Protein AF-A0A956JAZ4-F1 (afdb_monomer)

Sequence (486 aa):
MEKFLEVSLLRNMGHSEYDAAWVARVADPRTGDPLFPSVLDVVRKSQGPDGGWACDLDYPSARVLATLASVLAITSYDHLDARRDAERAVDFVGREIEKIDPEHVLTIAYELVLVALLREVNDRGFQVEGLIPGATRLQSEKLARLPSSVVYDPRLSTSFSLEFLGDELDREQLERVVLRTGSVGGSVGTTAYCAMRTGDVRMVEYLRKVVSEHGPGNIPYGWPVTVWPLMWVMYHAQLAGVPLPRHREREALAYIDRVFGQDGLTWCEDLEYQDSDDTSIALALLGDRASERQWRALDKFETEQGFLGFLGERGPSVSANAHVLTALQKGRHPEKQRMIERAFGFLIKNRLDDGLWLDKWHASPLYPTSRAIIALVSIGAASEARTSISWLLDTQRDNGGWGFYEDATLEESSYAVHALVSAHRLSPSRGVARALERACRFLQRPQVGQGSDVHPKLWITKVLYRPMAVVLSAIAAARAMSSEFA

Structure (mmCIF, N/CA/C/O backbone):
data_AF-A0A956JAZ4-F1
#
_entry.id   AF-A0A956JAZ4-F1
#
loop_
_atom_site.group_PDB
_atom_site.id
_atom_site.type_symbol
_atom_site.label_atom_id
_atom_site.label_alt_id
_atom_site.label_comp_id
_atom_site.label_asym_id
_atom_site.label_entity_id
_atom_site.label_seq_id
_atom_site.pdbx_PDB_ins_code
_atom_site.Cartn_x
_atom_site.Cartn_y
_atom_site.Cartn_z
_atom_site.occupancy
_atom_site.B_iso_or_equiv
_atom_site.auth_seq_id
_atom_site.auth_comp_id
_atom_site.auth_asym_id
_atom_site.auth_atom_id
_atom_site.pdbx_PDB_model_num
ATOM 1 N N . MET A 1 1 ? 5.113 -18.969 -11.002 1.00 83.75 1 MET A N 1
ATOM 2 C CA . MET A 1 1 ? 4.167 -17.882 -11.317 1.00 83.75 1 MET A CA 1
ATOM 3 C C . MET A 1 1 ? 2.721 -18.332 -11.170 1.00 83.75 1 MET A C 1
ATOM 5 O O . MET A 1 1 ? 2.051 -17.754 -10.334 1.00 83.75 1 MET A O 1
ATOM 9 N N . GLU A 1 2 ? 2.258 -19.386 -11.859 1.00 83.06 2 GLU A N 1
ATOM 10 C CA . GLU A 1 2 ? 0.844 -19.831 -11.806 1.00 83.06 2 GLU A CA 1
ATOM 11 C C . GLU A 1 2 ? 0.264 -19.998 -10.393 1.00 83.06 2 GLU A C 1
ATOM 13 O O . GLU A 1 2 ? -0.798 -19.457 -10.117 1.00 83.06 2 GLU A O 1
ATOM 18 N N . LYS A 1 3 ? 0.974 -20.677 -9.482 1.00 86.94 3 LYS A N 1
ATOM 19 C CA . LYS A 1 3 ? 0.506 -20.888 -8.099 1.00 86.94 3 LYS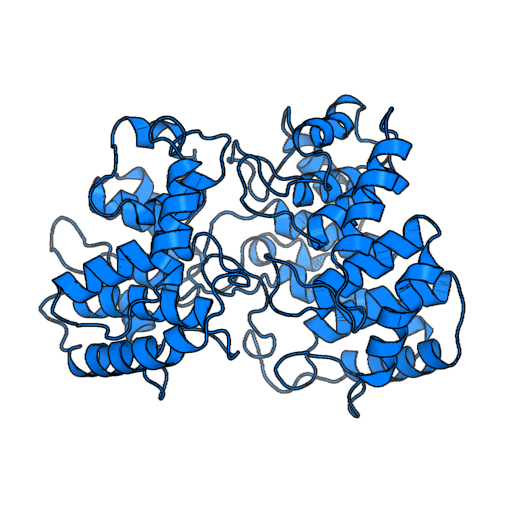 A CA 1
ATOM 20 C C . LYS A 1 3 ? 0.148 -19.599 -7.343 1.00 86.94 3 LYS A C 1
ATOM 22 O O . LYS A 1 3 ? -0.629 -19.641 -6.406 1.00 86.94 3 LYS A O 1
ATOM 27 N N . PHE A 1 4 ? 0.699 -18.447 -7.734 1.00 86.69 4 PHE A N 1
ATOM 28 C CA . PHE A 1 4 ? 0.400 -17.162 -7.088 1.00 86.69 4 PHE A CA 1
ATOM 29 C C . PHE A 1 4 ? -0.923 -16.541 -7.557 1.00 86.69 4 PHE A C 1
ATOM 31 O O . PHE A 1 4 ? -1.336 -15.528 -7.009 1.00 86.69 4 PHE A O 1
ATOM 38 N N . LEU A 1 5 ? -1.587 -17.152 -8.545 1.00 85.19 5 LEU A N 1
ATOM 39 C CA . LEU A 1 5 ? -2.938 -16.804 -8.991 1.00 85.19 5 LEU A CA 1
ATOM 40 C C . LEU A 1 5 ? -4.027 -17.551 -8.199 1.00 85.19 5 LEU A C 1
ATOM 42 O O . LEU A 1 5 ? -5.212 -17.382 -8.477 1.00 85.19 5 LEU A O 1
ATOM 46 N N . GLU A 1 6 ? -3.653 -18.401 -7.237 1.00 86.31 6 GLU A N 1
ATOM 47 C CA . GLU A 1 6 ? -4.615 -19.055 -6.351 1.00 86.31 6 GLU A CA 1
ATOM 48 C C . GLU A 1 6 ? -5.373 -18.014 -5.519 1.00 86.31 6 GLU A C 1
ATOM 50 O O . GLU A 1 6 ? -4.775 -17.146 -4.882 1.00 86.31 6 GLU A O 1
ATOM 55 N N . VAL A 1 7 ? -6.705 -18.118 -5.495 1.00 81.88 7 VAL A N 1
ATOM 56 C CA . VAL A 1 7 ? -7.592 -17.134 -4.848 1.00 81.88 7 VAL A CA 1
ATOM 57 C C . VAL A 1 7 ? -7.251 -16.929 -3.369 1.00 81.88 7 VAL A C 1
ATOM 59 O O . VAL A 1 7 ? -7.305 -15.802 -2.885 1.00 81.88 7 VAL A O 1
ATOM 62 N N . SER A 1 8 ? -6.863 -17.992 -2.662 1.00 81.00 8 SER A N 1
ATOM 63 C CA . SER A 1 8 ? -6.436 -17.929 -1.259 1.00 81.00 8 SER A CA 1
ATOM 64 C C . SER A 1 8 ? -5.212 -17.031 -1.058 1.00 81.00 8 SER A C 1
ATOM 66 O O . SER A 1 8 ? -5.163 -16.269 -0.098 1.00 81.00 8 SER A O 1
ATOM 68 N N . LEU A 1 9 ? -4.243 -17.077 -1.976 1.00 81.75 9 LEU A N 1
ATOM 69 C CA . LEU A 1 9 ? -3.057 -16.224 -1.936 1.00 81.75 9 LEU A CA 1
ATOM 70 C C . LEU A 1 9 ? -3.366 -14.798 -2.383 1.00 81.75 9 LEU A C 1
ATOM 72 O O . LEU A 1 9 ? -2.871 -13.860 -1.763 1.00 81.75 9 LEU A O 1
ATOM 76 N N . LEU A 1 10 ? -4.197 -14.628 -3.416 1.00 86.19 10 LEU A N 1
ATOM 77 C CA . LEU A 1 10 ? -4.613 -13.302 -3.880 1.00 86.19 10 LEU A CA 1
ATOM 78 C C . LEU A 1 10 ? -5.345 -12.533 -2.778 1.00 86.19 10 LEU A C 1
ATOM 80 O O . LEU A 1 10 ? -5.113 -11.346 -2.614 1.00 86.19 10 LEU A O 1
ATOM 84 N N . ARG A 1 11 ? -6.172 -13.207 -1.976 1.00 85.88 11 ARG A N 1
ATOM 85 C CA . ARG A 1 11 ? -6.920 -12.572 -0.882 1.00 85.88 11 ARG A CA 1
ATOM 86 C C . ARG A 1 11 ? -6.111 -12.355 0.397 1.00 85.88 11 ARG A C 1
ATOM 88 O O . ARG A 1 11 ? -6.616 -11.708 1.310 1.00 85.88 11 ARG A O 1
ATOM 95 N N . ASN A 1 12 ? -4.892 -12.884 0.493 1.00 87.69 12 ASN A N 1
ATOM 96 C CA . ASN A 1 12 ? -4.078 -12.772 1.700 1.00 87.69 12 ASN A CA 1
ATOM 97 C C . ASN A 1 12 ? -3.195 -11.514 1.671 1.00 87.69 12 ASN A C 1
ATOM 99 O O . ASN A 1 12 ? -2.061 -11.544 1.183 1.00 87.69 12 ASN A O 1
ATOM 103 N N . MET A 1 13 ? -3.719 -10.420 2.226 1.00 91.62 13 MET A N 1
ATOM 104 C CA . MET A 1 13 ? -3.011 -9.137 2.376 1.00 91.62 13 MET A CA 1
ATOM 105 C C . MET A 1 13 ? -2.154 -9.046 3.646 1.00 91.62 13 MET A C 1
ATOM 107 O O . MET A 1 13 ? -1.505 -8.028 3.885 1.00 91.62 13 MET A O 1
ATOM 111 N N . GLY A 1 14 ? -2.107 -10.120 4.435 1.00 89.69 14 GLY A N 1
ATOM 112 C CA . GLY A 1 14 ? -1.412 -10.149 5.714 1.00 89.69 14 GLY A CA 1
ATOM 113 C C . GLY A 1 14 ? -2.136 -9.370 6.813 1.00 89.69 14 GLY A C 1
ATOM 114 O O . GLY A 1 14 ? -3.098 -8.642 6.572 1.00 89.69 14 GLY A O 1
ATOM 115 N N . HIS A 1 15 ? -1.652 -9.551 8.039 1.00 93.25 15 HIS A N 1
ATOM 116 C CA . HIS A 1 15 ? -2.256 -8.976 9.231 1.00 93.25 15 HIS A CA 1
ATOM 117 C C . HIS A 1 15 ? -2.004 -7.466 9.351 1.00 93.25 15 HIS A C 1
ATOM 119 O O . HIS A 1 15 ? -0.857 -7.023 9.249 1.00 93.25 15 HIS A O 1
ATOM 125 N N . SER A 1 16 ? -3.058 -6.710 9.647 1.00 95.06 16 SER A N 1
ATOM 126 C CA . SER A 1 16 ? -3.028 -5.318 10.088 1.00 95.06 16 SER A CA 1
ATOM 127 C C . SER A 1 16 ? -3.403 -5.248 11.566 1.00 95.06 16 SER A C 1
ATOM 129 O O . SER A 1 16 ? -4.547 -5.513 11.941 1.00 95.06 16 SER A O 1
ATOM 131 N N . GLU A 1 17 ? -2.448 -4.865 12.410 1.00 95.31 17 GLU A N 1
ATOM 132 C CA . GLU A 1 17 ? -2.663 -4.661 13.846 1.00 95.31 17 GLU A CA 1
ATOM 133 C C . GLU A 1 17 ? -3.691 -3.552 14.099 1.00 95.31 17 GLU A C 1
ATOM 135 O O . GLU A 1 17 ? -4.515 -3.651 15.006 1.00 95.31 17 GLU A O 1
ATOM 140 N N . TYR A 1 18 ? -3.677 -2.520 13.254 1.00 97.50 18 TYR A N 1
ATOM 141 C CA . TYR A 1 18 ? -4.616 -1.407 13.311 1.00 97.50 18 TYR A CA 1
ATOM 142 C C . TYR A 1 18 ? -6.061 -1.860 13.084 1.00 97.50 18 TYR A C 1
ATOM 144 O O . TYR A 1 18 ? -6.948 -1.569 13.887 1.00 97.50 18 TYR A O 1
ATOM 152 N N . ASP A 1 19 ? -6.310 -2.600 12.004 1.00 98.12 19 ASP A N 1
ATOM 153 C CA . ASP A 1 19 ? -7.660 -3.050 11.668 1.00 98.12 19 ASP A CA 1
ATOM 154 C C . ASP A 1 19 ? -8.133 -4.143 12.633 1.00 98.12 19 ASP A C 1
ATOM 156 O O . ASP A 1 19 ? -9.296 -4.147 13.030 1.00 98.12 19 ASP A O 1
ATOM 160 N N . ALA A 1 20 ? -7.233 -5.018 13.095 1.00 98.25 20 ALA A N 1
ATOM 161 C CA . ALA A 1 20 ? -7.534 -5.994 14.140 1.00 98.25 20 ALA A CA 1
ATOM 162 C C . ALA A 1 20 ? -8.010 -5.329 15.437 1.00 98.25 20 ALA A C 1
ATOM 164 O O . ALA A 1 20 ? -8.987 -5.782 16.036 1.00 98.25 20 ALA A O 1
ATOM 165 N N . ALA A 1 21 ? -7.369 -4.230 15.842 1.00 98.50 21 ALA A N 1
ATOM 166 C CA . ALA A 1 21 ? -7.783 -3.457 17.002 1.00 98.50 21 ALA A CA 1
ATOM 167 C C . ALA A 1 21 ? -9.181 -2.843 16.821 1.00 98.50 21 ALA A C 1
ATOM 169 O O . ALA A 1 21 ? -9.999 -2.905 17.738 1.00 98.50 21 ALA A O 1
ATOM 170 N N . TRP A 1 22 ? -9.513 -2.330 15.634 1.00 98.69 22 TRP A N 1
ATOM 171 C CA . TRP A 1 22 ? -10.877 -1.879 15.335 1.00 98.69 22 TRP A CA 1
ATOM 172 C C . TRP A 1 22 ? -11.905 -3.013 15.398 1.00 98.69 22 TRP A C 1
ATOM 174 O O . TRP A 1 22 ? -12.963 -2.839 16.001 1.00 98.69 22 TRP A O 1
ATOM 184 N N . VAL A 1 23 ? -11.597 -4.187 14.841 1.00 98.81 23 VAL A N 1
ATOM 185 C CA . VAL A 1 23 ? -12.481 -5.366 14.910 1.00 98.81 23 VAL A CA 1
ATOM 186 C C . VAL A 1 23 ? -12.687 -5.829 16.355 1.00 98.81 23 VAL A C 1
ATOM 188 O O . VAL A 1 23 ? -13.810 -6.147 16.740 1.00 98.81 23 VAL A O 1
ATOM 191 N N . ALA A 1 24 ? -11.636 -5.828 17.177 1.00 98.56 24 ALA A N 1
ATOM 192 C CA . ALA A 1 24 ? -11.692 -6.236 18.582 1.00 98.56 24 ALA A CA 1
ATOM 193 C C . ALA A 1 24 ? -12.616 -5.356 19.450 1.00 98.56 24 ALA A C 1
ATOM 195 O O . ALA A 1 24 ? -13.108 -5.808 20.486 1.00 98.56 24 ALA A O 1
ATOM 196 N N . ARG A 1 25 ? -12.874 -4.112 19.029 1.00 98.31 25 ARG A N 1
ATOM 197 C CA . ARG A 1 25 ? -13.750 -3.154 19.725 1.00 98.31 25 ARG A CA 1
ATOM 198 C C . ARG A 1 25 ? -15.240 -3.365 19.452 1.00 98.31 25 ARG A C 1
ATOM 200 O O . ARG A 1 25 ? -16.068 -2.805 20.162 1.00 98.31 25 ARG A O 1
ATOM 207 N N . VAL A 1 26 ? -15.597 -4.145 18.431 1.00 98.50 26 VAL A N 1
ATOM 208 C CA . VAL A 1 26 ? -17.003 -4.393 18.096 1.00 98.50 26 VAL A CA 1
ATOM 209 C C . VAL A 1 26 ? -17.624 -5.280 19.174 1.00 98.50 26 VAL A C 1
ATOM 211 O O . VAL A 1 26 ? -17.209 -6.427 19.333 1.00 98.50 26 VAL A O 1
ATOM 214 N N . ALA A 1 27 ? -18.629 -4.769 19.885 1.00 97.56 27 ALA A N 1
ATOM 215 C CA . ALA A 1 27 ? -19.338 -5.493 20.941 1.00 97.56 27 ALA A CA 1
ATOM 216 C C . ALA A 1 27 ? -20.558 -6.273 20.408 1.00 97.56 27 ALA A C 1
ATOM 218 O O . ALA A 1 27 ? -21.196 -5.860 19.435 1.00 97.56 27 ALA A O 1
ATOM 219 N N . ASP A 1 28 ? -20.920 -7.391 21.050 1.00 95.19 28 ASP A N 1
ATOM 220 C CA . ASP A 1 28 ? -22.232 -8.020 20.855 1.00 95.19 28 ASP A CA 1
ATOM 221 C C . ASP A 1 28 ? -23.300 -7.118 21.497 1.00 95.19 28 ASP A C 1
ATOM 223 O O . ASP A 1 28 ? -23.251 -6.880 22.706 1.00 95.19 28 ASP A O 1
ATOM 227 N N . PRO A 1 29 ? -24.295 -6.631 20.733 1.00 90.94 29 PRO A N 1
ATOM 228 C CA . PRO A 1 29 ? -25.300 -5.705 21.252 1.00 90.94 29 PRO A CA 1
ATOM 229 C C . PRO A 1 29 ? -26.169 -6.299 22.372 1.00 90.94 29 PRO A C 1
ATOM 231 O O . PRO A 1 29 ? -26.872 -5.556 23.051 1.00 90.94 29 PRO A O 1
ATOM 234 N N . ARG A 1 30 ? -26.163 -7.626 22.567 1.00 92.12 30 ARG A N 1
ATOM 235 C CA . ARG A 1 30 ? -26.946 -8.305 23.609 1.00 92.12 30 ARG A CA 1
ATOM 236 C C . ARG A 1 30 ? -26.202 -8.428 24.930 1.00 92.12 30 ARG A C 1
ATOM 238 O O . ARG A 1 30 ? -26.853 -8.416 25.969 1.00 92.12 30 ARG A O 1
ATOM 245 N N . THR A 1 31 ? -24.883 -8.609 24.895 1.00 93.88 31 THR A N 1
ATOM 246 C CA . THR A 1 31 ? -24.084 -8.863 26.106 1.00 93.88 31 THR A CA 1
ATOM 247 C C . THR A 1 31 ? -23.191 -7.688 26.484 1.00 93.88 31 THR A C 1
ATOM 249 O O . THR A 1 31 ? -22.852 -7.552 27.652 1.00 93.88 31 THR A O 1
ATOM 252 N N . GLY A 1 32 ? -22.822 -6.831 25.525 1.00 93.81 32 GLY A N 1
ATOM 253 C CA . GLY A 1 32 ? -21.800 -5.796 25.709 1.00 93.81 32 GLY A CA 1
ATOM 254 C C . GLY A 1 32 ? -20.364 -6.334 25.678 1.00 93.81 32 GLY A C 1
ATOM 255 O O . GLY A 1 32 ? -19.421 -5.551 25.720 1.00 93.81 32 GLY A O 1
ATOM 256 N N . ASP A 1 33 ? -20.190 -7.653 25.562 1.00 96.25 33 ASP A N 1
ATOM 257 C CA . ASP A 1 33 ? -18.887 -8.311 25.454 1.00 96.25 33 ASP A CA 1
ATOM 258 C C . ASP A 1 33 ? -18.331 -8.230 24.024 1.00 96.25 33 ASP A C 1
ATOM 260 O O . ASP A 1 33 ? -19.087 -7.964 23.082 1.00 96.25 33 ASP A O 1
ATOM 264 N N . PRO A 1 34 ? -17.031 -8.511 23.812 1.00 98.00 34 PRO A N 1
ATOM 265 C CA . PRO A 1 34 ? -16.455 -8.509 22.477 1.00 98.00 34 PRO A CA 1
ATOM 266 C C . PRO A 1 34 ? -17.169 -9.484 21.542 1.00 98.00 34 PRO A C 1
ATOM 268 O O . PRO A 1 34 ? -17.289 -10.675 21.832 1.00 98.00 34 PRO A O 1
ATOM 271 N N . LEU A 1 35 ? -17.565 -9.003 20.363 1.00 98.31 35 LEU A N 1
ATOM 272 C CA . LEU A 1 35 ? -18.138 -9.837 19.306 1.00 98.31 35 LEU A CA 1
ATOM 273 C C . LEU A 1 35 ? -17.114 -10.837 18.750 1.00 98.31 35 LEU A C 1
ATOM 275 O O . LEU A 1 35 ? -17.477 -11.917 18.276 1.00 98.31 35 LEU A O 1
ATOM 279 N N . PHE A 1 36 ? -15.835 -10.460 18.808 1.00 98.38 36 PHE A N 1
ATOM 280 C CA . PHE A 1 36 ? -14.692 -11.224 18.316 1.00 98.38 36 PHE A CA 1
ATOM 281 C C . PHE A 1 36 ? -13.637 -11.407 19.422 1.00 98.38 36 PHE A C 1
ATOM 283 O O . PHE A 1 36 ? -12.535 -10.859 19.323 1.00 98.38 36 PHE A O 1
ATOM 290 N N . PRO A 1 37 ? -13.929 -12.191 20.478 1.00 97.88 37 PRO A N 1
ATOM 291 C CA . PRO A 1 37 ? -13.046 -12.310 21.642 1.00 97.88 37 PRO A CA 1
ATOM 292 C C . PRO A 1 37 ? -11.667 -12.874 21.277 1.00 97.88 37 PRO A C 1
ATOM 294 O O . PRO A 1 37 ? -10.652 -12.425 21.797 1.00 97.88 37 PRO A O 1
ATOM 297 N N . SER A 1 38 ? -11.599 -13.779 20.297 1.00 98.19 38 SER A N 1
ATOM 298 C CA . SER A 1 38 ? -10.328 -14.319 19.804 1.00 98.19 38 SER A CA 1
ATOM 299 C C . SER A 1 38 ? -9.449 -13.276 19.106 1.00 98.19 38 SER A C 1
ATOM 301 O O . SER A 1 38 ? -8.230 -13.402 19.141 1.00 98.19 38 SER A O 1
ATOM 303 N N . VAL A 1 39 ? -10.039 -12.264 18.456 1.00 98.56 39 VAL A N 1
ATOM 304 C CA . VAL A 1 39 ? -9.279 -11.163 17.833 1.00 98.56 39 VAL A CA 1
ATOM 305 C C . VAL A 1 39 ? -8.726 -10.249 18.921 1.00 98.56 39 VAL A C 1
ATOM 307 O O . VAL A 1 39 ? -7.547 -9.910 18.896 1.00 98.56 39 VAL A O 1
ATOM 310 N N . LEU A 1 40 ? -9.547 -9.915 19.920 1.00 98.38 40 LEU A N 1
ATOM 311 C CA . LEU A 1 40 ? -9.109 -9.146 21.083 1.00 98.38 40 LEU A CA 1
ATOM 312 C C . LEU A 1 40 ? -7.958 -9.839 21.828 1.00 98.38 40 LEU A C 1
ATOM 314 O O . LEU A 1 40 ? -6.981 -9.185 22.186 1.00 98.38 40 LEU A O 1
ATOM 318 N N . ASP A 1 41 ? -8.030 -11.156 22.018 1.00 97.50 41 ASP A N 1
ATOM 319 C CA . ASP A 1 41 ? -6.954 -11.931 22.643 1.00 97.50 41 ASP A CA 1
ATOM 320 C C . ASP A 1 41 ? -5.639 -11.862 21.861 1.00 97.50 41 ASP A C 1
ATOM 322 O O . ASP A 1 41 ? -4.571 -11.811 22.474 1.00 97.50 41 ASP A O 1
ATOM 326 N N . VAL A 1 42 ? -5.700 -11.864 20.525 1.00 96.94 42 VAL A N 1
ATOM 327 C CA . VAL A 1 42 ? -4.516 -11.654 19.682 1.00 96.94 42 VAL A CA 1
ATOM 328 C C . VAL A 1 42 ? -3.961 -10.256 19.922 1.00 96.94 42 VAL A C 1
ATOM 330 O O . VAL A 1 42 ? -2.798 -10.143 20.293 1.00 96.94 42 VAL A O 1
ATOM 333 N N . VAL A 1 43 ? -4.793 -9.212 19.822 1.00 97.69 43 VAL A N 1
ATOM 334 C CA . VAL A 1 43 ? -4.363 -7.821 20.048 1.00 97.69 43 VAL A CA 1
ATOM 335 C C . VAL A 1 43 ? -3.681 -7.678 21.410 1.00 97.69 43 VAL A C 1
ATOM 337 O O . VAL A 1 43 ? -2.582 -7.141 21.482 1.00 97.69 43 VAL A O 1
ATOM 340 N N . ARG A 1 44 ? -4.253 -8.231 22.484 1.00 96.50 44 ARG A N 1
ATOM 341 C CA . ARG A 1 44 ? -3.651 -8.185 23.829 1.00 96.50 44 ARG A CA 1
ATOM 342 C C . ARG A 1 44 ? -2.279 -8.858 23.900 1.00 96.50 44 ARG A C 1
ATOM 344 O O . ARG A 1 44 ? -1.386 -8.355 24.570 1.00 96.50 44 ARG A O 1
ATOM 351 N N . LYS A 1 45 ? -2.102 -9.991 23.218 1.00 95.31 45 LYS A N 1
ATOM 352 C CA . LYS A 1 45 ? -0.840 -10.754 23.214 1.00 95.31 45 LYS A CA 1
ATOM 353 C C . LYS A 1 45 ? 0.222 -10.164 22.286 1.00 95.31 45 LYS A C 1
ATOM 355 O O . LYS A 1 45 ? 1.384 -10.537 22.405 1.00 95.31 45 LYS A O 1
ATOM 360 N N . SER A 1 46 ? -0.166 -9.272 21.378 1.00 94.62 46 SER A N 1
ATOM 361 C CA . SER A 1 46 ? 0.717 -8.671 20.376 1.00 94.62 46 SER A CA 1
ATOM 362 C C . SER A 1 46 ? 1.464 -7.423 20.853 1.00 94.62 46 SER A C 1
ATOM 364 O O . SER A 1 46 ? 2.216 -6.857 20.061 1.00 94.62 46 SER A O 1
ATOM 366 N N . GLN A 1 47 ? 1.294 -6.978 22.106 1.00 95.88 47 GLN A N 1
ATOM 367 C CA . GLN A 1 47 ? 2.076 -5.850 22.616 1.00 95.88 47 GLN A CA 1
ATOM 368 C C . GLN A 1 47 ? 3.563 -6.213 22.694 1.00 95.88 47 GLN A C 1
ATOM 370 O O . GLN A 1 47 ? 3.951 -7.184 23.348 1.00 95.88 47 GLN A O 1
ATOM 375 N N . GLY A 1 48 ? 4.406 -5.394 22.070 1.00 93.94 48 GLY A N 1
ATOM 376 C CA . GLY A 1 48 ? 5.852 -5.548 22.103 1.00 93.94 48 GLY A CA 1
ATOM 377 C C . GLY A 1 48 ? 6.467 -5.233 23.475 1.00 93.94 48 GLY A C 1
ATOM 378 O O . GLY A 1 48 ? 5.835 -4.614 24.341 1.00 93.94 48 GLY A O 1
ATOM 379 N N . PRO A 1 49 ? 7.736 -5.616 23.700 1.00 93.31 49 PRO A N 1
ATOM 380 C CA . PRO A 1 49 ? 8.464 -5.297 24.932 1.00 93.31 49 PRO A CA 1
ATOM 381 C C . PRO A 1 49 ? 8.680 -3.787 25.134 1.00 93.31 49 PRO A C 1
ATOM 383 O O . PRO A 1 49 ? 8.743 -3.323 26.273 1.00 93.31 49 PRO A O 1
ATOM 386 N N . ASP A 1 50 ? 8.709 -3.004 24.058 1.00 93.56 50 ASP A N 1
ATOM 387 C CA . ASP A 1 50 ? 8.823 -1.540 24.077 1.00 93.56 50 ASP A CA 1
ATOM 388 C C . ASP A 1 50 ? 7.502 -0.804 24.374 1.00 93.56 50 ASP A C 1
ATOM 390 O O . ASP A 1 50 ? 7.512 0.415 24.556 1.00 93.56 50 ASP A O 1
ATOM 394 N N . GLY A 1 51 ? 6.390 -1.543 24.470 1.00 94.81 51 GLY A N 1
ATOM 395 C CA . GLY A 1 51 ? 5.051 -1.030 24.770 1.00 94.81 51 GLY A CA 1
ATOM 396 C C . GLY A 1 51 ? 4.184 -0.772 23.537 1.00 94.81 51 GLY A C 1
ATOM 397 O O . GLY A 1 51 ? 2.982 -0.566 23.692 1.00 94.81 51 GLY A O 1
ATOM 398 N N . GLY A 1 52 ? 4.754 -0.822 22.332 1.00 94.94 52 GLY A N 1
ATOM 399 C CA . GLY A 1 52 ? 4.038 -0.552 21.088 1.00 94.94 52 GLY A CA 1
ATOM 400 C C . GLY A 1 52 ? 3.388 -1.785 20.459 1.00 94.94 52 GLY A C 1
ATOM 401 O O . GLY A 1 52 ? 3.692 -2.929 20.802 1.00 94.94 52 GLY A O 1
ATOM 402 N N . TRP A 1 53 ? 2.518 -1.531 19.483 1.00 94.38 53 TRP A N 1
ATOM 403 C CA . TRP A 1 53 ? 2.006 -2.518 18.531 1.00 94.38 53 TRP A CA 1
ATOM 404 C C . TRP A 1 53 ? 2.590 -2.274 17.14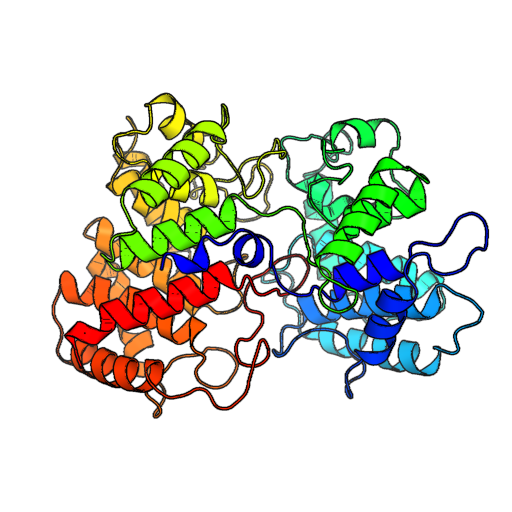7 1.00 94.38 53 TRP A C 1
ATOM 406 O O . TRP A 1 53 ? 3.073 -1.186 16.832 1.00 94.38 53 TRP A O 1
ATOM 416 N N . ALA A 1 54 ? 2.451 -3.302 16.317 1.00 76.06 54 ALA A N 1
ATOM 417 C CA . ALA A 1 54 ? 2.927 -3.377 14.950 1.00 76.06 54 ALA A CA 1
ATOM 418 C C . ALA A 1 54 ? 4.450 -3.345 14.757 1.00 76.06 54 ALA A C 1
ATOM 420 O O . ALA A 1 54 ? 5.201 -2.674 15.466 1.00 76.06 54 ALA A O 1
ATOM 421 N N . CYS A 1 55 ? 4.785 -4.008 13.647 1.00 67.75 55 CYS A N 1
ATOM 422 C CA . CYS A 1 55 ? 5.940 -3.870 12.773 1.00 67.75 55 CYS A CA 1
ATOM 423 C C . CYS A 1 55 ? 7.268 -4.507 13.205 1.00 67.75 55 CYS A C 1
ATOM 425 O O . CYS A 1 55 ? 7.814 -4.222 14.265 1.00 67.75 55 CYS A O 1
ATOM 427 N N . ASP A 1 56 ? 7.808 -5.281 12.260 1.00 68.69 56 ASP A N 1
ATOM 428 C CA . ASP A 1 56 ? 9.180 -5.791 12.202 1.00 68.69 56 ASP A CA 1
ATOM 429 C C . ASP A 1 56 ? 10.214 -4.681 11.904 1.00 68.69 56 ASP A C 1
ATOM 431 O O . ASP A 1 56 ? 11.405 -4.935 11.929 1.00 68.69 56 ASP A O 1
ATOM 435 N N . LEU A 1 57 ? 9.772 -3.456 11.588 1.00 81.44 57 LEU A N 1
ATOM 436 C CA . LEU A 1 57 ? 10.600 -2.318 11.165 1.00 81.44 57 LEU A CA 1
ATOM 437 C C . LEU A 1 57 ? 10.373 -1.085 12.049 1.00 81.44 57 LEU A C 1
ATOM 439 O O . LEU A 1 57 ? 9.253 -0.821 12.501 1.00 81.44 57 LEU A O 1
ATOM 443 N N . ASP A 1 58 ? 11.411 -0.261 12.196 1.00 83.62 58 ASP A N 1
ATOM 444 C CA . ASP A 1 58 ? 11.327 1.057 12.835 1.00 83.62 58 ASP A CA 1
ATOM 445 C C . ASP A 1 58 ? 10.620 2.069 11.910 1.00 83.62 58 ASP A C 1
ATOM 447 O O . ASP A 1 58 ? 11.250 2.838 11.182 1.00 83.62 58 ASP A O 1
ATOM 451 N N . TYR A 1 59 ? 9.282 2.007 11.876 1.00 89.44 59 TYR A N 1
ATOM 452 C CA . TYR A 1 59 ? 8.422 2.869 11.057 1.00 89.44 59 TYR A CA 1
ATOM 453 C C . TYR A 1 59 ? 7.407 3.632 11.933 1.00 89.44 59 TYR A C 1
ATOM 455 O O . TYR A 1 59 ? 6.266 3.176 12.107 1.00 89.44 59 TYR A O 1
ATOM 463 N N . PRO A 1 60 ? 7.793 4.792 12.504 1.00 90.62 60 PRO A N 1
ATOM 464 C CA . PRO A 1 60 ? 7.070 5.410 13.617 1.00 90.62 60 PRO A CA 1
ATOM 465 C C . PRO A 1 60 ? 5.588 5.703 13.349 1.00 90.62 60 PRO A C 1
ATOM 467 O O . PRO A 1 60 ? 4.743 5.402 14.189 1.00 90.62 60 PRO A O 1
ATOM 470 N N . SER A 1 61 ? 5.223 6.205 12.164 1.00 90.19 61 SER A N 1
ATOM 471 C CA . SER A 1 61 ? 3.824 6.547 11.851 1.00 90.19 61 SER A CA 1
ATOM 472 C C . SER A 1 61 ? 2.887 5.333 11.835 1.00 90.19 61 SER A C 1
ATOM 474 O O . SER A 1 61 ? 1.755 5.422 12.311 1.00 90.19 61 SER A O 1
ATOM 476 N N . ALA A 1 62 ? 3.351 4.177 11.353 1.00 92.44 62 ALA A N 1
ATOM 477 C CA . ALA A 1 62 ? 2.574 2.940 11.393 1.00 92.44 62 ALA A CA 1
ATOM 478 C C . ALA A 1 62 ? 2.444 2.411 12.831 1.00 92.44 62 ALA A C 1
ATOM 480 O O . ALA A 1 62 ? 1.352 2.019 13.249 1.00 92.44 62 ALA A O 1
ATOM 481 N N . ARG A 1 63 ? 3.539 2.439 13.605 1.00 93.69 63 ARG A N 1
ATOM 482 C CA . ARG A 1 63 ? 3.547 1.955 14.994 1.00 93.69 63 ARG A CA 1
ATOM 483 C C . ARG A 1 63 ? 2.690 2.819 15.913 1.00 93.69 63 ARG A C 1
ATOM 485 O O . ARG A 1 63 ? 1.958 2.276 16.738 1.00 93.69 63 ARG A O 1
ATOM 492 N N . VAL A 1 64 ? 2.707 4.142 15.742 1.00 93.81 64 VAL A N 1
ATOM 493 C CA . VAL A 1 64 ? 1.857 5.071 16.505 1.00 93.81 64 VAL A CA 1
ATOM 494 C C . VAL A 1 64 ? 0.374 4.780 16.267 1.00 93.81 64 VAL A C 1
ATOM 496 O O . VAL A 1 64 ? -0.362 4.583 17.234 1.00 93.81 64 VAL A O 1
ATOM 499 N N . LEU A 1 65 ? -0.075 4.676 15.008 1.00 94.62 65 LEU A N 1
ATOM 500 C CA . LEU A 1 65 ? -1.489 4.397 14.717 1.00 94.62 65 LEU A CA 1
ATOM 501 C C . LEU A 1 65 ? -1.932 3.024 15.232 1.00 94.62 65 LEU A C 1
ATOM 503 O O . LEU A 1 65 ? -2.999 2.919 15.839 1.00 94.62 65 LEU A O 1
ATOM 507 N N . ALA A 1 66 ? -1.122 1.983 15.019 1.00 96.38 66 ALA A N 1
ATOM 508 C CA . ALA A 1 66 ? -1.415 0.645 15.527 1.00 96.38 66 ALA A CA 1
ATOM 509 C C . ALA A 1 66 ? -1.519 0.627 17.056 1.00 96.38 66 ALA A C 1
ATOM 511 O O . ALA A 1 66 ? -2.433 0.013 17.607 1.00 96.38 66 ALA A O 1
ATOM 512 N N . THR A 1 67 ? -0.602 1.318 17.738 1.00 97.19 67 THR A N 1
ATOM 513 C CA . THR A 1 67 ? -0.557 1.384 19.202 1.00 97.19 67 THR A CA 1
ATOM 514 C C . THR A 1 67 ? -1.777 2.103 19.754 1.00 97.19 67 THR A C 1
ATOM 516 O O . THR A 1 67 ? -2.454 1.554 20.617 1.00 97.19 67 THR A O 1
ATOM 519 N N . LEU A 1 68 ? -2.128 3.274 19.218 1.00 96.38 68 LEU A N 1
ATOM 520 C CA . LEU A 1 68 ? -3.312 4.014 19.659 1.00 96.38 68 LEU A CA 1
ATOM 521 C C . LEU A 1 68 ? -4.602 3.206 19.461 1.00 96.38 68 LEU A C 1
ATOM 523 O O . LEU A 1 68 ? -5.403 3.086 20.387 1.00 96.38 68 LEU A O 1
ATOM 527 N N . ALA A 1 69 ? -4.787 2.591 18.287 1.00 97.81 69 ALA A N 1
ATOM 528 C CA . ALA A 1 69 ? -5.947 1.739 18.034 1.00 97.81 69 ALA A CA 1
ATOM 529 C C . ALA A 1 69 ? -5.997 0.543 19.004 1.00 97.81 69 ALA A C 1
ATOM 531 O O . ALA A 1 69 ? -7.063 0.212 19.528 1.00 97.81 69 ALA A O 1
ATOM 532 N N . SER A 1 70 ? -4.847 -0.075 19.289 1.00 98.00 70 SER A N 1
ATOM 533 C CA . SER A 1 70 ? -4.743 -1.237 20.180 1.00 98.00 70 SER A CA 1
ATOM 534 C C . SER A 1 70 ? -4.992 -0.888 21.644 1.00 98.00 70 SER A C 1
ATOM 536 O O . SER A 1 70 ? -5.691 -1.638 22.322 1.00 98.00 70 SER A O 1
ATOM 538 N N . VAL A 1 71 ? -4.526 0.271 22.123 1.00 97.25 71 VAL A N 1
ATOM 539 C CA . VAL A 1 71 ? -4.868 0.791 23.461 1.00 97.25 71 VAL A CA 1
ATOM 540 C C . VAL A 1 71 ? -6.374 0.930 23.604 1.00 97.25 71 VAL A C 1
ATOM 542 O O . VAL A 1 71 ? -6.947 0.469 24.593 1.00 97.25 71 VAL A O 1
ATOM 545 N N . LEU A 1 72 ? -7.040 1.497 22.596 1.00 97.56 72 LEU A N 1
ATOM 546 C CA . LEU A 1 72 ? -8.495 1.596 22.598 1.00 97.56 72 LEU A CA 1
ATOM 547 C C . LEU A 1 72 ? -9.143 0.207 22.615 1.00 97.56 72 LEU A C 1
ATOM 549 O O . LEU A 1 72 ? -10.113 0.003 23.336 1.00 97.56 72 LEU A O 1
ATOM 553 N N . ALA A 1 73 ? -8.612 -0.778 21.894 1.00 97.94 73 ALA A N 1
ATOM 554 C CA . ALA A 1 73 ? -9.146 -2.139 21.919 1.00 97.94 73 ALA A CA 1
ATOM 555 C C . ALA A 1 73 ? -9.037 -2.806 23.299 1.00 97.94 73 ALA A C 1
ATOM 557 O O . ALA A 1 73 ? -10.045 -3.264 23.836 1.00 97.94 73 ALA A O 1
ATOM 558 N N . ILE A 1 74 ? -7.847 -2.821 23.905 1.00 96.62 74 ILE A N 1
ATOM 559 C CA . ILE A 1 74 ? -7.611 -3.533 25.173 1.00 96.62 74 ILE A CA 1
ATOM 560 C C . ILE A 1 74 ? -8.277 -2.861 26.381 1.00 96.62 74 ILE A C 1
ATOM 562 O O . ILE A 1 74 ? -8.461 -3.507 27.406 1.00 96.62 74 ILE A O 1
ATOM 566 N N . THR A 1 75 ? -8.666 -1.590 26.247 1.00 96.38 75 THR A N 1
ATOM 567 C CA . THR A 1 75 ? -9.382 -0.815 27.275 1.00 96.38 75 THR A CA 1
ATOM 568 C C . THR A 1 75 ? -10.880 -0.668 26.988 1.00 96.38 75 THR A C 1
ATOM 570 O O . THR A 1 75 ? -11.550 0.106 27.660 1.00 96.38 75 THR A O 1
ATOM 573 N N . SER A 1 76 ? -11.427 -1.367 25.983 1.00 95.31 76 SER A N 1
ATOM 574 C CA . SER A 1 76 ? -12.844 -1.219 25.597 1.00 95.31 76 SER A CA 1
ATOM 575 C C . SER A 1 76 ? -13.840 -1.931 26.514 1.00 95.31 76 SER A C 1
ATOM 577 O O . SER A 1 76 ? -15.032 -1.667 26.404 1.00 95.31 76 SER A O 1
ATOM 579 N N . TYR A 1 77 ? -13.387 -2.837 27.384 1.00 95.12 77 TYR A N 1
ATOM 580 C CA . TYR A 1 77 ? -14.275 -3.673 28.192 1.00 95.12 77 TYR A CA 1
ATOM 581 C C . TYR A 1 77 ? -13.830 -3.674 29.656 1.00 95.12 77 TYR A C 1
ATOM 583 O O . TYR A 1 77 ? -12.693 -4.038 29.954 1.00 95.12 77 TYR A O 1
ATOM 591 N N . ASP A 1 78 ? -14.740 -3.318 30.567 1.00 87.44 78 ASP A N 1
ATOM 592 C CA . ASP A 1 78 ? -14.453 -3.064 31.992 1.00 87.44 78 ASP A CA 1
ATOM 593 C C . ASP A 1 78 ? -13.831 -4.252 32.741 1.00 87.44 78 ASP A C 1
ATOM 595 O O . ASP A 1 78 ? -13.138 -4.080 33.741 1.00 87.44 78 ASP A O 1
ATOM 599 N N . HIS A 1 79 ? -14.075 -5.476 32.270 1.00 88.62 79 HIS A N 1
ATOM 600 C CA . HIS A 1 79 ? -13.547 -6.692 32.889 1.00 88.62 79 HIS A CA 1
ATOM 601 C C . HIS A 1 79 ? -12.072 -6.967 32.542 1.00 88.62 79 HIS A C 1
ATOM 603 O O . HIS A 1 79 ? -11.497 -7.937 33.041 1.00 88.62 79 HIS A O 1
ATOM 609 N N . LEU A 1 80 ? -11.457 -6.158 31.675 1.00 89.88 80 LEU A N 1
ATOM 610 C CA . LEU A 1 80 ? -10.061 -6.297 31.276 1.00 89.88 80 LEU A CA 1
ATOM 611 C C . LEU A 1 80 ? -9.169 -5.404 32.141 1.00 89.88 80 LEU A C 1
ATOM 613 O O . LEU A 1 80 ? -9.225 -4.180 32.064 1.00 89.88 80 LEU A O 1
ATOM 617 N N . ASP A 1 81 ? -8.272 -6.020 32.910 1.00 90.00 81 ASP A N 1
ATOM 618 C CA . ASP A 1 81 ? -7.169 -5.289 33.533 1.00 90.00 81 ASP A CA 1
ATOM 619 C C . ASP A 1 81 ? -6.071 -5.035 32.489 1.00 90.00 81 ASP A C 1
ATOM 621 O O . ASP A 1 81 ? -5.256 -5.912 32.195 1.00 90.00 81 ASP A O 1
ATOM 625 N N . ALA A 1 82 ? -6.114 -3.853 31.873 1.00 93.56 82 ALA A N 1
ATOM 626 C CA . ALA A 1 82 ? -5.192 -3.432 30.816 1.00 93.56 82 ALA A CA 1
ATOM 627 C C . ALA A 1 82 ? -4.479 -2.107 31.130 1.00 93.56 82 ALA A C 1
ATOM 629 O O . ALA A 1 82 ? -3.814 -1.542 30.261 1.00 93.56 82 ALA A O 1
ATOM 630 N N . ARG A 1 83 ? -4.601 -1.585 32.361 1.00 93.12 83 ARG A N 1
ATOM 631 C CA . ARG A 1 83 ? -4.083 -0.251 32.712 1.00 93.12 83 ARG A CA 1
ATOM 632 C C . ARG A 1 83 ? -2.577 -0.143 32.498 1.00 93.12 83 ARG A C 1
ATOM 634 O O . ARG A 1 83 ? -2.116 0.797 31.863 1.00 93.12 83 ARG A O 1
ATOM 641 N N . ARG A 1 84 ? -1.823 -1.128 32.990 1.00 94.88 84 ARG A N 1
ATOM 642 C CA . ARG A 1 84 ? -0.361 -1.160 32.849 1.00 9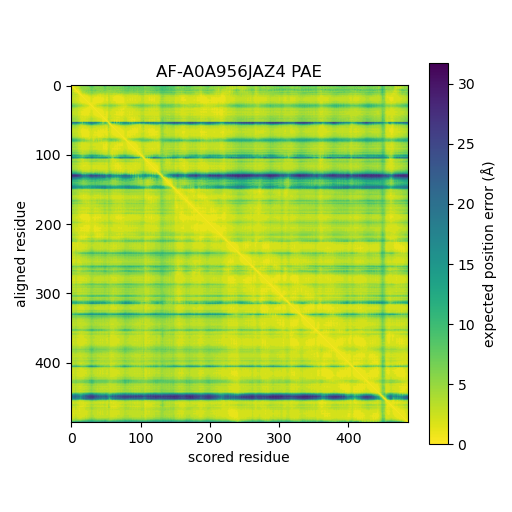4.88 84 ARG A CA 1
ATOM 643 C C . ARG A 1 84 ? 0.073 -1.244 31.384 1.00 94.88 84 ARG A C 1
ATOM 645 O O . ARG A 1 84 ? 1.043 -0.600 30.993 1.00 94.88 84 ARG A O 1
ATOM 652 N N . ASP A 1 85 ? -0.630 -2.043 30.589 1.00 95.81 85 ASP A N 1
ATOM 653 C CA . ASP A 1 85 ? -0.333 -2.203 29.165 1.00 95.81 85 ASP A CA 1
ATOM 654 C C . ASP A 1 85 ? -0.645 -0.914 28.397 1.00 95.81 85 ASP A C 1
ATOM 656 O O . ASP A 1 85 ? 0.149 -0.503 27.552 1.00 95.81 85 ASP A O 1
ATOM 660 N N . ALA A 1 86 ? -1.736 -0.225 28.747 1.00 95.75 86 ALA A N 1
ATOM 661 C CA . ALA A 1 86 ? -2.089 1.079 28.198 1.00 95.75 86 ALA A CA 1
ATOM 662 C C . ALA A 1 86 ? -1.080 2.178 28.581 1.00 95.75 86 ALA A C 1
ATOM 664 O O . ALA A 1 86 ? -0.665 2.938 27.713 1.00 95.75 86 ALA A O 1
ATOM 665 N N . GLU A 1 87 ? -0.617 2.235 29.833 1.00 95.12 87 GLU A N 1
ATOM 666 C CA . GLU A 1 87 ? 0.415 3.192 30.273 1.00 95.12 87 GLU A CA 1
ATOM 667 C C . GLU A 1 87 ? 1.725 3.002 29.485 1.00 95.12 87 GLU A C 1
ATOM 669 O O . GLU A 1 87 ? 2.253 3.954 28.914 1.00 95.12 87 GLU A O 1
ATOM 674 N N . ARG A 1 88 ? 2.190 1.754 29.319 1.00 96.12 88 ARG A N 1
ATOM 675 C CA . ARG A 1 88 ? 3.370 1.446 28.483 1.00 96.12 88 ARG A CA 1
ATOM 676 C C . ARG A 1 88 ? 3.203 1.881 27.026 1.00 96.12 88 ARG A C 1
ATOM 678 O O . ARG A 1 88 ? 4.173 2.279 26.383 1.00 96.12 88 ARG A O 1
ATOM 685 N N . ALA A 1 89 ? 1.992 1.758 26.499 1.00 95.69 89 ALA A N 1
ATOM 686 C CA . ALA A 1 89 ? 1.664 2.116 25.128 1.00 95.69 89 ALA A CA 1
ATOM 687 C C . ALA A 1 89 ? 1.644 3.632 24.909 1.00 95.69 89 ALA A C 1
ATOM 689 O O . ALA A 1 89 ? 2.136 4.118 23.895 1.00 95.69 89 ALA A O 1
ATOM 690 N N . VAL A 1 90 ? 1.112 4.383 25.872 1.00 93.44 90 VAL A N 1
ATOM 691 C CA . VAL A 1 90 ? 1.119 5.851 25.874 1.00 93.44 90 VAL A CA 1
ATOM 692 C C . VAL A 1 90 ? 2.550 6.375 25.921 1.00 93.44 90 VAL A C 1
ATOM 694 O O . VAL A 1 90 ? 2.915 7.208 25.092 1.00 93.44 90 VAL A O 1
ATOM 697 N N . ASP A 1 91 ? 3.383 5.817 26.805 1.00 92.75 91 ASP A N 1
ATOM 698 C CA . ASP A 1 91 ? 4.808 6.152 26.878 1.00 92.75 91 ASP A CA 1
ATOM 699 C C . ASP A 1 91 ? 5.515 5.879 25.544 1.00 92.75 91 ASP A C 1
ATOM 701 O O . ASP A 1 91 ? 6.366 6.653 25.106 1.00 92.75 91 ASP A O 1
ATOM 705 N N . PHE A 1 92 ? 5.186 4.759 24.894 1.00 93.81 92 PHE A N 1
ATOM 706 C CA . PHE A 1 92 ? 5.700 4.427 23.569 1.00 93.81 92 PHE A CA 1
ATOM 707 C C . PHE A 1 92 ? 5.287 5.467 22.522 1.00 93.81 92 PHE A C 1
ATOM 709 O O . PHE A 1 92 ? 6.148 5.980 21.808 1.00 93.81 92 PHE A O 1
ATOM 716 N N . VAL A 1 93 ? 3.998 5.817 22.458 1.00 92.50 93 VAL A N 1
ATOM 717 C CA . VAL A 1 93 ? 3.487 6.814 21.507 1.00 92.50 93 VAL A CA 1
ATOM 718 C C . VAL A 1 93 ? 4.181 8.158 21.706 1.00 92.50 93 VAL A C 1
ATOM 720 O O . VAL A 1 93 ? 4.627 8.733 20.718 1.00 92.50 93 VAL A O 1
ATOM 723 N N . GLY A 1 94 ? 4.336 8.623 22.950 1.00 89.62 94 GLY A N 1
ATOM 724 C CA . GLY A 1 94 ? 5.008 9.890 23.252 1.00 89.62 94 GLY A CA 1
ATOM 725 C C . GLY A 1 94 ? 6.446 9.956 22.726 1.00 89.62 94 GLY A C 1
ATOM 726 O O . GLY A 1 94 ? 6.871 10.996 22.241 1.00 89.62 94 GLY A O 1
ATOM 727 N N . ARG A 1 95 ? 7.184 8.836 22.731 1.00 89.38 95 ARG A N 1
ATOM 728 C CA . ARG A 1 95 ? 8.549 8.777 22.172 1.00 89.38 95 ARG A CA 1
ATOM 729 C C . ARG A 1 95 ? 8.576 8.676 20.649 1.00 89.38 95 ARG A C 1
ATOM 731 O O . ARG A 1 95 ? 9.413 9.296 20.003 1.00 89.38 95 ARG A O 1
ATOM 738 N N . GLU A 1 96 ? 7.708 7.855 20.063 1.00 89.31 96 GLU A N 1
ATOM 739 C CA . GLU A 1 96 ? 7.737 7.603 18.617 1.00 89.31 96 GLU A CA 1
ATOM 740 C C . GLU A 1 96 ? 7.163 8.757 17.803 1.00 89.31 96 GLU A C 1
ATOM 742 O O . GLU A 1 96 ? 7.619 9.018 16.690 1.00 89.31 96 GLU A O 1
ATOM 747 N N . ILE A 1 97 ? 6.181 9.470 18.353 1.00 86.00 97 ILE A N 1
ATOM 748 C CA . ILE A 1 97 ? 5.522 10.571 17.658 1.00 86.00 97 ILE A CA 1
ATOM 749 C C . ILE A 1 97 ? 6.493 11.724 17.350 1.00 86.00 97 ILE A C 1
ATOM 751 O O . ILE A 1 97 ? 6.354 12.378 16.319 1.00 86.00 97 ILE A O 1
ATOM 755 N N . GLU A 1 98 ? 7.521 11.917 18.184 1.00 83.81 98 GLU A N 1
ATOM 756 C CA . GLU A 1 98 ? 8.574 12.926 17.998 1.00 83.81 98 GLU A CA 1
ATOM 757 C C . GLU A 1 98 ? 9.510 12.621 16.820 1.00 83.81 98 GLU A C 1
ATOM 759 O O . GLU A 1 98 ? 10.121 13.532 16.263 1.00 83.81 98 GLU A O 1
ATOM 764 N N . LYS A 1 99 ? 9.613 11.353 16.404 1.00 86.25 99 LYS A N 1
ATOM 765 C CA . LYS A 1 99 ? 10.454 10.937 15.269 1.00 86.25 99 LYS A CA 1
ATOM 766 C C . LYS A 1 99 ? 9.795 11.187 13.912 1.00 86.25 99 LYS A C 1
ATOM 768 O O . LYS A 1 99 ? 10.427 10.997 12.874 1.00 86.25 99 LYS A O 1
ATOM 773 N N . ILE A 1 100 ? 8.511 11.534 13.900 1.00 84.44 100 ILE A N 1
ATOM 774 C CA . ILE A 1 100 ? 7.716 11.627 12.680 1.00 84.44 100 ILE A CA 1
ATOM 775 C C . ILE A 1 100 ? 7.910 12.999 12.052 1.00 84.44 100 ILE A C 1
ATOM 777 O O . ILE A 1 100 ? 7.486 14.008 12.609 1.00 84.44 100 ILE A O 1
ATOM 781 N N . ASP A 1 101 ? 8.479 13.020 10.849 1.00 80.94 101 ASP A N 1
ATOM 782 C CA . ASP A 1 101 ? 8.482 14.211 10.005 1.00 80.94 101 ASP A CA 1
ATOM 783 C C . ASP A 1 101 ? 7.100 14.388 9.343 1.00 80.94 101 ASP A C 1
ATOM 785 O O . ASP A 1 101 ? 6.737 13.570 8.492 1.00 80.94 101 ASP A O 1
ATOM 789 N N . PRO A 1 102 ? 6.332 15.445 9.681 1.00 71.88 102 PRO A N 1
ATOM 790 C CA . PRO A 1 102 ? 5.005 15.707 9.121 1.00 71.88 102 PRO A CA 1
ATOM 791 C C . PRO A 1 102 ? 4.990 15.804 7.584 1.00 71.88 102 PRO A C 1
ATOM 793 O O . PRO A 1 102 ? 4.010 15.418 6.941 1.00 71.88 102 PRO A O 1
ATOM 796 N N . GLU A 1 103 ? 6.064 16.307 6.974 1.00 71.12 103 GLU A N 1
ATOM 797 C CA . GLU A 1 103 ? 6.132 16.495 5.520 1.00 71.12 103 GLU A CA 1
ATOM 798 C C . GLU A 1 103 ? 6.380 15.178 4.777 1.00 71.12 103 GLU A C 1
ATOM 800 O O . GLU A 1 103 ? 5.930 15.012 3.643 1.00 71.12 103 GLU A O 1
ATOM 805 N N . HIS A 1 104 ? 6.995 14.205 5.451 1.00 72.00 104 HIS A N 1
ATOM 806 C CA . HIS A 1 104 ? 7.327 12.890 4.907 1.00 72.00 104 HIS A CA 1
ATOM 807 C C . HIS A 1 104 ? 6.515 11.761 5.552 1.00 72.00 104 HIS A C 1
ATOM 809 O O . HIS A 1 104 ? 6.913 10.600 5.490 1.00 72.00 104 HIS A O 1
ATOM 815 N N . VAL A 1 105 ? 5.362 12.059 6.161 1.00 66.12 105 VAL A N 1
ATOM 816 C CA . VAL A 1 105 ? 4.442 11.009 6.617 1.00 66.12 105 VAL A CA 1
ATOM 817 C C . VAL A 1 105 ? 3.782 10.349 5.417 1.00 66.12 105 VAL A C 1
ATOM 819 O O . VAL A 1 105 ? 3.064 11.000 4.656 1.00 66.12 105 VAL A O 1
ATOM 822 N N . LEU A 1 106 ? 3.990 9.039 5.283 1.00 69.81 106 LEU A N 1
ATOM 823 C CA . LEU A 1 106 ? 3.548 8.287 4.109 1.00 69.81 106 LEU A CA 1
ATOM 824 C C . LEU A 1 106 ? 2.371 7.338 4.370 1.00 69.81 106 LEU A C 1
ATOM 826 O O . LEU A 1 106 ? 1.800 6.846 3.403 1.00 69.81 106 LEU A O 1
ATOM 830 N N . THR A 1 107 ? 1.966 7.083 5.622 1.00 89.06 107 THR A N 1
ATOM 831 C CA . THR A 1 107 ? 0.809 6.208 5.888 1.00 89.06 107 THR A CA 1
ATOM 832 C C . THR A 1 107 ? -0.513 6.870 5.515 1.00 89.06 107 THR A C 1
ATOM 834 O O . THR A 1 107 ? -0.710 8.083 5.641 1.00 89.06 107 THR A O 1
ATOM 837 N N . ILE A 1 108 ? -1.449 6.051 5.036 1.00 89.62 108 ILE A N 1
ATOM 838 C CA . ILE A 1 108 ? -2.750 6.506 4.549 1.00 89.62 108 ILE A CA 1
ATOM 839 C C . ILE A 1 108 ? -3.528 7.158 5.691 1.00 89.62 108 ILE A C 1
ATOM 841 O O . ILE A 1 108 ? -3.733 6.559 6.743 1.00 89.62 108 ILE A O 1
ATOM 845 N N . ALA A 1 109 ? -4.004 8.378 5.430 1.00 88.12 109 ALA A N 1
ATOM 846 C CA . ALA A 1 109 ? -4.877 9.150 6.315 1.00 88.12 109 ALA A CA 1
ATOM 847 C C . ALA A 1 109 ? -4.315 9.431 7.720 1.00 88.12 109 ALA A C 1
ATOM 849 O O . ALA A 1 109 ? -5.085 9.795 8.610 1.00 88.12 109 ALA A O 1
ATOM 850 N N . TYR A 1 110 ? -2.997 9.318 7.910 1.00 88.69 110 TYR A N 1
ATOM 851 C CA . TYR A 1 110 ? -2.351 9.505 9.206 1.00 88.69 110 TYR A CA 1
ATOM 852 C C . TYR A 1 110 ? -2.754 10.807 9.895 1.00 88.69 110 TYR A C 1
ATOM 854 O O . TYR A 1 110 ? -3.159 10.795 11.051 1.00 88.69 110 TYR A O 1
ATOM 862 N N . GLU A 1 111 ? -2.708 11.925 9.176 1.00 83.94 111 GLU A N 1
ATOM 863 C CA . GLU A 1 111 ? -3.007 13.251 9.713 1.00 83.94 111 GLU A CA 1
ATOM 864 C C . GLU A 1 111 ? -4.468 13.409 10.163 1.00 83.94 111 GLU A C 1
ATOM 866 O O . GLU A 1 111 ? -4.755 14.218 11.040 1.00 83.94 111 GLU A O 1
ATOM 871 N N . LEU A 1 112 ? -5.390 12.622 9.600 1.00 87.31 112 LEU A N 1
ATOM 872 C CA . LEU A 1 112 ? -6.797 12.628 10.001 1.00 87.31 112 LEU A CA 1
ATOM 873 C C . LEU A 1 112 ? -7.039 11.674 11.174 1.00 87.31 112 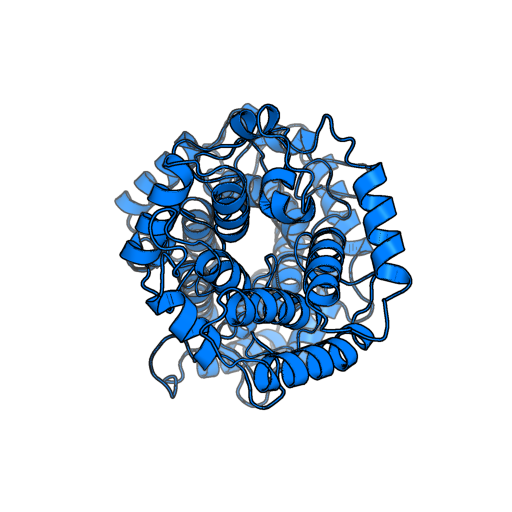LEU A C 1
ATOM 875 O O . LEU A 1 112 ? -7.598 12.060 12.200 1.00 87.31 112 LEU A O 1
ATOM 879 N N . VAL A 1 113 ? -6.593 10.429 11.023 1.00 91.62 113 VAL A N 1
ATOM 880 C CA . VAL A 1 113 ? -6.867 9.336 11.957 1.00 91.62 113 VAL A CA 1
ATOM 881 C C . VAL A 1 113 ? -6.097 9.501 13.266 1.00 91.62 113 VAL A C 1
ATOM 883 O O . VAL A 1 113 ? -6.651 9.215 14.326 1.00 91.62 113 VAL A O 1
ATOM 886 N N . LEU A 1 114 ? -4.856 10.003 13.227 1.00 90.81 114 LEU A N 1
ATOM 887 C CA . LEU A 1 114 ? -4.052 10.246 14.428 1.00 90.81 114 LEU A CA 1
ATOM 888 C C . LEU A 1 114 ? -4.809 11.125 15.425 1.00 90.81 114 LEU A C 1
ATOM 890 O O . LEU A 1 114 ? -4.899 10.788 16.601 1.00 90.81 114 LEU A O 1
ATOM 894 N N . VAL A 1 115 ? -5.360 12.245 14.954 1.00 88.06 115 VAL A N 1
ATOM 895 C CA . VAL A 1 115 ? -6.036 13.216 15.822 1.00 88.06 115 VAL A CA 1
ATOM 896 C C . VAL A 1 115 ? -7.297 12.616 16.442 1.00 88.06 115 VAL A C 1
ATOM 898 O O . VAL A 1 115 ? -7.544 12.822 17.630 1.00 88.06 115 VAL A O 1
ATOM 901 N N . ALA A 1 116 ? -8.070 11.849 15.668 1.00 90.62 116 ALA A N 1
ATOM 902 C CA . ALA A 1 116 ? -9.260 11.168 16.171 1.00 90.62 116 ALA A CA 1
ATOM 903 C C . ALA A 1 116 ? -8.910 10.144 17.264 1.00 90.62 116 ALA A C 1
ATOM 905 O O . ALA A 1 116 ? -9.539 10.127 18.321 1.00 90.62 116 ALA A O 1
ATOM 906 N N . LEU A 1 117 ? -7.866 9.339 17.046 1.00 93.69 117 LEU A N 1
ATOM 907 C CA . LEU A 1 117 ? -7.424 8.337 18.015 1.00 93.69 117 LEU A CA 1
ATOM 908 C C . LEU A 1 117 ? -6.820 8.960 19.275 1.00 93.69 117 LEU A C 1
ATOM 910 O O . LEU A 1 117 ? -7.123 8.501 20.371 1.00 93.69 117 LEU A O 1
ATOM 914 N N . LEU A 1 118 ? -5.999 10.006 19.141 1.00 91.19 118 LEU A N 1
ATOM 915 C CA . LEU A 1 118 ? -5.436 10.724 20.288 1.00 91.19 118 LEU A CA 1
ATOM 916 C C . LEU A 1 118 ? -6.537 11.314 21.168 1.00 91.19 118 LEU A C 1
ATOM 918 O O . LEU A 1 118 ? -6.461 11.204 22.389 1.00 91.19 118 LEU A O 1
ATOM 922 N N . ARG A 1 119 ? -7.573 11.902 20.557 1.00 89.88 119 ARG A N 1
ATOM 923 C CA . ARG A 1 119 ? -8.740 12.399 21.292 1.00 89.88 119 ARG A CA 1
ATOM 924 C C . ARG A 1 119 ? -9.401 11.272 22.084 1.00 89.88 119 ARG A C 1
ATOM 926 O O . ARG A 1 119 ? -9.548 11.402 23.291 1.00 89.88 119 ARG A O 1
ATOM 933 N N . GLU A 1 120 ? -9.708 10.150 21.432 1.00 94.00 120 GLU A N 1
ATOM 934 C CA . GLU A 1 120 ? -10.382 9.028 22.096 1.00 94.00 120 GLU A CA 1
ATOM 935 C C . GLU A 1 120 ? -9.535 8.413 23.228 1.00 94.00 120 GLU A C 1
ATOM 937 O O . GLU A 1 120 ? -10.065 8.052 24.277 1.00 94.00 120 GLU A O 1
ATOM 942 N N . VAL A 1 121 ? -8.214 8.309 23.050 1.00 93.69 121 VAL A N 1
ATOM 943 C CA . VAL A 1 121 ? -7.295 7.802 24.085 1.00 93.69 121 VAL A CA 1
ATOM 944 C C . VAL A 1 121 ? -7.232 8.766 25.279 1.00 93.69 121 VAL A C 1
ATOM 946 O O . VAL A 1 121 ? -7.350 8.326 26.427 1.00 93.69 121 VAL A O 1
ATOM 949 N N . ASN A 1 122 ? -7.145 10.075 25.024 1.00 91.38 122 ASN A N 1
ATOM 950 C CA . ASN A 1 122 ? -7.140 11.100 26.069 1.00 91.38 122 ASN A CA 1
ATOM 951 C C . ASN A 1 122 ? -8.464 11.141 26.851 1.00 91.38 122 ASN A C 1
ATOM 953 O O . ASN A 1 122 ? -8.436 11.264 28.078 1.00 91.38 122 ASN A O 1
ATOM 957 N N . ASP A 1 123 ? -9.607 10.983 26.177 1.00 91.19 123 ASP A N 1
ATOM 958 C CA . ASP A 1 123 ? -10.938 10.956 26.805 1.00 91.19 123 ASP A CA 1
ATOM 959 C C . ASP A 1 123 ? -11.109 9.760 27.761 1.00 91.19 123 ASP A C 1
ATOM 961 O O . ASP A 1 123 ? -11.879 9.823 28.719 1.00 91.19 123 ASP A O 1
ATOM 965 N N . ARG A 1 124 ? -10.331 8.685 27.564 1.00 91.25 124 ARG A N 1
ATOM 966 C CA . ARG A 1 124 ? -10.254 7.528 28.476 1.00 91.25 124 ARG A CA 1
ATOM 967 C C . ARG A 1 124 ? -9.272 7.713 29.637 1.00 91.25 124 ARG A C 1
ATOM 969 O O . ARG A 1 124 ? -9.058 6.785 30.413 1.00 91.25 124 ARG A O 1
ATOM 976 N N . GLY A 1 125 ? -8.676 8.897 29.778 1.00 90.62 125 GLY A N 1
ATOM 977 C CA . GLY A 1 125 ? -7.757 9.233 30.868 1.00 90.62 125 GLY A CA 1
ATOM 978 C C . GLY A 1 125 ? -6.295 8.848 30.620 1.00 90.62 125 GLY A C 1
ATOM 979 O O . GLY A 1 125 ? -5.471 9.019 31.516 1.00 90.62 125 GLY A O 1
ATOM 980 N N . PHE A 1 126 ? -5.953 8.379 29.419 1.00 90.38 126 PHE A N 1
ATOM 981 C CA . PHE A 1 126 ? -4.588 8.038 29.020 1.00 90.38 126 PHE A CA 1
ATOM 982 C C . PHE A 1 126 ? -3.966 9.217 28.269 1.00 90.38 126 PHE A C 1
ATOM 984 O O . PHE A 1 126 ? -4.123 9.342 27.062 1.00 90.38 126 PHE A O 1
ATOM 991 N N . GLN A 1 127 ? -3.312 10.128 28.988 1.00 84.94 127 GLN A N 1
ATOM 992 C CA . GLN A 1 127 ? -2.798 11.361 28.387 1.00 84.94 127 GLN A CA 1
ATOM 993 C C . GLN A 1 127 ? -1.521 11.105 27.585 1.00 84.94 127 GLN A C 1
ATOM 995 O O . GLN A 1 127 ? -0.505 10.712 28.152 1.00 84.94 127 GLN A O 1
ATOM 1000 N N . VAL A 1 128 ? -1.556 11.380 26.282 1.00 80.25 128 VAL A N 1
ATOM 1001 C CA . VAL A 1 128 ? -0.354 11.406 25.437 1.00 80.25 128 VAL A CA 1
ATOM 1002 C C . VAL A 1 128 ? 0.232 12.819 25.454 1.00 80.25 128 VAL A C 1
ATOM 1004 O O . VAL A 1 128 ? -0.367 13.757 24.923 1.00 80.25 128 VAL A O 1
ATOM 1007 N N . GLU A 1 129 ? 1.403 12.982 26.067 1.00 67.88 129 GLU A N 1
ATOM 1008 C CA . GLU A 1 129 ? 2.154 14.242 26.031 1.00 67.88 129 GLU A CA 1
ATOM 1009 C C . GLU A 1 129 ? 2.794 14.465 24.643 1.00 67.88 129 GLU A C 1
ATOM 1011 O O . GLU A 1 129 ? 3.130 13.510 23.948 1.00 67.88 129 GLU A O 1
ATOM 1016 N N . GLY A 1 130 ? 2.964 15.728 24.222 1.00 58.84 130 GLY A N 1
ATOM 1017 C CA . GLY A 1 130 ? 3.712 16.059 22.995 1.00 58.84 130 GLY A CA 1
ATOM 1018 C C . GLY A 1 130 ? 2.906 16.050 21.686 1.00 58.84 130 GLY A C 1
ATOM 1019 O O . GLY A 1 130 ? 3.314 15.438 20.701 1.00 58.84 130 GLY A O 1
ATOM 1020 N N . LEU A 1 131 ? 1.773 16.764 21.628 1.00 59.84 131 LEU A N 1
ATOM 1021 C CA . LEU A 1 131 ? 1.044 16.991 20.368 1.00 59.84 131 LEU A CA 1
ATOM 1022 C C . LEU A 1 131 ? 1.975 17.585 19.297 1.00 59.84 131 LEU A C 1
ATOM 1024 O O . LEU A 1 131 ? 2.491 18.686 19.482 1.00 59.84 131 LEU A O 1
ATOM 1028 N N . ILE A 1 132 ? 2.133 16.900 18.156 1.00 62.03 132 ILE A N 1
ATOM 1029 C CA . ILE A 1 132 ? 2.877 17.425 17.001 1.00 62.03 132 ILE A CA 1
ATOM 1030 C C . ILE A 1 132 ? 2.201 18.734 16.549 1.00 62.03 132 ILE A C 1
ATOM 1032 O O . ILE A 1 132 ? 1.081 18.675 16.027 1.00 62.03 132 ILE A O 1
ATOM 1036 N N . PRO A 1 133 ? 2.863 19.906 16.612 1.00 55.88 133 PRO A N 1
ATOM 1037 C CA . PRO A 1 133 ? 2.306 21.139 16.047 1.00 55.88 133 PRO A CA 1
ATOM 1038 C C . PRO A 1 133 ? 1.981 21.002 14.544 1.00 55.88 133 PRO A C 1
ATOM 1040 O O . PRO A 1 133 ? 1.081 21.657 14.022 1.00 55.88 133 PRO A O 1
ATOM 1043 N N . GLY A 1 134 ? 2.688 20.104 13.848 1.00 60.84 134 GLY A N 1
ATOM 1044 C CA . GLY A 1 134 ? 2.469 19.755 12.446 1.00 60.84 134 GLY A CA 1
ATOM 1045 C C . GLY A 1 134 ? 1.228 18.900 12.164 1.00 60.84 134 GLY A C 1
ATOM 1046 O O . GLY A 1 134 ? 0.594 19.123 11.139 1.00 60.84 134 GLY A O 1
ATOM 1047 N N . ALA A 1 135 ? 0.824 17.972 13.041 1.00 65.56 135 ALA A N 1
ATOM 1048 C CA . ALA A 1 135 ? -0.298 17.067 12.747 1.00 65.56 135 ALA A CA 1
ATOM 1049 C C . ALA A 1 135 ? -1.637 17.812 12.658 1.00 65.56 135 ALA A C 1
ATOM 1051 O O . ALA A 1 135 ? -2.388 17.615 11.706 1.00 65.56 135 ALA A O 1
ATOM 1052 N N . THR A 1 136 ? -1.898 18.737 13.585 1.00 69.69 136 THR A N 1
ATOM 1053 C CA . THR A 1 136 ? -3.109 19.576 13.571 1.00 69.69 136 THR A CA 1
ATOM 1054 C C . THR A 1 136 ? -3.149 20.498 12.349 1.00 69.69 136 THR A C 1
ATOM 1056 O O . THR A 1 136 ? -4.212 20.705 11.756 1.00 69.69 136 THR A O 1
ATOM 1059 N N . ARG A 1 137 ? -1.990 21.025 11.921 1.00 74.81 137 ARG A N 1
ATOM 1060 C CA . ARG A 1 137 ? -1.878 21.821 10.688 1.00 74.81 137 ARG A CA 1
ATOM 1061 C C . ARG A 1 137 ? -2.214 20.978 9.458 1.00 74.81 137 ARG A C 1
ATOM 1063 O O . ARG A 1 137 ? -3.076 21.374 8.680 1.00 74.81 137 ARG A O 1
ATOM 1070 N N . LEU A 1 138 ? -1.582 19.814 9.306 1.00 72.25 138 LEU A N 1
ATOM 1071 C CA . LEU A 1 138 ? -1.817 18.910 8.176 1.00 72.25 138 LEU A CA 1
ATOM 1072 C C . LEU A 1 138 ? -3.260 18.411 8.122 1.00 72.25 138 LEU A C 1
ATOM 1074 O O . LEU A 1 138 ? -3.855 18.350 7.046 1.00 72.25 138 LEU A O 1
ATOM 1078 N N . GLN A 1 139 ? -3.845 18.114 9.282 1.00 79.62 139 GLN A N 1
ATOM 1079 C CA . GLN A 1 139 ? -5.257 17.775 9.391 1.00 79.62 139 GLN A CA 1
ATOM 1080 C C . GLN A 1 139 ? -6.131 18.915 8.859 1.00 79.62 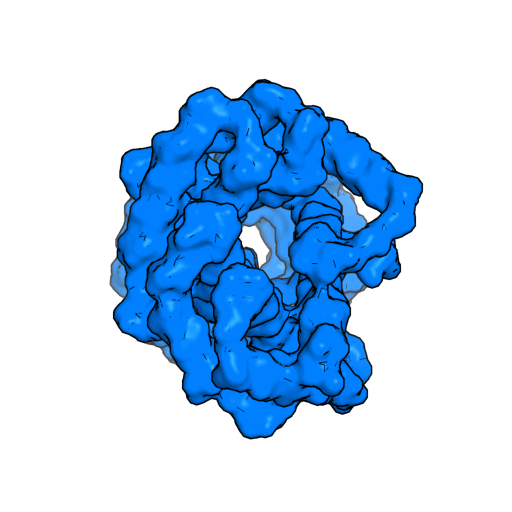139 GLN A C 1
ATOM 1082 O O . GLN A 1 139 ? -6.995 18.684 8.018 1.00 79.62 139 GLN A O 1
ATOM 1087 N N . SER A 1 140 ? -5.876 20.149 9.301 1.00 77.75 140 SER A N 1
ATOM 1088 C CA . SER A 1 140 ? -6.633 21.333 8.874 1.00 77.75 140 SER A CA 1
ATOM 1089 C C . SER A 1 140 ? -6.509 21.581 7.367 1.00 77.75 140 SER A C 1
ATOM 1091 O O . SER A 1 140 ? -7.512 21.814 6.696 1.00 77.75 140 SER A O 1
ATOM 1093 N N . GLU A 1 141 ? -5.299 21.473 6.807 1.00 77.00 141 GLU A N 1
ATOM 1094 C CA . GLU A 1 141 ? -5.052 21.595 5.363 1.00 77.00 141 GLU A CA 1
ATOM 1095 C C . GLU A 1 141 ? -5.795 20.525 4.553 1.00 77.00 141 GLU A C 1
ATOM 1097 O O . GLU A 1 141 ? -6.302 20.808 3.465 1.00 77.00 141 GLU A O 1
ATOM 1102 N N . LYS A 1 142 ? -5.883 19.296 5.075 1.00 77.81 142 LYS A N 1
ATOM 1103 C CA . LYS A 1 142 ? -6.597 18.196 4.421 1.00 77.81 142 LYS A CA 1
ATOM 1104 C C . LYS A 1 142 ? -8.108 18.338 4.528 1.00 77.81 142 LYS A C 1
ATOM 1106 O O . LYS A 1 142 ? -8.790 18.193 3.519 1.00 77.81 142 LYS A O 1
ATOM 1111 N N . LEU A 1 143 ? -8.630 18.680 5.704 1.00 79.56 143 LEU A N 1
ATOM 1112 C CA . LEU A 1 143 ? -10.057 18.940 5.907 1.00 79.56 143 LEU A CA 1
ATOM 1113 C C . LEU A 1 143 ? -10.539 20.131 5.068 1.00 79.56 143 LEU A C 1
ATOM 1115 O O . LEU A 1 143 ? -11.629 20.076 4.509 1.00 79.56 143 LEU A O 1
ATOM 1119 N N . ALA A 1 144 ? -9.707 21.158 4.867 1.00 79.50 144 ALA A N 1
ATOM 1120 C CA . ALA A 1 144 ? -10.025 22.272 3.970 1.00 79.50 144 ALA A CA 1
ATOM 1121 C C . ALA A 1 144 ? -10.228 21.838 2.502 1.00 79.50 144 ALA A C 1
ATOM 1123 O O . ALA A 1 144 ? -10.925 22.518 1.750 1.00 79.50 144 ALA A O 1
ATOM 1124 N N . ARG A 1 145 ? -9.644 20.704 2.089 1.00 74.12 145 ARG A N 1
ATOM 1125 C CA . ARG A 1 145 ? -9.838 20.095 0.760 1.00 74.12 145 ARG A CA 1
ATOM 1126 C C . ARG A 1 145 ? -10.976 19.069 0.726 1.00 74.12 145 ARG A C 1
ATOM 1128 O O . ARG A 1 145 ? -11.326 18.604 -0.355 1.00 74.12 145 ARG A O 1
ATOM 1135 N N . LEU A 1 146 ? -11.545 18.723 1.880 1.00 74.50 146 LEU A N 1
ATOM 1136 C CA . LEU A 1 146 ? -12.586 17.712 2.057 1.00 74.50 146 LEU A CA 1
ATOM 1137 C C . LEU A 1 146 ? -13.826 18.338 2.717 1.00 74.50 146 LEU A C 1
ATOM 1139 O O . LEU A 1 146 ? -14.101 18.057 3.886 1.00 74.50 146 LEU A O 1
ATOM 1143 N N . PRO A 1 147 ? -14.594 19.192 2.011 1.00 72.62 147 PRO A N 1
ATOM 1144 C CA . PRO A 1 147 ? -15.876 19.640 2.539 1.00 72.62 147 PRO A CA 1
ATOM 1145 C C . PRO A 1 147 ? -16.765 18.430 2.859 1.00 72.62 147 PRO A C 1
ATOM 1147 O O . PRO A 1 147 ? -16.710 17.405 2.180 1.00 72.62 147 PRO A O 1
ATOM 1150 N N . SER A 1 148 ? -17.620 18.546 3.876 1.00 68.81 148 SER A N 1
ATOM 1151 C CA . SER A 1 148 ? -18.491 17.445 4.325 1.00 68.81 148 SER A CA 1
ATOM 1152 C C . SER A 1 148 ? -19.323 16.825 3.193 1.00 68.81 148 SER A C 1
ATOM 1154 O O . SER A 1 148 ? -19.581 15.624 3.200 1.00 68.81 148 SER A O 1
ATOM 1156 N N . SER A 1 149 ? -19.660 17.616 2.169 1.00 71.94 149 SER A N 1
ATOM 1157 C CA . SER A 1 149 ? -20.384 17.181 0.971 1.00 71.94 149 SER A CA 1
ATOM 1158 C C . SER A 1 149 ? -19.657 16.137 0.111 1.00 71.94 149 SER A C 1
ATOM 1160 O O . SER A 1 149 ? -20.323 15.451 -0.667 1.00 71.94 149 SER A O 1
ATOM 1162 N N . VAL A 1 150 ? -18.328 15.997 0.232 1.00 83.00 150 VAL A N 1
ATOM 1163 C CA . VAL A 1 150 ? -17.521 15.061 -0.579 1.00 83.00 150 VAL A CA 1
ATOM 1164 C C . VAL A 1 150 ? -16.915 13.905 0.217 1.00 83.00 150 VAL A C 1
ATOM 1166 O O . VAL A 1 150 ? -16.418 12.962 -0.388 1.00 83.00 150 VAL A O 1
ATOM 1169 N N . VAL A 1 151 ? -16.978 13.923 1.554 1.00 88.50 151 VAL A N 1
ATOM 1170 C CA . VAL A 1 151 ? -16.410 12.856 2.410 1.00 88.50 151 VAL A CA 1
ATOM 1171 C C . VAL A 1 151 ? -16.991 11.478 2.067 1.00 88.50 151 VAL A C 1
ATOM 1173 O O . VAL A 1 151 ? -16.261 10.486 2.060 1.00 88.50 151 VAL A O 1
ATOM 1176 N N . TYR A 1 152 ? -18.279 11.443 1.720 1.00 92.31 152 TYR A N 1
ATOM 1177 C CA . TYR A 1 152 ? -19.028 10.248 1.320 1.00 92.31 152 TYR A CA 1
ATOM 1178 C C . TYR A 1 152 ? -19.259 10.176 -0.197 1.00 92.31 152 TYR A C 1
ATOM 1180 O O . TYR A 1 152 ? -20.220 9.559 -0.657 1.00 92.31 152 TYR A O 1
ATOM 1188 N N . ASP A 1 153 ? -18.436 10.854 -1.001 1.00 91.81 153 ASP A N 1
ATOM 1189 C CA . ASP A 1 153 ? -18.464 10.651 -2.446 1.00 91.81 153 ASP A CA 1
ATOM 1190 C C . ASP A 1 153 ? -17.828 9.286 -2.767 1.00 91.81 153 ASP A C 1
ATOM 1192 O O . ASP A 1 153 ? -16.637 9.105 -2.499 1.00 91.81 153 ASP A O 1
ATOM 1196 N N . PRO A 1 154 ? -18.571 8.322 -3.344 1.00 91.12 154 PRO A N 1
ATOM 1197 C CA . PRO A 1 154 ? -18.037 6.990 -3.638 1.00 91.12 154 PRO A CA 1
ATOM 1198 C C . PRO A 1 154 ? -16.891 7.011 -4.659 1.00 91.12 154 PRO A C 1
ATOM 1200 O O . PRO A 1 154 ? -16.114 6.061 -4.737 1.00 91.12 154 PRO A O 1
ATOM 1203 N N . ARG A 1 155 ? -16.732 8.115 -5.399 1.00 90.38 155 ARG A N 1
ATOM 1204 C CA . ARG A 1 155 ? -15.659 8.321 -6.381 1.00 90.38 155 ARG A CA 1
ATOM 1205 C C . ARG A 1 155 ? -14.363 8.842 -5.756 1.00 90.38 155 ARG A C 1
ATOM 1207 O O . ARG A 1 155 ? -13.370 8.987 -6.468 1.00 90.38 155 ARG A O 1
ATOM 1214 N N . LEU A 1 156 ? -14.354 9.121 -4.451 1.00 90.25 156 LEU A N 1
ATOM 1215 C CA . LEU A 1 156 ? -13.173 9.527 -3.694 1.00 90.25 156 LEU A CA 1
ATOM 1216 C C . LEU A 1 156 ? -12.770 8.444 -2.688 1.00 90.25 156 LEU A C 1
ATOM 1218 O O . LEU A 1 156 ? -13.600 7.747 -2.104 1.00 90.25 156 LEU A O 1
ATOM 1222 N N . SER A 1 157 ? -11.468 8.340 -2.429 1.00 91.06 157 SER A N 1
ATOM 1223 C CA . SER A 1 157 ? -10.905 7.344 -1.509 1.00 91.06 157 SER A CA 1
ATOM 1224 C C . SER A 1 157 ? -11.071 7.697 -0.025 1.00 91.06 157 SER A C 1
ATOM 1226 O O . SER A 1 157 ? -10.624 6.948 0.841 1.00 91.06 157 SER A O 1
ATOM 1228 N N . THR A 1 158 ? -11.741 8.804 0.310 1.00 90.69 158 THR A N 1
ATOM 1229 C CA . THR A 1 158 ? -12.011 9.219 1.700 1.00 90.69 158 THR A CA 1
ATOM 1230 C C . THR A 1 158 ? -12.801 8.182 2.487 1.00 90.69 158 THR A C 1
ATOM 1232 O O . THR A 1 158 ? -12.561 8.005 3.683 1.00 90.69 158 THR A O 1
ATOM 1235 N N . SER A 1 159 ? -13.689 7.452 1.807 1.00 92.12 159 SER A N 1
ATOM 1236 C CA . SER A 1 159 ? -14.474 6.356 2.380 1.00 92.12 159 SER A CA 1
ATOM 1237 C C . SER A 1 159 ? -13.615 5.232 2.973 1.00 92.12 159 SER A C 1
ATOM 1239 O O . SER A 1 159 ? -14.077 4.513 3.853 1.00 92.12 159 SER A O 1
ATOM 1241 N N . PHE A 1 160 ? -12.347 5.110 2.565 1.00 94.56 160 PHE A N 1
ATOM 1242 C CA . PHE A 1 160 ? -11.401 4.133 3.106 1.00 94.56 160 PHE A CA 1
ATOM 1243 C C . PHE A 1 160 ? -10.951 4.450 4.545 1.00 94.56 160 PHE A C 1
ATOM 1245 O O . PHE A 1 160 ? -10.279 3.634 5.179 1.00 94.56 160 PHE A O 1
ATOM 1252 N N . SER A 1 161 ? -11.225 5.649 5.073 1.00 94.88 161 SER A N 1
ATOM 1253 C CA . SER A 1 161 ? -10.721 6.087 6.386 1.00 94.88 161 SER A CA 1
ATOM 1254 C C . SER A 1 161 ? -11.736 6.880 7.213 1.00 94.88 161 SER A C 1
ATOM 1256 O O . SER A 1 161 ? -11.335 7.734 7.994 1.00 94.88 161 SER A O 1
ATOM 1258 N N . LEU A 1 162 ? -13.044 6.623 7.075 1.00 95.88 162 LEU A N 1
ATOM 1259 C CA . LEU A 1 162 ? -14.090 7.411 7.757 1.00 95.88 162 LEU A CA 1
ATOM 1260 C C . LEU A 1 162 ? -14.002 7.418 9.286 1.00 95.88 162 LEU A C 1
ATOM 1262 O O . LEU A 1 162 ? -14.598 8.286 9.915 1.00 95.88 162 LEU A O 1
ATOM 1266 N N . GLU A 1 163 ? -13.245 6.511 9.901 1.00 96.31 163 GLU A N 1
ATOM 1267 C CA . GLU A 1 163 ? -13.008 6.523 11.342 1.00 96.31 163 GLU A CA 1
ATOM 1268 C C . GLU A 1 163 ? -12.350 7.813 11.856 1.00 96.31 163 GLU A C 1
ATOM 1270 O O . GLU A 1 163 ? -12.440 8.099 13.050 1.00 96.31 163 GLU A O 1
ATOM 1275 N N . PHE A 1 164 ? -11.765 8.644 10.977 1.00 92.75 164 PHE A N 1
ATOM 1276 C CA . PHE A 1 164 ? -11.304 9.981 11.366 1.00 92.75 164 PHE A CA 1
ATOM 1277 C C . PHE A 1 164 ? -12.435 10.902 11.852 1.00 92.75 164 PHE A C 1
ATOM 1279 O O . PHE A 1 164 ? -12.158 11.883 12.539 1.00 92.75 164 PHE A O 1
ATOM 1286 N N . LEU A 1 165 ? -13.693 10.616 11.498 1.00 92.62 165 LEU A N 1
ATOM 1287 C CA . LEU A 1 165 ? -14.850 11.437 11.863 1.00 92.62 165 LEU A CA 1
ATOM 1288 C C . LEU A 1 165 ? -15.213 11.336 13.350 1.00 92.62 165 LEU A C 1
ATOM 1290 O O . LEU A 1 165 ? -15.960 12.171 13.851 1.00 92.62 165 LEU A O 1
ATOM 1294 N N . GLY A 1 166 ? -14.710 10.334 14.078 1.00 90.81 166 GLY A N 1
ATOM 1295 C CA . GLY A 1 166 ? -15.028 10.170 15.497 1.00 90.81 166 GLY A CA 1
ATOM 1296 C C . GLY A 1 166 ? -16.538 10.043 15.728 1.00 90.81 166 GLY A C 1
ATOM 1297 O O . GLY A 1 166 ? -17.156 9.086 15.260 1.00 90.81 166 GLY A O 1
ATOM 1298 N N . ASP A 1 167 ? -17.137 10.991 16.446 1.00 89.12 167 ASP A N 1
ATOM 1299 C CA . ASP A 1 167 ? -18.579 11.023 16.731 1.00 89.12 167 ASP A CA 1
ATOM 1300 C C . ASP A 1 167 ? -19.427 11.650 15.604 1.00 89.12 167 ASP A C 1
ATOM 1302 O O . ASP A 1 167 ? -20.653 11.585 15.656 1.00 89.12 167 ASP A O 1
ATOM 1306 N N . GLU A 1 168 ? -18.803 12.219 14.569 1.00 90.56 168 GLU A N 1
ATOM 1307 C CA . GLU A 1 168 ? -19.457 13.010 13.511 1.00 90.56 168 GLU A CA 1
ATOM 1308 C C . GLU A 1 168 ? -19.869 12.173 12.280 1.00 90.56 168 GLU A C 1
ATOM 1310 O O . GLU A 1 168 ? -19.955 12.680 11.160 1.00 90.56 168 GLU A O 1
ATOM 1315 N N . LEU A 1 169 ? -20.118 10.870 12.458 1.00 93.19 169 LEU A N 1
ATOM 1316 C CA . LEU A 1 169 ? -20.586 9.995 11.378 1.00 93.19 169 LEU A CA 1
ATOM 1317 C C . LEU A 1 169 ? -22.000 10.391 10.924 1.00 93.19 169 LEU A C 1
ATOM 1319 O O . LEU A 1 169 ? -22.952 10.346 11.705 1.00 93.19 169 LEU A O 1
ATOM 1323 N N . ASP A 1 170 ? -22.156 10.667 9.631 1.00 93.19 170 ASP A N 1
ATOM 1324 C CA . ASP A 1 170 ? -23.445 10.917 8.993 1.00 93.19 170 ASP A CA 1
ATOM 1325 C C . ASP A 1 170 ? -24.012 9.595 8.464 1.00 93.19 170 ASP A C 1
ATOM 1327 O O . ASP A 1 170 ? -23.524 9.021 7.487 1.00 93.19 170 ASP A O 1
ATOM 1331 N N . ARG A 1 171 ? -25.053 9.098 9.136 1.00 92.25 171 ARG A N 1
ATOM 1332 C CA . ARG A 1 171 ? -25.686 7.817 8.802 1.00 92.25 171 ARG A CA 1
ATOM 1333 C C . ARG A 1 171 ? -26.431 7.842 7.471 1.00 92.25 171 ARG A C 1
ATOM 1335 O O . ARG A 1 171 ? -26.539 6.799 6.840 1.00 92.25 171 ARG A O 1
ATOM 1342 N N . GLU A 1 172 ? -26.959 8.992 7.062 1.00 91.44 172 GLU A N 1
ATOM 1343 C CA . GLU A 1 172 ? -27.699 9.108 5.805 1.00 91.44 172 GLU A CA 1
ATOM 1344 C C . GLU A 1 172 ? -26.728 9.083 4.623 1.00 91.44 172 GLU A C 1
ATOM 1346 O O . GLU A 1 172 ? -26.933 8.357 3.651 1.00 91.44 172 GLU A O 1
ATOM 1351 N N . GLN A 1 173 ? -25.619 9.816 4.734 1.00 93.94 173 GLN A N 1
ATOM 1352 C CA . GLN A 1 173 ? -24.585 9.836 3.699 1.00 93.94 173 GLN A CA 1
ATOM 1353 C C . GLN A 1 173 ? -23.801 8.519 3.620 1.00 93.94 173 GLN A C 1
ATOM 1355 O O . GLN A 1 173 ? -23.327 8.166 2.539 1.00 93.94 173 GLN A O 1
ATOM 1360 N N . LEU A 1 174 ? -23.688 7.775 4.727 1.00 95.06 174 LEU A N 1
ATOM 1361 C CA . LEU A 1 174 ? -22.960 6.506 4.790 1.00 95.06 174 LEU A CA 1
ATOM 1362 C C . LEU A 1 174 ? -23.435 5.484 3.750 1.00 95.06 174 LEU A C 1
ATOM 1364 O O . LEU A 1 174 ? -22.595 4.815 3.153 1.00 95.06 174 LEU A O 1
ATOM 1368 N N . GLU A 1 175 ? -24.741 5.397 3.473 1.00 94.31 175 GLU A N 1
ATOM 1369 C CA . GLU A 1 175 ? -25.294 4.451 2.485 1.00 94.31 175 GLU A CA 1
ATOM 1370 C C . GLU A 1 175 ? -24.668 4.595 1.094 1.00 94.31 175 GLU A C 1
ATOM 1372 O O . GLU A 1 175 ? -24.592 3.623 0.346 1.00 94.31 175 GLU A O 1
ATOM 1377 N N . ARG A 1 176 ? -24.170 5.788 0.747 1.00 94.06 176 ARG A N 1
ATOM 1378 C CA . ARG A 1 176 ? -23.535 6.062 -0.550 1.00 94.06 176 ARG A CA 1
ATOM 1379 C C . ARG A 1 176 ? -22.212 5.324 -0.742 1.00 94.06 176 ARG A C 1
ATOM 1381 O O . ARG A 1 176 ? -21.756 5.214 -1.871 1.00 94.06 176 ARG A O 1
ATOM 1388 N N . VAL A 1 177 ? -21.583 4.873 0.343 1.00 94.81 177 VAL A N 1
ATOM 1389 C CA . VAL A 1 177 ? -20.238 4.274 0.347 1.00 94.81 177 VAL A CA 1
ATOM 1390 C C . VAL A 1 177 ? -20.205 2.878 0.981 1.00 94.81 177 VAL A C 1
ATOM 1392 O O . VAL A 1 177 ? -19.123 2.321 1.195 1.00 94.81 177 VAL A O 1
ATOM 1395 N N . VAL A 1 178 ? -21.379 2.299 1.265 1.00 96.12 178 VAL A N 1
ATOM 1396 C CA . VAL A 1 178 ? -21.524 0.882 1.624 1.00 96.12 178 VAL A CA 1
ATOM 1397 C C . VAL A 1 178 ? -21.481 0.047 0.347 1.00 96.12 178 VAL A C 1
ATOM 1399 O O . VAL A 1 178 ? -22.302 0.202 -0.555 1.00 96.12 178 VAL A O 1
ATOM 1402 N N . LEU A 1 179 ? -20.524 -0.868 0.278 1.00 95.38 179 LEU A N 1
ATOM 1403 C CA . LEU A 1 179 ? -20.333 -1.761 -0.855 1.00 95.38 179 LEU A CA 1
ATOM 1404 C C . LEU A 1 179 ? -21.296 -2.949 -0.794 1.00 95.38 179 LEU A C 1
ATOM 1406 O O . LEU A 1 179 ? -21.864 -3.282 0.248 1.00 95.38 179 LEU A O 1
ATOM 1410 N N . ARG A 1 180 ? -21.414 -3.673 -1.911 1.00 94.38 180 ARG A N 1
ATOM 1411 C CA . ARG A 1 180 ? -22.243 -4.890 -2.011 1.00 94.38 180 ARG A CA 1
ATOM 1412 C C . ARG A 1 180 ? -21.858 -5.973 -1.006 1.00 94.38 180 ARG A C 1
ATOM 1414 O O . ARG A 1 180 ? -22.696 -6.778 -0.615 1.00 94.38 180 ARG A O 1
ATOM 1421 N N . THR A 1 181 ? -20.596 -5.995 -0.591 1.00 94.12 181 THR A N 1
ATOM 1422 C CA . THR A 1 181 ? -20.071 -6.910 0.427 1.00 94.12 181 THR A CA 1
ATOM 1423 C C . THR A 1 181 ? -20.523 -6.571 1.848 1.00 94.12 181 THR A C 1
ATOM 1425 O O . THR A 1 181 ? -20.294 -7.380 2.745 1.00 94.12 181 THR A O 1
ATOM 1428 N N . GLY A 1 182 ? -21.129 -5.399 2.063 1.00 96.31 182 GLY A N 1
ATOM 1429 C CA . GLY A 1 182 ? -21.437 -4.842 3.379 1.00 96.31 182 GLY A CA 1
ATOM 1430 C C . GLY A 1 182 ? -20.290 -4.039 3.998 1.00 96.31 182 GLY A C 1
ATOM 1431 O O . GLY A 1 182 ? -20.467 -3.490 5.082 1.00 96.31 182 GLY A O 1
ATOM 1432 N N . SER A 1 183 ? -19.127 -3.952 3.340 1.00 97.00 183 SER A N 1
ATOM 1433 C CA . SER A 1 183 ? -18.021 -3.111 3.807 1.00 97.00 183 SER A CA 1
ATOM 1434 C C . SER A 1 183 ? -18.194 -1.649 3.432 1.00 97.00 183 SER A C 1
ATOM 1436 O O . SER A 1 183 ? -18.933 -1.307 2.514 1.00 97.00 183 SER A O 1
ATOM 1438 N N . VAL A 1 184 ? -17.472 -0.779 4.131 1.00 96.81 184 VAL A N 1
ATOM 1439 C CA . VAL A 1 184 ? -17.414 0.657 3.856 1.00 96.81 184 VAL A CA 1
ATOM 1440 C C . VAL A 1 184 ? -16.052 0.988 3.261 1.00 96.81 184 VAL A C 1
ATOM 1442 O O . VAL A 1 184 ? -15.018 0.710 3.875 1.00 96.81 184 VAL A O 1
ATOM 1445 N N . GLY A 1 185 ? -16.045 1.516 2.032 1.00 91.81 185 GLY A N 1
ATOM 1446 C CA . GLY A 1 185 ? -14.814 1.860 1.306 1.00 91.81 185 GLY A CA 1
ATOM 1447 C C . GLY A 1 185 ? -13.830 0.694 1.129 1.00 91.81 185 GLY A C 1
ATOM 1448 O O . GLY A 1 185 ? -12.640 0.922 0.958 1.00 91.81 185 GLY A O 1
ATOM 1449 N N . GLY A 1 186 ? -14.284 -0.561 1.252 1.00 92.00 186 GLY A N 1
ATOM 1450 C CA . GLY A 1 186 ? -13.432 -1.756 1.194 1.00 92.00 186 GLY A CA 1
ATOM 1451 C C . GLY A 1 186 ? -12.479 -1.943 2.388 1.00 92.00 186 GLY A C 1
ATOM 1452 O O . GLY A 1 186 ? -11.676 -2.875 2.372 1.00 92.00 186 GLY A O 1
ATOM 1453 N N . SER A 1 187 ? -12.566 -1.092 3.417 1.00 96.75 187 SER A N 1
ATOM 1454 C CA . SER A 1 187 ? -11.678 -1.057 4.588 1.00 96.75 187 SER A CA 1
ATOM 1455 C C . SER A 1 187 ? -12.279 -1.820 5.772 1.00 96.75 187 SER A C 1
ATOM 1457 O O . SER A 1 187 ? -13.425 -1.583 6.164 1.00 96.75 187 SER A O 1
ATOM 1459 N N . VAL A 1 188 ? -11.513 -2.730 6.378 1.00 98.19 188 VAL A N 1
ATOM 1460 C CA . VAL A 1 188 ? -11.959 -3.518 7.540 1.00 98.19 188 VAL A CA 1
ATOM 1461 C C . VAL A 1 188 ? -12.136 -2.629 8.769 1.00 98.19 188 VAL A C 1
ATOM 1463 O O . VAL A 1 188 ? -13.212 -2.643 9.367 1.00 98.19 188 VAL A O 1
ATOM 1466 N N . GLY A 1 189 ? -11.138 -1.816 9.120 1.00 98.12 189 GLY A N 1
ATOM 1467 C CA . GLY A 1 189 ? -11.197 -0.927 10.279 1.00 98.12 189 GLY A CA 1
ATOM 1468 C C . GLY A 1 189 ? -12.294 0.126 10.157 1.00 98.12 189 GLY A C 1
ATOM 1469 O O . GLY A 1 189 ? -13.033 0.353 11.112 1.00 98.12 189 GLY A O 1
ATOM 1470 N N . THR A 1 190 ? -12.491 0.690 8.961 1.00 98.31 190 THR A N 1
ATOM 1471 C CA . THR A 1 190 ? -13.585 1.646 8.718 1.00 98.31 190 THR A CA 1
ATOM 1472 C C . THR A 1 190 ? -14.949 0.975 8.837 1.00 98.31 190 THR A C 1
ATOM 1474 O O . THR A 1 190 ? -15.862 1.533 9.439 1.00 98.31 190 THR A O 1
ATOM 1477 N N . THR A 1 191 ? -15.087 -0.255 8.337 1.00 98.69 191 THR A N 1
ATOM 1478 C CA . THR A 1 191 ? -16.331 -1.020 8.492 1.00 98.69 191 THR A CA 1
ATOM 1479 C C . THR A 1 191 ? -16.615 -1.334 9.963 1.00 98.69 191 THR A C 1
ATOM 1481 O O . THR A 1 191 ? -17.755 -1.209 10.399 1.00 98.69 191 THR A O 1
ATOM 1484 N N . ALA A 1 192 ? -15.597 -1.688 10.753 1.00 98.75 192 ALA A N 1
ATOM 1485 C CA . ALA A 1 192 ? -15.736 -1.899 12.195 1.00 98.75 192 ALA A CA 1
ATOM 1486 C C . ALA A 1 192 ? -16.130 -0.617 12.941 1.00 98.75 192 ALA A C 1
ATOM 1488 O O . ALA A 1 192 ? -17.052 -0.647 13.758 1.00 98.75 192 ALA A O 1
ATOM 1489 N N . TYR A 1 193 ? -15.510 0.518 12.612 1.00 98.50 193 TYR A N 1
ATOM 1490 C CA . TYR A 1 193 ? -15.924 1.832 13.101 1.00 98.50 193 TYR A CA 1
ATOM 1491 C C . TYR A 1 193 ? -17.406 2.111 12.803 1.00 98.50 193 TYR A C 1
ATOM 1493 O O . TYR A 1 193 ? -18.182 2.383 13.722 1.00 98.50 193 TYR A O 1
ATOM 1501 N N . CYS A 1 194 ? -17.830 1.980 11.543 1.00 98.44 194 CYS A N 1
ATOM 1502 C CA . CYS A 1 194 ? -19.214 2.223 11.147 1.00 98.44 194 CYS A CA 1
ATOM 1503 C C . CYS A 1 194 ? -20.189 1.239 11.813 1.00 98.44 194 CYS A C 1
ATOM 1505 O O . CYS A 1 194 ? -21.254 1.661 12.267 1.00 98.44 194 CYS A O 1
ATOM 1507 N N . ALA A 1 195 ? -19.822 -0.040 11.951 1.00 98.06 195 ALA A N 1
ATOM 1508 C CA . ALA A 1 195 ? -20.636 -1.052 12.625 1.00 98.06 195 ALA A CA 1
ATOM 1509 C C . ALA A 1 195 ? -20.900 -0.687 14.093 1.00 98.06 195 ALA A C 1
ATOM 1511 O O . ALA A 1 195 ? -22.047 -0.728 14.531 1.00 98.06 195 ALA A O 1
ATOM 1512 N N . MET A 1 196 ? -19.874 -0.257 14.837 1.00 97.31 196 MET A N 1
ATOM 1513 C CA . MET A 1 196 ? -20.034 0.186 16.232 1.00 97.31 196 MET A CA 1
ATOM 1514 C C . MET A 1 196 ? -20.950 1.406 16.356 1.00 97.31 196 MET A C 1
ATOM 1516 O O . MET A 1 196 ? -21.700 1.531 17.320 1.00 97.31 196 MET A O 1
ATOM 1520 N N . ARG A 1 197 ? -20.898 2.313 15.378 1.00 95.81 197 ARG A N 1
ATOM 1521 C CA . ARG A 1 197 ? -21.672 3.559 15.394 1.00 95.81 197 ARG A CA 1
ATOM 1522 C C . ARG A 1 197 ? -23.115 3.388 14.962 1.00 95.81 197 ARG A C 1
ATOM 1524 O O . ARG A 1 197 ? -23.946 4.197 15.363 1.00 95.81 197 ARG A O 1
ATOM 1531 N N . THR A 1 198 ? -23.413 2.396 14.131 1.00 96.06 198 THR A N 1
ATOM 1532 C CA . THR A 1 198 ? -24.725 2.250 13.483 1.00 96.06 198 THR A CA 1
ATOM 1533 C C . THR A 1 198 ? -25.498 1.024 13.944 1.00 96.06 198 THR A C 1
ATOM 1535 O O . THR A 1 198 ? -26.727 1.075 13.967 1.00 96.06 198 THR A O 1
ATOM 1538 N N . GLY A 1 199 ? -24.803 -0.049 14.331 1.00 95.19 199 GLY A N 1
ATOM 1539 C CA . GLY A 1 199 ? -25.392 -1.370 14.538 1.00 95.19 199 GLY A CA 1
ATOM 1540 C C . GLY A 1 199 ? -25.804 -2.067 13.237 1.00 95.19 199 GLY A C 1
ATOM 1541 O O . GLY A 1 199 ? -26.604 -2.999 13.286 1.00 95.19 199 GLY A O 1
ATOM 1542 N N . ASP A 1 200 ? -25.309 -1.618 12.078 1.00 96.69 200 ASP A N 1
ATOM 1543 C CA . ASP A 1 200 ? -25.703 -2.169 10.781 1.00 96.69 200 ASP A CA 1
ATOM 1544 C C . ASP A 1 200 ? -25.286 -3.640 10.626 1.00 96.69 200 ASP A C 1
ATOM 1546 O O . ASP A 1 200 ? -24.105 -4.000 10.685 1.00 96.69 200 ASP A O 1
ATOM 1550 N N . VAL A 1 201 ? -26.280 -4.497 10.388 1.00 96.94 201 VAL A N 1
ATOM 1551 C CA . VAL A 1 201 ? -26.102 -5.949 10.290 1.00 96.94 201 VAL A CA 1
ATOM 1552 C C . VAL A 1 201 ? -25.227 -6.337 9.097 1.00 96.94 201 VAL A C 1
ATOM 1554 O O . VAL A 1 201 ? -24.429 -7.263 9.225 1.00 96.94 201 VAL A O 1
ATOM 1557 N N . ARG A 1 202 ? -25.279 -5.598 7.979 1.00 97.75 202 ARG A N 1
ATOM 1558 C CA . ARG A 1 202 ? -24.454 -5.864 6.785 1.00 97.75 202 ARG A CA 1
ATOM 1559 C C . ARG A 1 202 ? -22.966 -5.745 7.113 1.00 97.75 202 ARG A C 1
ATOM 1561 O O . ARG A 1 202 ? -22.168 -6.598 6.730 1.00 97.75 202 ARG A O 1
ATOM 1568 N N . MET A 1 203 ? -22.603 -4.712 7.874 1.00 98.38 203 MET A N 1
ATOM 1569 C CA . MET A 1 203 ? -21.223 -4.457 8.297 1.00 98.38 203 MET A CA 1
ATOM 1570 C C . MET A 1 203 ? -20.756 -5.510 9.304 1.00 98.38 203 MET A C 1
ATOM 1572 O O . MET A 1 203 ? -19.641 -6.019 9.211 1.00 98.38 203 MET A O 1
ATOM 1576 N N . VAL A 1 204 ? -21.622 -5.898 10.243 1.00 98.25 204 VAL A N 1
ATOM 1577 C CA . VAL A 1 204 ? -21.321 -6.966 11.207 1.00 98.25 204 VAL A CA 1
ATOM 1578 C C . VAL A 1 204 ? -21.112 -8.312 10.503 1.00 98.25 204 VAL A C 1
ATOM 1580 O O . VAL A 1 204 ? -20.156 -9.026 10.810 1.00 98.25 204 VAL A O 1
ATOM 1583 N N . GLU A 1 205 ? -21.968 -8.666 9.546 1.00 98.31 205 GLU A N 1
ATOM 1584 C CA . GLU A 1 205 ? -21.844 -9.890 8.745 1.00 98.31 205 GLU A CA 1
ATOM 1585 C C . GLU A 1 205 ? -20.567 -9.898 7.902 1.00 98.31 205 GLU A C 1
ATOM 1587 O O . GLU A 1 205 ? -19.868 -10.915 7.857 1.00 98.31 205 GLU A O 1
ATOM 1592 N N . TYR A 1 206 ? -20.208 -8.757 7.309 1.00 98.38 206 TYR A N 1
ATOM 1593 C CA . TYR A 1 206 ? -18.930 -8.579 6.627 1.00 98.38 206 TYR A CA 1
ATOM 1594 C C . TYR A 1 206 ? -17.744 -8.892 7.553 1.00 98.38 206 TYR A C 1
ATOM 1596 O O . TYR A 1 206 ? -16.886 -9.707 7.208 1.00 98.38 206 TYR A O 1
ATOM 1604 N N . LEU A 1 207 ? -17.714 -8.319 8.761 1.00 98.69 207 LEU A N 1
ATOM 1605 C CA . LEU A 1 207 ? -16.629 -8.549 9.723 1.00 98.69 207 LEU A CA 1
ATOM 1606 C C . LEU A 1 207 ? -16.570 -10.010 10.181 1.00 98.69 207 LEU A C 1
ATOM 1608 O O . LEU A 1 207 ? -15.485 -10.586 10.270 1.00 98.69 207 LEU A O 1
ATOM 1612 N N . ARG A 1 208 ? -17.728 -10.651 10.400 1.00 98.38 208 ARG A N 1
ATOM 1613 C CA . ARG A 1 208 ? -17.792 -12.094 10.689 1.00 98.38 208 ARG A CA 1
ATOM 1614 C C . ARG A 1 208 ? -17.175 -12.914 9.569 1.00 98.38 208 ARG A C 1
ATOM 1616 O O . ARG A 1 208 ? -16.422 -13.845 9.852 1.00 98.38 208 ARG A O 1
ATOM 1623 N N . LYS A 1 209 ? -17.455 -12.555 8.317 1.00 97.31 209 LYS A N 1
ATOM 1624 C CA . LYS A 1 209 ? -16.887 -13.229 7.152 1.00 97.31 209 LYS A CA 1
ATOM 1625 C C . LYS A 1 209 ? -15.369 -13.073 7.103 1.00 97.31 209 LYS A C 1
ATOM 1627 O O . LYS A 1 209 ? -14.683 -14.085 6.981 1.00 97.31 209 LYS A O 1
ATOM 1632 N N . VAL A 1 210 ? -14.852 -11.859 7.303 1.00 97.50 210 VAL A N 1
ATOM 1633 C CA . VAL A 1 210 ? -13.405 -11.587 7.367 1.00 97.50 210 VAL A CA 1
ATOM 1634 C C . VAL A 1 210 ? -12.730 -12.443 8.442 1.00 97.50 210 VAL A C 1
ATOM 1636 O O . VAL A 1 210 ? -11.785 -13.169 8.138 1.00 97.50 210 VAL A O 1
ATOM 1639 N N . VAL A 1 211 ? -13.241 -12.431 9.677 1.00 97.94 211 VAL A N 1
ATOM 1640 C CA . VAL A 1 211 ? -12.661 -13.218 10.780 1.00 97.94 211 VAL A CA 1
ATOM 1641 C C . VAL A 1 211 ? -12.762 -14.722 10.509 1.00 97.94 211 VAL A C 1
ATOM 1643 O O . VAL A 1 211 ? -11.832 -15.458 10.828 1.00 97.94 211 VAL A O 1
ATOM 1646 N N . SER A 1 212 ? -13.850 -15.194 9.892 1.00 96.75 212 SER A N 1
ATOM 1647 C CA . SER A 1 212 ? -14.014 -16.614 9.554 1.00 96.75 212 SER A CA 1
ATOM 1648 C C . SER A 1 212 ? -13.065 -17.096 8.451 1.00 96.75 212 SER A C 1
ATOM 1650 O O . SER A 1 212 ? -12.597 -18.228 8.514 1.00 96.75 212 SER A O 1
ATOM 1652 N N . GLU A 1 213 ? -12.774 -16.252 7.454 1.00 94.19 213 GLU A N 1
ATOM 1653 C CA . GLU A 1 213 ? -11.953 -16.612 6.288 1.00 94.19 213 GLU A CA 1
ATOM 1654 C C . GLU A 1 213 ? -10.454 -16.524 6.600 1.00 94.19 213 GLU A C 1
ATOM 1656 O O . GLU A 1 213 ? -9.684 -17.365 6.142 1.00 94.19 213 GLU A O 1
ATOM 1661 N N . HIS A 1 214 ? -10.037 -15.540 7.405 1.00 93.88 214 HIS A N 1
ATOM 1662 C CA . HIS A 1 214 ? -8.617 -15.282 7.688 1.00 93.88 214 HIS A CA 1
ATOM 1663 C C . HIS A 1 214 ? -8.163 -15.744 9.073 1.00 93.88 214 HIS A C 1
ATOM 1665 O O . HIS A 1 214 ? -6.968 -15.912 9.312 1.00 93.88 214 HIS A O 1
ATOM 1671 N N . GLY A 1 215 ? -9.103 -15.971 9.988 1.00 95.94 215 GLY A N 1
ATOM 1672 C CA . GLY A 1 215 ? -8.811 -16.269 11.382 1.00 95.94 215 GLY A CA 1
ATOM 1673 C C . GLY A 1 215 ? -8.417 -15.029 12.197 1.00 95.94 215 GLY A C 1
ATOM 1674 O O . GLY A 1 215 ? -8.146 -13.954 11.658 1.00 95.94 215 GLY A O 1
ATOM 1675 N N . PRO A 1 216 ? -8.361 -15.165 13.533 1.00 95.62 216 PRO A N 1
ATOM 1676 C CA . PRO A 1 216 ? -8.174 -14.029 14.433 1.00 95.62 216 PRO A CA 1
ATOM 1677 C C . PRO A 1 216 ? -6.779 -13.392 14.366 1.00 95.62 216 PRO A C 1
ATOM 1679 O O . PRO A 1 216 ? -6.632 -12.227 14.714 1.00 95.62 216 PRO A O 1
ATOM 1682 N N . GLY A 1 217 ? -5.766 -14.143 13.921 1.00 93.00 217 GLY A N 1
ATOM 1683 C CA . GLY A 1 217 ? -4.376 -13.686 13.825 1.00 93.00 217 GLY A CA 1
ATOM 1684 C C . GLY A 1 217 ? -3.986 -13.060 12.485 1.00 93.00 217 GLY A C 1
ATOM 1685 O O . GLY A 1 217 ? -2.820 -12.733 12.300 1.00 93.00 217 GLY A O 1
ATOM 1686 N N . ASN A 1 218 ? -4.916 -12.939 11.530 1.00 93.62 218 ASN A N 1
ATOM 1687 C CA . ASN A 1 21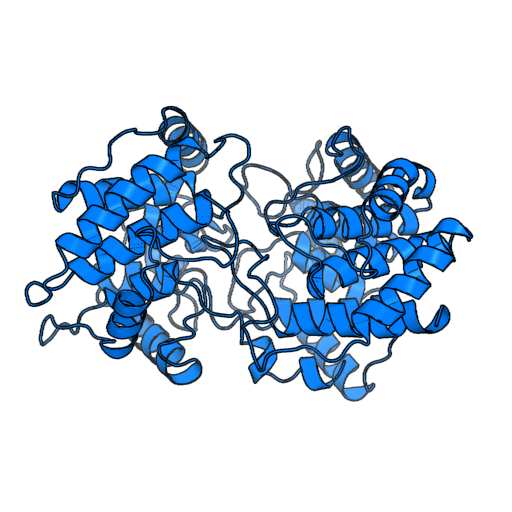8 ? -4.605 -12.447 10.184 1.00 93.62 218 ASN A CA 1
ATOM 1688 C C . ASN A 1 218 ? -5.689 -11.517 9.621 1.00 93.62 218 ASN A C 1
ATOM 1690 O O . ASN A 1 218 ? -6.055 -11.606 8.456 1.00 93.62 218 ASN A O 1
ATOM 1694 N N . ILE A 1 219 ? -6.216 -10.615 10.450 1.00 96.69 219 ILE A N 1
ATOM 1695 C CA . ILE A 1 219 ? -7.160 -9.581 10.000 1.00 96.69 219 ILE A CA 1
ATOM 1696 C C . ILE A 1 219 ? -6.484 -8.661 8.966 1.00 96.69 219 ILE A C 1
ATOM 1698 O O . ILE A 1 219 ? -5.497 -8.022 9.332 1.00 96.69 219 ILE A O 1
ATOM 1702 N N . PRO A 1 220 ? -6.964 -8.584 7.710 1.00 95.56 220 PRO A N 1
ATOM 1703 C CA . PRO A 1 220 ? -6.392 -7.712 6.688 1.00 95.56 220 PRO A CA 1
ATOM 1704 C C . PRO A 1 220 ? -6.897 -6.270 6.822 1.00 95.56 220 PRO A C 1
ATOM 1706 O O . PRO A 1 220 ? -7.917 -6.021 7.461 1.00 95.56 220 PRO A O 1
ATOM 1709 N N . TYR A 1 221 ? -6.227 -5.324 6.156 1.00 94.69 221 TYR A N 1
ATOM 1710 C CA . TYR A 1 221 ? -6.704 -3.934 6.087 1.00 94.69 221 TYR A CA 1
ATOM 1711 C C . TYR A 1 221 ? -7.984 -3.782 5.247 1.00 94.69 221 TYR A C 1
ATOM 1713 O O . TYR A 1 221 ? -8.794 -2.885 5.472 1.00 94.69 221 TYR A O 1
ATOM 1721 N N . GLY A 1 222 ? -8.171 -4.655 4.257 1.00 94.00 222 GLY A N 1
ATOM 1722 C CA . GLY A 1 222 ? -9.274 -4.605 3.307 1.00 94.00 222 GLY A CA 1
ATOM 1723 C C . GLY A 1 222 ? -9.596 -5.991 2.771 1.00 94.00 222 GLY A C 1
ATOM 1724 O O . GLY A 1 222 ? -8.721 -6.859 2.700 1.00 94.00 222 GLY A O 1
ATOM 1725 N N . TRP A 1 223 ? -10.863 -6.226 2.431 1.00 92.94 223 TRP A N 1
ATOM 1726 C CA . TRP A 1 223 ? -11.316 -7.499 1.875 1.00 92.94 223 TRP A CA 1
ATOM 1727 C C . TRP A 1 223 ? -12.653 -7.337 1.113 1.00 92.94 223 TRP A C 1
ATOM 1729 O O . TRP A 1 223 ? -13.514 -6.567 1.535 1.00 92.94 223 TRP A O 1
ATOM 1739 N N . PRO A 1 224 ? -12.869 -8.070 0.006 1.00 88.88 224 PRO A N 1
ATOM 1740 C CA . PRO A 1 224 ? -11.861 -8.796 -0.761 1.00 88.88 224 PRO A CA 1
ATOM 1741 C C . PRO A 1 224 ? -10.934 -7.827 -1.521 1.00 88.88 224 PRO A C 1
ATOM 1743 O O . PRO A 1 224 ? -11.382 -6.820 -2.055 1.00 88.88 224 PRO A O 1
ATOM 1746 N N . VAL A 1 225 ? -9.643 -8.157 -1.608 1.00 87.81 225 VAL A N 1
ATOM 1747 C CA . VAL A 1 225 ? -8.673 -7.469 -2.482 1.00 87.81 225 VAL A CA 1
ATOM 1748 C C . VAL A 1 225 ? -8.210 -8.494 -3.510 1.00 87.81 225 VAL A C 1
ATOM 1750 O O . VAL A 1 225 ? -7.403 -9.366 -3.204 1.00 87.81 225 VAL A O 1
ATOM 1753 N N . THR A 1 226 ? -8.801 -8.484 -4.703 1.00 83.44 226 THR A N 1
ATOM 1754 C CA . THR A 1 226 ? -8.576 -9.539 -5.714 1.00 83.44 226 THR A CA 1
ATOM 1755 C C . THR A 1 226 ? -7.990 -9.008 -7.009 1.00 83.44 226 THR A C 1
ATOM 1757 O O . THR A 1 226 ? -7.201 -9.708 -7.641 1.00 83.44 226 THR A O 1
ATOM 1760 N N . VAL A 1 227 ? -8.342 -7.782 -7.403 1.00 93.25 227 VAL A N 1
ATOM 1761 C CA . VAL A 1 227 ? -7.912 -7.193 -8.677 1.00 93.25 227 VAL A CA 1
ATOM 1762 C C . VAL A 1 227 ? -6.432 -6.822 -8.608 1.00 93.25 227 VAL A C 1
ATOM 1764 O O . VAL A 1 227 ? -5.646 -7.264 -9.444 1.00 93.25 227 VAL A O 1
ATOM 1767 N N . TRP A 1 228 ? -6.031 -6.101 -7.561 1.00 95.56 228 TRP A N 1
ATOM 1768 C CA . TRP A 1 228 ? -4.661 -5.610 -7.406 1.00 95.56 228 TRP A CA 1
ATOM 1769 C C . TRP A 1 228 ? -3.592 -6.723 -7.337 1.00 95.56 228 TRP A C 1
ATOM 1771 O O . TRP A 1 228 ? -2.692 -6.739 -8.184 1.00 95.56 228 TRP A O 1
ATOM 1781 N N . PRO A 1 229 ? -3.697 -7.739 -6.453 1.00 95.62 229 PRO A N 1
ATOM 1782 C CA . PRO A 1 229 ? -2.699 -8.808 -6.387 1.00 95.62 229 PRO A CA 1
ATOM 1783 C C . PRO A 1 229 ? -2.607 -9.613 -7.686 1.00 95.62 229 PRO A C 1
ATOM 1785 O O . PRO A 1 229 ? -1.512 -10.001 -8.096 1.00 95.62 229 PRO A O 1
ATOM 1788 N N . LEU A 1 230 ? -3.742 -9.835 -8.361 1.00 96.19 230 LEU A N 1
ATOM 1789 C CA . LEU A 1 230 ? -3.784 -10.528 -9.648 1.00 96.19 230 LEU A CA 1
ATOM 1790 C C . LEU A 1 230 ? -2.955 -9.771 -10.689 1.00 96.19 230 LEU A C 1
ATOM 1792 O O . LEU A 1 230 ? -2.112 -10.366 -11.366 1.00 96.19 230 LEU A O 1
ATOM 1796 N N . MET A 1 231 ? -3.186 -8.463 -10.801 1.00 96.94 231 MET A N 1
ATOM 1797 C CA . MET A 1 231 ? -2.479 -7.600 -11.741 1.00 96.94 231 MET A CA 1
ATOM 1798 C C . MET A 1 231 ? -0.977 -7.553 -11.460 1.00 96.94 231 MET A C 1
ATOM 1800 O O . MET A 1 231 ? -0.187 -7.685 -12.392 1.00 96.94 231 MET A O 1
ATOM 1804 N N . TRP A 1 232 ? -0.552 -7.455 -10.199 1.00 97.44 232 TRP A N 1
ATOM 1805 C CA . TRP A 1 232 ? 0.877 -7.446 -9.868 1.00 97.44 232 TRP A CA 1
ATOM 1806 C C . TRP A 1 232 ? 1.558 -8.789 -10.164 1.00 97.44 232 TRP A C 1
ATOM 1808 O O . TRP A 1 232 ? 2.663 -8.806 -10.707 1.00 97.44 232 TRP A O 1
ATOM 1818 N N . VAL A 1 233 ? 0.901 -9.927 -9.897 1.00 97.00 233 VAL A N 1
ATOM 1819 C CA . VAL A 1 233 ? 1.431 -11.256 -10.267 1.00 97.00 233 VAL A CA 1
ATOM 1820 C C . VAL A 1 233 ? 1.599 -11.375 -11.786 1.00 97.00 233 VAL A C 1
ATOM 1822 O O . VAL A 1 233 ? 2.645 -11.829 -12.263 1.00 97.00 233 VAL A O 1
ATOM 1825 N N . MET A 1 234 ? 0.588 -10.948 -12.547 1.00 96.88 234 MET A N 1
ATOM 1826 C CA . MET A 1 234 ? 0.621 -10.889 -14.011 1.00 96.88 234 MET A CA 1
ATOM 1827 C C . MET A 1 234 ? 1.754 -9.984 -14.515 1.00 96.88 234 MET A C 1
ATOM 1829 O O . MET A 1 234 ? 2.523 -10.368 -15.398 1.00 96.88 234 MET A O 1
ATOM 1833 N N . TYR A 1 235 ? 1.897 -8.802 -13.918 1.00 96.56 235 TYR A N 1
ATOM 1834 C CA . TYR A 1 235 ? 2.913 -7.819 -14.275 1.00 96.56 235 TYR A CA 1
ATOM 1835 C C . TYR A 1 235 ? 4.330 -8.341 -14.012 1.00 96.56 235 TYR A C 1
ATOM 1837 O O . TYR A 1 235 ? 5.193 -8.232 -14.883 1.00 96.56 235 TYR A O 1
ATOM 1845 N N . HIS A 1 236 ? 4.575 -8.991 -12.871 1.00 97.75 236 HIS A N 1
ATOM 1846 C CA . HIS A 1 236 ? 5.861 -9.630 -12.582 1.00 97.75 236 HIS A CA 1
ATOM 1847 C C . HIS A 1 236 ? 6.190 -10.756 -13.571 1.00 97.75 236 HIS A C 1
ATOM 1849 O O . HIS A 1 236 ? 7.345 -10.897 -13.978 1.00 97.75 236 HIS A O 1
ATOM 1855 N N . ALA A 1 237 ? 5.192 -11.535 -14.002 1.00 96.50 237 ALA A N 1
ATOM 1856 C CA . ALA A 1 237 ? 5.386 -12.571 -15.017 1.00 96.50 237 ALA A CA 1
ATOM 1857 C C . ALA A 1 237 ? 5.800 -11.960 -16.367 1.00 96.50 237 ALA A C 1
ATOM 1859 O O . ALA A 1 237 ? 6.776 -12.412 -16.973 1.00 96.50 237 ALA A O 1
ATOM 1860 N N . GLN A 1 238 ? 5.127 -10.883 -16.789 1.00 94.31 238 GLN A N 1
ATOM 1861 C CA . GLN A 1 238 ? 5.471 -10.142 -18.004 1.00 94.31 238 GLN A CA 1
ATOM 1862 C C . GLN A 1 238 ? 6.863 -9.500 -17.910 1.00 94.31 238 GLN A C 1
ATOM 1864 O O . GLN A 1 238 ? 7.636 -9.585 -18.863 1.00 94.31 238 GLN A O 1
ATOM 1869 N N . LEU A 1 239 ? 7.204 -8.887 -16.772 1.00 94.56 239 LEU A N 1
ATOM 1870 C CA . LEU A 1 239 ? 8.502 -8.248 -16.538 1.00 94.56 239 LEU A CA 1
ATOM 1871 C C . LEU A 1 239 ? 9.661 -9.250 -16.639 1.00 94.56 239 LEU A C 1
ATOM 1873 O O . LEU A 1 239 ? 10.691 -8.952 -17.245 1.00 94.56 239 LEU A O 1
ATOM 1877 N N . ALA A 1 240 ? 9.478 -10.450 -16.086 1.00 95.19 240 ALA A N 1
ATOM 1878 C CA . ALA A 1 240 ? 10.478 -11.509 -16.132 1.00 95.19 240 ALA A CA 1
ATOM 1879 C C . ALA A 1 240 ? 10.546 -12.247 -17.477 1.00 95.19 240 ALA A C 1
ATOM 1881 O O . ALA A 1 240 ? 11.480 -13.016 -17.692 1.00 95.19 240 ALA A O 1
ATOM 1882 N N . GLY A 1 241 ? 9.573 -12.048 -18.372 1.00 93.56 241 GLY A N 1
ATOM 1883 C CA . GLY A 1 241 ? 9.441 -12.851 -19.589 1.00 93.56 241 GLY A CA 1
ATOM 1884 C C . GLY A 1 241 ? 9.081 -14.314 -19.306 1.00 93.56 241 GLY A C 1
ATOM 1885 O O . GLY A 1 241 ? 9.391 -15.188 -20.112 1.00 93.56 241 GLY A O 1
ATOM 1886 N N . VAL A 1 242 ? 8.443 -14.597 -18.164 1.00 91.12 242 VAL A N 1
ATOM 1887 C CA . VAL A 1 242 ? 8.034 -15.950 -17.763 1.00 91.12 242 VAL A CA 1
ATOM 1888 C C . VAL A 1 242 ? 6.560 -16.139 -18.124 1.00 91.12 242 VAL A C 1
ATOM 1890 O O . VAL A 1 242 ? 5.699 -15.590 -17.432 1.00 91.12 242 VAL A O 1
ATOM 1893 N N . PRO A 1 243 ? 6.231 -16.905 -19.180 1.00 86.69 243 PRO A N 1
ATOM 1894 C CA . PRO A 1 243 ? 4.850 -17.050 -19.614 1.00 86.69 243 PRO A CA 1
ATOM 1895 C C . PRO A 1 243 ? 4.018 -17.804 -18.573 1.00 86.69 243 PRO A C 1
ATOM 1897 O O . PRO A 1 243 ? 4.449 -18.808 -18.000 1.00 86.69 243 PRO A O 1
ATOM 1900 N N . LEU A 1 244 ? 2.792 -17.334 -18.360 1.00 91.12 244 LEU A N 1
ATOM 1901 C CA . LEU A 1 244 ? 1.761 -18.086 -17.652 1.00 91.12 244 LEU A CA 1
ATOM 1902 C C . LEU A 1 244 ? 1.115 -19.105 -18.606 1.00 91.12 244 LEU A C 1
ATOM 1904 O O . LEU A 1 244 ? 1.148 -18.922 -19.827 1.00 91.12 244 LEU A O 1
ATOM 1908 N N . PRO A 1 245 ? 0.492 -20.183 -18.095 1.00 93.12 245 PRO A N 1
ATOM 1909 C CA . PRO A 1 245 ? -0.321 -21.048 -18.936 1.00 93.12 245 PRO A CA 1
ATOM 1910 C C . PRO A 1 245 ? -1.386 -20.233 -19.675 1.00 93.12 245 PRO A C 1
ATOM 1912 O O . PRO A 1 245 ? -2.133 -19.471 -19.063 1.00 93.12 245 PRO A O 1
ATOM 1915 N N . ARG A 1 246 ? -1.503 -20.437 -20.993 1.00 92.12 246 ARG A N 1
ATOM 1916 C CA . ARG A 1 246 ? -2.376 -19.630 -21.872 1.00 92.12 246 ARG A CA 1
ATOM 1917 C C . ARG A 1 246 ? -3.834 -19.534 -21.415 1.00 92.12 246 ARG A C 1
ATOM 1919 O O . ARG A 1 246 ? -4.521 -18.583 -21.770 1.00 92.12 246 ARG A O 1
ATOM 1926 N N . HIS A 1 247 ? -4.358 -20.546 -20.725 1.00 93.19 247 HIS A N 1
ATOM 1927 C CA . HIS A 1 247 ? -5.726 -20.501 -20.204 1.00 93.19 247 HIS A CA 1
ATOM 1928 C C . HIS A 1 247 ? -5.830 -19.535 -19.014 1.00 93.19 247 HIS A C 1
ATOM 1930 O O . HIS A 1 247 ? -6.660 -18.636 -19.063 1.00 93.19 247 HIS A O 1
ATOM 1936 N N . ARG A 1 248 ? -4.912 -19.625 -18.040 1.00 92.31 248 ARG A N 1
ATOM 1937 C CA . ARG A 1 248 ? -4.824 -18.711 -16.889 1.00 92.31 248 ARG A CA 1
ATOM 1938 C C . ARG A 1 248 ? -4.608 -17.266 -17.306 1.00 92.31 248 ARG A C 1
ATOM 1940 O O . ARG A 1 248 ? -5.277 -16.378 -16.802 1.00 92.31 248 ARG A O 1
ATOM 1947 N N . GLU A 1 249 ? -3.689 -17.038 -18.240 1.00 93.75 249 GLU A N 1
ATOM 1948 C CA . GLU A 1 249 ? -3.417 -15.698 -18.762 1.00 93.75 249 GLU A CA 1
ATOM 1949 C C . GLU A 1 249 ? -4.669 -15.095 -19.414 1.00 93.75 249 GLU A C 1
ATOM 1951 O O . GLU A 1 249 ? -5.028 -13.956 -19.132 1.00 93.75 249 GLU A O 1
ATOM 1956 N N . ARG A 1 250 ? -5.381 -15.872 -20.243 1.00 94.75 250 ARG A N 1
ATOM 1957 C CA . ARG A 1 250 ? -6.628 -15.414 -20.875 1.00 94.75 250 ARG A CA 1
ATOM 1958 C C . ARG A 1 250 ? -7.733 -15.142 -19.861 1.00 94.75 250 ARG A C 1
ATOM 1960 O O . ARG A 1 250 ? -8.416 -14.137 -20.002 1.00 94.75 250 ARG A O 1
ATOM 1967 N N . GLU A 1 251 ? -7.899 -16.003 -18.861 1.00 94.81 251 GLU A N 1
ATOM 1968 C CA . GLU A 1 251 ? -8.866 -15.804 -17.774 1.00 94.81 251 GLU A CA 1
ATOM 1969 C C . GLU A 1 251 ? -8.561 -14.530 -16.981 1.00 94.81 251 GLU A C 1
ATOM 1971 O O . GLU A 1 251 ? -9.462 -13.726 -16.753 1.00 94.81 251 GLU A O 1
ATOM 1976 N N . ALA A 1 252 ? -7.294 -14.308 -16.621 1.00 94.88 252 ALA A N 1
ATOM 1977 C CA . ALA A 1 252 ? -6.864 -13.119 -15.895 1.00 94.88 252 ALA A CA 1
ATOM 1978 C C . ALA A 1 252 ? -7.071 -11.839 -16.715 1.00 94.88 252 ALA A C 1
ATOM 1980 O O . ALA A 1 252 ? -7.639 -10.878 -16.205 1.00 94.88 252 ALA A O 1
ATOM 1981 N N . LEU A 1 253 ? -6.676 -11.826 -17.992 1.00 96.31 253 LEU A N 1
ATOM 1982 C CA . LEU A 1 253 ? -6.879 -10.669 -18.870 1.00 96.31 253 LEU A CA 1
ATOM 1983 C C . LEU A 1 253 ? -8.366 -10.388 -19.118 1.00 96.31 253 LEU A C 1
ATOM 1985 O O . LEU A 1 253 ? -8.769 -9.231 -19.098 1.00 96.31 253 LEU A O 1
ATOM 1989 N N . ALA A 1 254 ? -9.188 -11.426 -19.310 1.00 96.56 254 ALA A N 1
ATOM 1990 C CA . ALA A 1 254 ? -10.634 -11.269 -19.455 1.00 96.56 254 ALA A CA 1
ATOM 1991 C C . ALA A 1 254 ? -11.284 -10.746 -18.166 1.00 96.56 254 ALA A C 1
ATOM 1993 O O . ALA A 1 254 ? -12.209 -9.941 -18.226 1.00 96.56 254 ALA A O 1
ATOM 1994 N N . TYR A 1 255 ? -10.798 -11.179 -17.000 1.00 95.69 255 TYR A N 1
ATOM 1995 C CA . TYR A 1 255 ? -11.239 -10.647 -15.716 1.00 95.69 255 TYR A CA 1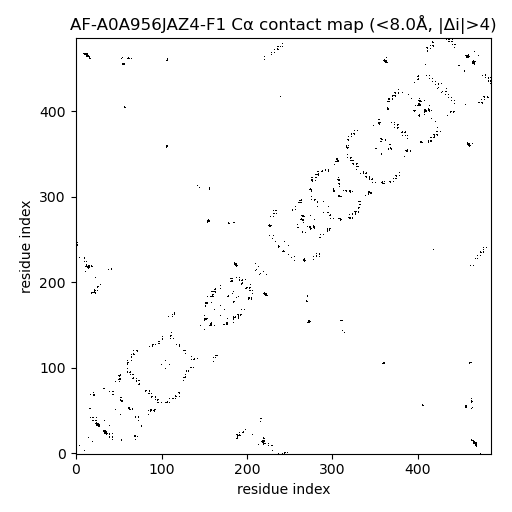
ATOM 1996 C C . TYR A 1 255 ? -10.861 -9.171 -15.562 1.00 95.69 255 TYR A C 1
ATOM 1998 O O . TYR A 1 255 ? -11.741 -8.375 -15.253 1.00 95.69 255 TYR A O 1
ATOM 2006 N N . ILE A 1 256 ? -9.603 -8.800 -15.840 1.00 96.56 256 ILE A N 1
ATOM 2007 C CA . ILE A 1 256 ? -9.124 -7.408 -15.793 1.00 96.56 256 ILE A CA 1
ATOM 2008 C C . ILE A 1 256 ? -9.956 -6.521 -16.723 1.00 96.56 256 ILE A C 1
ATOM 2010 O O . ILE A 1 256 ? -10.426 -5.477 -16.293 1.00 96.56 256 ILE A O 1
ATOM 2014 N N . ASP A 1 257 ? -10.189 -6.946 -17.967 1.00 96.31 257 ASP A N 1
ATOM 2015 C CA . ASP A 1 257 ? -10.993 -6.184 -18.930 1.00 96.31 257 ASP A CA 1
ATOM 2016 C C . ASP A 1 257 ? -12.447 -6.010 -18.464 1.00 96.31 257 ASP A C 1
ATOM 2018 O O . ASP A 1 257 ? -13.016 -4.928 -18.581 1.00 96.31 257 ASP A O 1
ATOM 2022 N N . ARG A 1 258 ? -13.033 -7.052 -17.859 1.00 95.12 258 ARG A N 1
ATOM 2023 C CA . ARG A 1 258 ? -14.401 -7.016 -17.325 1.00 95.12 258 ARG A CA 1
ATOM 2024 C C . ARG A 1 258 ? -14.554 -6.058 -16.144 1.00 95.12 258 ARG A C 1
ATOM 2026 O O . ARG A 1 258 ? -15.591 -5.410 -16.041 1.00 95.12 258 ARG A O 1
ATOM 2033 N N . VAL A 1 259 ? -13.579 -6.021 -15.235 1.00 94.88 259 VAL A N 1
ATOM 2034 C CA . VAL A 1 259 ? -13.613 -5.137 -14.053 1.00 94.88 259 VAL A CA 1
ATOM 2035 C C . VAL A 1 259 ? -13.061 -3.741 -14.348 1.00 94.88 259 VAL A C 1
ATOM 2037 O O . VAL A 1 259 ? -13.137 -2.865 -13.493 1.00 94.88 259 VAL A O 1
ATOM 2040 N N . PHE A 1 260 ? -12.531 -3.509 -15.553 1.00 95.56 260 PHE A N 1
ATOM 2041 C CA . PHE A 1 260 ? -12.134 -2.183 -16.004 1.00 95.56 260 PHE A CA 1
ATOM 2042 C C . PHE A 1 260 ? -13.389 -1.320 -16.194 1.00 95.56 260 PHE A C 1
ATOM 2044 O O . PHE A 1 260 ? -14.128 -1.464 -17.173 1.00 95.56 260 PHE A O 1
ATOM 2051 N N . GLY A 1 261 ? -13.626 -0.413 -15.248 1.00 90.62 261 GLY A N 1
ATOM 2052 C CA . GLY A 1 261 ? -14.784 0.472 -15.230 1.00 90.62 261 GLY A CA 1
ATOM 2053 C C . GLY A 1 261 ? -14.776 1.517 -16.347 1.00 90.62 261 GLY A C 1
ATOM 2054 O O . GLY A 1 261 ? -13.908 1.560 -17.221 1.00 90.62 261 GLY A O 1
ATOM 2055 N N . GLN A 1 262 ? -15.771 2.403 -16.328 1.00 85.81 262 GLN A N 1
ATOM 2056 C CA . GLN A 1 262 ? -15.856 3.483 -17.312 1.00 85.81 262 GLN A CA 1
ATOM 2057 C C . GLN A 1 262 ? -14.638 4.416 -17.240 1.00 85.81 262 GLN A C 1
ATOM 2059 O O . GLN A 1 262 ? -14.096 4.782 -18.281 1.00 85.81 262 GLN A O 1
ATOM 2064 N N . ASP A 1 263 ? -14.184 4.716 -16.021 1.00 88.06 263 ASP A N 1
ATOM 2065 C CA . ASP A 1 263 ? -13.170 5.734 -15.748 1.00 88.06 263 ASP A CA 1
ATOM 2066 C C . ASP A 1 263 ? -11.876 5.148 -15.148 1.00 88.06 263 ASP A C 1
ATOM 2068 O O . ASP A 1 263 ? -11.158 5.836 -14.423 1.00 88.06 263 ASP A O 1
ATOM 2072 N N . GLY A 1 264 ? -11.578 3.873 -15.412 1.00 94.31 264 GLY A N 1
ATOM 2073 C CA . GLY A 1 264 ? -10.400 3.175 -14.880 1.00 94.31 264 GLY A CA 1
ATOM 2074 C C . GLY A 1 264 ? -10.768 2.029 -13.945 1.00 94.31 264 GLY A C 1
ATOM 2075 O O . GLY A 1 264 ? -11.904 1.550 -13.951 1.00 94.31 264 GLY A O 1
ATOM 2076 N N . LEU A 1 265 ? -9.812 1.600 -13.126 1.00 94.19 265 LEU A N 1
ATOM 2077 C CA . LEU A 1 265 ? -10.033 0.592 -12.091 1.00 94.19 265 LEU A CA 1
ATOM 2078 C C . LEU A 1 265 ? -9.215 0.887 -10.832 1.00 94.19 265 LEU A C 1
ATOM 2080 O O . LEU A 1 265 ? -8.395 1.802 -10.813 1.00 94.19 265 LEU A O 1
ATOM 2084 N N . THR A 1 266 ? -9.481 0.109 -9.787 1.00 93.75 266 THR A N 1
ATOM 2085 C CA . THR A 1 266 ? -8.711 0.093 -8.541 1.00 93.75 266 THR A CA 1
ATOM 2086 C C . THR A 1 266 ? -8.633 -1.340 -7.998 1.00 93.75 266 THR A C 1
ATOM 2088 O O . THR A 1 266 ? -9.025 -2.308 -8.660 1.00 93.75 266 THR A O 1
ATOM 2091 N N . TRP A 1 267 ? -8.150 -1.492 -6.774 1.00 90.75 267 TRP A N 1
ATOM 2092 C CA . TRP A 1 267 ? -7.745 -2.755 -6.171 1.00 90.75 267 TRP A CA 1
ATOM 2093 C C . TRP A 1 267 ? -8.873 -3.753 -5.854 1.00 90.75 267 TRP A C 1
ATOM 2095 O O . TRP A 1 267 ? -8.593 -4.935 -5.601 1.00 90.75 267 TRP A O 1
ATOM 2105 N N . CYS A 1 268 ? -10.138 -3.329 -5.916 1.00 87.56 268 CYS A N 1
ATOM 2106 C CA . CYS A 1 268 ? -11.329 -4.162 -5.720 1.00 87.56 268 CYS A CA 1
ATOM 2107 C C . CYS A 1 268 ? -12.434 -3.816 -6.734 1.00 87.56 268 CYS A C 1
ATOM 2109 O O . CYS A 1 268 ? -12.598 -2.660 -7.108 1.00 87.56 268 CYS A O 1
ATOM 2111 N N . GLU A 1 269 ? -13.201 -4.826 -7.164 1.00 88.44 269 GLU A N 1
ATOM 2112 C CA . GLU A 1 269 ? -14.229 -4.696 -8.212 1.00 88.44 269 GLU A CA 1
ATOM 2113 C C . GLU A 1 269 ? -15.476 -3.905 -7.788 1.00 88.44 269 GLU A C 1
ATOM 2115 O O . GLU A 1 269 ? -16.166 -3.355 -8.641 1.00 88.44 269 GLU A O 1
ATOM 2120 N N . ASP A 1 270 ? -15.771 -3.847 -6.488 1.00 88.50 270 ASP A N 1
ATOM 2121 C CA . ASP A 1 270 ? -16.961 -3.166 -5.966 1.00 88.50 270 ASP A CA 1
ATOM 2122 C C . ASP A 1 270 ? -16.714 -1.678 -5.656 1.00 88.50 270 ASP A C 1
ATOM 2124 O O . ASP A 1 270 ? -17.634 -0.987 -5.227 1.00 88.50 270 ASP A O 1
ATOM 2128 N N . LEU A 1 271 ? -15.490 -1.175 -5.851 1.00 91.69 271 LEU A N 1
ATOM 2129 C CA . LEU A 1 271 ? -15.136 0.216 -5.573 1.00 91.69 271 LEU A CA 1
ATOM 2130 C C . LEU A 1 271 ? -15.430 1.137 -6.760 1.00 91.69 271 LEU A C 1
ATOM 2132 O O . LEU A 1 271 ? -15.119 0.832 -7.910 1.00 91.69 271 LEU A O 1
ATOM 2136 N N . GLU A 1 272 ? -15.981 2.309 -6.451 1.00 91.19 272 GLU A N 1
ATOM 2137 C CA . GLU A 1 272 ? -16.327 3.333 -7.442 1.00 91.19 272 GLU A CA 1
ATOM 2138 C C . GLU A 1 272 ? -15.250 4.397 -7.651 1.00 91.19 272 GLU A C 1
ATOM 2140 O O . GLU A 1 272 ? -15.304 5.116 -8.648 1.00 91.19 272 GLU A O 1
ATOM 2145 N N . TYR A 1 273 ? -14.280 4.535 -6.748 1.00 91.69 273 TYR A N 1
ATOM 2146 C CA . TYR A 1 273 ? -13.106 5.361 -7.009 1.00 91.69 273 TYR A CA 1
ATOM 2147 C C . TYR A 1 273 ? -12.077 4.570 -7.818 1.00 91.69 273 TYR A C 1
ATOM 2149 O O . TYR A 1 273 ? -12.038 3.342 -7.789 1.00 91.69 273 TYR A O 1
ATOM 2157 N N . GLN A 1 274 ? -11.232 5.283 -8.553 1.00 94.31 274 GLN A N 1
ATOM 2158 C CA . GLN A 1 274 ? -10.153 4.698 -9.348 1.00 94.31 274 GLN A CA 1
ATOM 2159 C C . GLN A 1 274 ? -8.835 5.378 -9.013 1.00 94.31 274 GLN A C 1
ATOM 2161 O O . GLN A 1 274 ? -8.824 6.516 -8.528 1.00 94.31 274 GLN A O 1
ATOM 2166 N N . ASP A 1 275 ? -7.741 4.717 -9.369 1.00 95.94 275 ASP A N 1
ATOM 2167 C CA . ASP A 1 275 ? -6.405 5.284 -9.289 1.00 95.94 275 ASP A CA 1
ATOM 2168 C C . ASP A 1 275 ? -5.595 5.067 -10.563 1.00 95.94 275 ASP A C 1
ATOM 2170 O O . ASP A 1 275 ? -5.853 4.159 -11.361 1.00 95.94 275 ASP A O 1
ATOM 2174 N N . SER A 1 276 ? -4.621 5.948 -10.777 1.00 96.75 276 SER A N 1
ATOM 2175 C CA . SER A 1 276 ? -3.754 5.887 -11.949 1.00 96.75 276 SER A CA 1
ATOM 2176 C C . SER A 1 276 ? -2.767 4.727 -11.901 1.00 96.75 276 SER A C 1
ATOM 2178 O O . SER A 1 276 ? -2.312 4.313 -12.966 1.00 96.75 276 SER A O 1
ATOM 2180 N N . ASP A 1 277 ? -2.446 4.190 -10.723 1.00 97.62 277 ASP A N 1
ATOM 2181 C CA . ASP A 1 277 ? -1.447 3.134 -10.575 1.00 97.62 277 ASP A CA 1
ATOM 2182 C C . ASP A 1 277 ? -1.987 1.808 -11.123 1.00 97.62 277 ASP A C 1
ATOM 2184 O O . ASP A 1 277 ? -1.496 1.264 -12.121 1.00 97.62 277 ASP A O 1
ATOM 2188 N N . ASP A 1 278 ? -3.107 1.373 -10.559 1.00 97.56 278 ASP A N 1
ATOM 2189 C CA . ASP A 1 278 ? -3.838 0.169 -10.924 1.00 97.56 278 ASP A CA 1
ATOM 2190 C C . ASP A 1 278 ? -4.340 0.241 -12.363 1.00 97.56 278 ASP A C 1
ATOM 2192 O O . ASP A 1 278 ? -4.177 -0.706 -13.140 1.00 97.56 278 ASP A O 1
ATOM 2196 N N . THR A 1 279 ? -4.879 1.398 -12.756 1.00 97.75 279 THR A N 1
ATOM 2197 C CA . THR A 1 279 ? -5.308 1.649 -14.136 1.00 97.75 279 THR A CA 1
ATOM 2198 C C . THR A 1 279 ? -4.136 1.509 -15.110 1.00 97.75 279 THR A C 1
ATOM 2200 O O . THR A 1 279 ? -4.279 0.874 -16.158 1.00 97.75 279 THR A O 1
ATOM 2203 N N . SER A 1 280 ? -2.954 2.035 -14.779 1.00 97.56 280 SER A N 1
ATOM 2204 C CA . SER A 1 280 ? -1.778 1.935 -15.652 1.00 97.56 280 SER A CA 1
ATOM 2205 C C . SER A 1 280 ? -1.259 0.509 -15.770 1.00 97.56 280 SER A C 1
ATOM 2207 O O . SER A 1 280 ? -0.934 0.068 -16.875 1.00 97.56 280 SER A O 1
ATOM 2209 N N . ILE A 1 281 ? -1.214 -0.243 -14.668 1.00 97.94 281 ILE A N 1
ATOM 2210 C CA . ILE A 1 281 ? -0.828 -1.657 -14.703 1.00 97.94 281 ILE A CA 1
ATOM 2211 C C . ILE A 1 281 ? -1.816 -2.464 -15.550 1.00 97.94 281 ILE A C 1
ATOM 2213 O O . ILE A 1 281 ? -1.390 -3.235 -16.414 1.00 97.94 281 ILE A O 1
ATOM 2217 N N . ALA A 1 282 ? -3.121 -2.248 -15.384 1.00 97.56 282 ALA A N 1
ATOM 2218 C CA . ALA A 1 282 ? -4.142 -2.904 -16.192 1.00 97.56 282 ALA A CA 1
ATOM 2219 C C . ALA A 1 282 ? -3.966 -2.620 -17.689 1.00 97.56 282 ALA A C 1
ATOM 2221 O O . ALA A 1 282 ? -3.960 -3.543 -18.505 1.00 97.56 282 ALA A O 1
ATOM 2222 N N . LEU A 1 283 ? -3.748 -1.355 -18.054 1.00 97.12 283 LEU A N 1
ATOM 2223 C CA . LEU A 1 283 ? -3.490 -0.948 -19.435 1.00 97.12 283 LEU A CA 1
ATOM 2224 C C . LEU A 1 283 ? -2.204 -1.575 -19.990 1.00 97.12 283 LEU A C 1
ATOM 2226 O O . LEU A 1 283 ? -2.188 -2.045 -21.128 1.00 97.12 283 LEU A O 1
ATOM 2230 N N . ALA A 1 284 ? -1.137 -1.650 -19.189 1.00 95.56 284 ALA A N 1
ATOM 2231 C CA . ALA A 1 284 ? 0.117 -2.289 -19.584 1.00 95.56 284 ALA A CA 1
ATOM 2232 C C . ALA A 1 284 ? -0.030 -3.804 -19.829 1.00 95.56 284 ALA A C 1
ATOM 2234 O O . ALA A 1 284 ? 0.658 -4.348 -20.701 1.00 95.56 284 ALA A O 1
ATOM 2235 N N . LEU A 1 285 ? -0.915 -4.472 -19.080 1.00 96.12 285 LEU A N 1
ATOM 2236 C CA . LEU A 1 285 ? -1.238 -5.895 -19.225 1.00 96.12 285 LEU A CA 1
ATOM 2237 C C . LEU A 1 285 ? -2.146 -6.165 -20.431 1.00 96.12 285 LEU A C 1
ATOM 2239 O O . LEU A 1 285 ? -1.898 -7.097 -21.199 1.00 96.12 285 LEU A O 1
ATOM 2243 N N . LEU A 1 286 ? -3.187 -5.350 -20.621 1.00 95.38 286 LEU A N 1
ATOM 2244 C CA . LEU A 1 286 ? -4.108 -5.466 -21.754 1.00 95.38 286 LEU A CA 1
ATOM 2245 C C . LEU A 1 286 ? -3.410 -5.126 -23.080 1.00 95.38 286 LEU A C 1
ATOM 2247 O O . LEU A 1 286 ? -3.643 -5.796 -24.095 1.00 95.38 286 LEU A O 1
ATOM 2251 N N . GLY A 1 287 ? -2.523 -4.126 -23.069 1.00 92.94 287 GLY A N 1
ATOM 2252 C CA . GLY A 1 287 ? -1.752 -3.681 -24.226 1.00 92.94 287 GLY A CA 1
ATOM 2253 C C . GLY A 1 287 ? -2.660 -3.292 -25.392 1.00 92.94 287 GLY A C 1
ATOM 2254 O O . GLY A 1 287 ? -3.596 -2.513 -25.232 1.00 92.94 287 GLY A O 1
ATOM 2255 N N . ASP A 1 288 ? -2.427 -3.890 -26.561 1.00 90.75 288 ASP A N 1
ATOM 2256 C CA . ASP A 1 288 ? -3.219 -3.649 -27.778 1.00 90.75 288 ASP A CA 1
ATOM 2257 C C . ASP A 1 288 ? -4.699 -4.076 -27.673 1.00 90.75 288 ASP A C 1
ATOM 2259 O O . ASP A 1 288 ? -5.492 -3.737 -28.549 1.00 90.75 288 ASP A O 1
ATOM 2263 N N . ARG A 1 289 ? -5.087 -4.826 -26.630 1.00 92.69 289 ARG A N 1
ATOM 2264 C CA . ARG A 1 289 ? -6.494 -5.193 -26.382 1.00 92.69 289 ARG A CA 1
ATOM 2265 C C . ARG A 1 289 ? -7.290 -4.061 -25.747 1.00 92.69 289 ARG A C 1
ATOM 2267 O O . ARG A 1 289 ? -8.510 -4.060 -25.866 1.00 92.69 289 ARG A O 1
ATOM 2274 N N . ALA A 1 290 ? -6.616 -3.127 -25.075 1.00 94.75 290 ALA A N 1
ATOM 2275 C CA . ALA A 1 290 ? -7.282 -1.996 -24.456 1.00 94.75 290 ALA A CA 1
ATOM 2276 C C . ALA A 1 290 ? -7.802 -1.036 -25.535 1.00 94.75 290 ALA A C 1
ATOM 2278 O O . ALA A 1 290 ? -7.064 -0.586 -26.415 1.00 94.75 290 ALA A O 1
ATOM 2279 N N . SER A 1 291 ? -9.087 -0.711 -25.442 1.00 93.75 291 SER A N 1
ATOM 2280 C CA . SER A 1 291 ? -9.750 0.288 -26.277 1.00 93.75 291 SER A CA 1
ATOM 2281 C C . SER A 1 291 ? -9.201 1.696 -26.024 1.00 93.75 291 SER A C 1
ATOM 2283 O O . SER A 1 291 ? -8.683 1.991 -24.948 1.00 93.75 291 SER A O 1
ATOM 2285 N N . GLU A 1 292 ? -9.378 2.610 -26.984 1.00 93.38 292 GLU A N 1
ATOM 2286 C CA . GLU A 1 292 ? -9.024 4.028 -26.791 1.00 93.38 292 GLU A CA 1
ATOM 2287 C C . GLU A 1 292 ? -9.710 4.621 -25.548 1.00 93.38 292 GLU A C 1
ATOM 2289 O O . GLU A 1 292 ? -9.081 5.358 -24.793 1.00 93.38 292 GLU A O 1
ATOM 2294 N N . ARG A 1 293 ? -10.967 4.230 -25.282 1.00 94.06 293 ARG A N 1
ATOM 2295 C CA . ARG A 1 293 ? -11.708 4.625 -24.074 1.00 94.06 293 ARG A CA 1
ATOM 2296 C C . ARG A 1 293 ? -10.946 4.263 -22.798 1.00 94.06 293 ARG A C 1
ATOM 2298 O O . ARG A 1 293 ? -10.834 5.095 -21.910 1.00 94.06 293 ARG A O 1
ATOM 2305 N N . GLN A 1 294 ? -10.428 3.037 -22.709 1.00 96.12 294 GLN A N 1
ATOM 2306 C CA . GLN A 1 294 ? -9.679 2.587 -21.533 1.00 96.12 294 GLN A CA 1
ATOM 2307 C C . GLN A 1 294 ? -8.380 3.381 -21.370 1.00 96.12 294 GLN A C 1
ATOM 2309 O O . GLN A 1 294 ? -8.052 3.770 -20.256 1.00 96.12 294 GLN A O 1
ATOM 2314 N N . TRP A 1 295 ? -7.673 3.693 -22.460 1.00 95.56 295 TRP A N 1
ATOM 2315 C CA . TRP A 1 295 ? -6.478 4.542 -22.386 1.00 95.56 295 TRP A CA 1
ATOM 2316 C C . TRP A 1 295 ? -6.790 5.965 -21.900 1.00 95.56 295 TRP A C 1
ATOM 2318 O O . TRP A 1 295 ? -6.020 6.514 -21.115 1.00 95.56 295 TRP A O 1
ATOM 2328 N N . ARG A 1 296 ? -7.932 6.535 -22.307 1.00 95.44 296 ARG A N 1
ATOM 2329 C CA . ARG A 1 296 ? -8.400 7.860 -21.858 1.00 95.44 296 ARG A CA 1
ATOM 2330 C C . ARG A 1 296 ? -8.798 7.915 -20.383 1.00 95.44 296 ARG A C 1
ATOM 2332 O O . ARG A 1 296 ? -8.928 9.004 -19.837 1.00 95.44 296 ARG A O 1
ATOM 2339 N N . ALA A 1 297 ? -8.929 6.775 -19.698 1.00 95.88 297 ALA A N 1
ATOM 2340 C CA . ALA A 1 297 ? -9.147 6.758 -18.249 1.00 95.88 297 ALA A CA 1
ATOM 2341 C C . ALA A 1 297 ? -8.008 7.445 -17.467 1.00 95.88 297 ALA A C 1
ATOM 2343 O O . ALA A 1 297 ? -8.224 7.898 -16.345 1.00 95.88 297 ALA A O 1
ATOM 2344 N N . LEU A 1 298 ? -6.812 7.556 -18.061 1.00 96.12 298 LEU A N 1
ATOM 2345 C CA . LEU A 1 298 ? -5.678 8.261 -17.464 1.00 96.12 298 LEU A CA 1
ATOM 2346 C C . LEU A 1 298 ? -5.823 9.794 -17.482 1.00 96.12 298 LEU A C 1
ATOM 2348 O O . LEU A 1 298 ? -5.190 10.456 -16.660 1.00 96.12 298 LEU A O 1
ATOM 2352 N N . ASP A 1 299 ? -6.659 10.361 -18.363 1.00 96.06 299 ASP A N 1
ATOM 2353 C CA . ASP A 1 299 ? -6.760 11.814 -18.588 1.00 96.06 299 ASP A CA 1
ATOM 2354 C C . ASP A 1 299 ? -7.121 12.575 -17.304 1.00 96.06 299 ASP A C 1
ATOM 2356 O O . ASP A 1 299 ? -6.548 13.619 -17.003 1.00 96.06 299 ASP A O 1
ATOM 2360 N N . LYS A 1 300 ? -8.034 12.023 -16.497 1.00 94.12 300 LYS A N 1
ATOM 2361 C CA . LYS A 1 300 ? -8.508 12.667 -15.260 1.00 94.12 300 LYS A CA 1
ATOM 2362 C C . LYS A 1 300 ? -7.460 12.734 -14.146 1.00 94.12 300 LYS A C 1
ATOM 2364 O O . LYS A 1 300 ? -7.643 13.482 -13.190 1.00 94.12 300 LYS A O 1
ATOM 2369 N N . PHE A 1 301 ? -6.402 11.931 -14.240 1.00 95.06 301 PHE A N 1
ATOM 2370 C CA . PHE A 1 301 ? -5.317 11.918 -13.263 1.00 95.06 301 PHE A CA 1
ATOM 2371 C C . PHE A 1 301 ? -4.173 12.851 -13.660 1.00 95.06 301 PHE A C 1
ATOM 2373 O O . PHE A 1 301 ? -3.309 13.127 -12.830 1.00 95.06 301 PHE A O 1
ATOM 2380 N N . GLU A 1 302 ? -4.134 13.328 -14.907 1.00 95.50 302 GLU A N 1
ATOM 2381 C CA . GLU A 1 302 ? -3.066 14.203 -15.377 1.00 95.50 302 GLU A CA 1
ATOM 2382 C C . GLU A 1 302 ? -3.179 15.602 -14.756 1.00 95.50 302 GLU A C 1
ATOM 2384 O O . GLU A 1 302 ? -4.234 16.232 -14.735 1.00 95.50 302 GLU A O 1
ATOM 2389 N N . THR A 1 303 ? -2.048 16.122 -14.288 1.00 93.62 303 THR A N 1
ATOM 2390 C CA . THR A 1 303 ? -1.890 17.494 -13.802 1.00 93.62 303 THR A CA 1
ATOM 2391 C C . THR A 1 303 ? -0.681 18.140 -14.466 1.00 93.62 303 THR A C 1
ATOM 2393 O O . THR A 1 303 ? 0.116 17.481 -15.135 1.00 93.62 303 THR A O 1
ATOM 2396 N N . GLU A 1 304 ? -0.469 19.433 -14.225 1.00 90.38 304 GLU A N 1
ATOM 2397 C CA . GLU A 1 304 ? 0.745 20.110 -14.688 1.00 90.38 304 GLU A CA 1
ATOM 2398 C C . GLU A 1 304 ? 2.034 19.532 -14.085 1.00 90.38 304 GLU A C 1
ATOM 2400 O O . GLU A 1 304 ? 3.103 19.659 -14.686 1.00 90.38 304 GLU A O 1
ATOM 2405 N N . GLN A 1 305 ? 1.943 18.883 -12.921 1.00 89.00 305 GLN A N 1
ATOM 2406 C CA . GLN A 1 305 ? 3.099 18.403 -12.170 1.00 89.00 305 GLN A CA 1
ATOM 2407 C C . GLN A 1 305 ? 3.384 16.914 -12.363 1.00 89.00 305 GLN A C 1
ATOM 2409 O O . GLN A 1 305 ? 4.406 16.462 -11.874 1.00 89.00 305 GLN A O 1
ATOM 2414 N N . GLY A 1 306 ? 2.526 16.158 -13.047 1.00 94.75 306 GLY A N 1
ATOM 2415 C CA . GLY A 1 306 ? 2.582 14.695 -13.081 1.00 94.75 306 GLY A CA 1
ATOM 2416 C C . GLY A 1 306 ? 1.181 14.101 -13.021 1.00 94.75 306 GLY A C 1
ATOM 2417 O O . GLY A 1 306 ? 0.196 14.800 -13.256 1.00 94.75 306 GLY A O 1
ATOM 2418 N N . PHE A 1 307 ? 1.086 12.828 -12.668 1.00 96.44 307 PHE A N 1
ATOM 2419 C CA . PHE A 1 307 ? -0.179 12.130 -12.467 1.00 96.44 307 PHE A CA 1
ATOM 2420 C C . PHE A 1 307 ? -0.498 11.994 -10.981 1.00 96.44 307 PHE A C 1
ATOM 2422 O O . PHE A 1 307 ? 0.377 11.647 -10.183 1.00 96.44 307 PHE A O 1
ATOM 2429 N N . LEU A 1 308 ? -1.754 12.245 -10.622 1.00 93.69 308 LEU A N 1
ATOM 2430 C CA . LEU A 1 308 ? -2.293 11.887 -9.315 1.00 93.69 308 LEU A CA 1
ATOM 2431 C C . LEU A 1 308 ? -2.473 10.367 -9.239 1.00 93.69 308 LEU A C 1
ATOM 2433 O O . LEU A 1 308 ? -2.907 9.755 -10.210 1.00 93.69 308 LEU A O 1
ATOM 2437 N N . GLY A 1 309 ? -2.194 9.759 -8.090 1.00 92.06 309 GLY A N 1
ATOM 2438 C CA . GLY A 1 309 ? -2.649 8.419 -7.730 1.00 92.06 309 GLY A CA 1
ATOM 2439 C C . GLY A 1 309 ? -4.172 8.387 -7.659 1.00 92.06 309 GLY A C 1
ATOM 2440 O O . GLY A 1 309 ? -4.805 7.798 -8.521 1.00 92.06 309 GLY A O 1
ATOM 2441 N N . PHE A 1 310 ? -4.760 9.093 -6.693 1.00 91.38 310 PHE A N 1
ATOM 2442 C CA . PHE A 1 310 ? -6.211 9.240 -6.534 1.00 91.38 310 PHE A CA 1
ATOM 2443 C C . PHE A 1 310 ? -6.671 10.679 -6.776 1.00 91.38 310 PHE A C 1
ATOM 2445 O O . PHE A 1 310 ? -5.958 11.641 -6.485 1.00 91.38 310 PHE A O 1
ATOM 2452 N N . LEU A 1 311 ? -7.913 10.844 -7.234 1.00 87.69 311 LEU A N 1
ATOM 2453 C CA . LEU A 1 311 ? -8.546 12.162 -7.271 1.00 87.69 311 LEU A CA 1
ATOM 2454 C C . LEU A 1 311 ? -8.648 12.749 -5.853 1.00 87.69 311 LEU A C 1
ATOM 2456 O O . LEU A 1 311 ? -9.017 12.056 -4.907 1.00 87.69 311 LEU A O 1
ATOM 2460 N N . GLY A 1 312 ? -8.319 14.035 -5.711 1.00 79.44 312 GLY A N 1
ATOM 2461 C CA . GLY A 1 312 ? -8.362 14.739 -4.424 1.00 79.44 312 GLY A CA 1
ATOM 2462 C C . GLY A 1 312 ? -7.203 14.424 -3.470 1.00 79.44 312 GLY A C 1
ATOM 2463 O O . GLY A 1 312 ? -7.214 14.880 -2.326 1.00 79.44 312 GLY A O 1
ATOM 2464 N N . GLU A 1 313 ? -6.188 13.670 -3.903 1.00 80.75 313 GLU A N 1
ATOM 2465 C CA . GLU A 1 313 ? -5.028 13.391 -3.060 1.00 80.75 313 GLU A CA 1
ATOM 2466 C C . GLU A 1 313 ? -4.143 14.629 -2.821 1.00 80.75 313 GLU A C 1
ATOM 2468 O O . GLU A 1 313 ? -4.110 15.579 -3.604 1.00 80.75 313 GLU A O 1
ATOM 2473 N N . ARG A 1 314 ? -3.381 14.612 -1.720 1.00 74.75 314 ARG A N 1
ATOM 2474 C CA . ARG A 1 314 ? -2.483 15.720 -1.356 1.00 74.75 314 ARG A CA 1
ATOM 2475 C C . ARG A 1 314 ? -1.202 15.755 -2.190 1.00 74.75 314 ARG A C 1
ATOM 2477 O O . ARG A 1 314 ? -0.735 16.846 -2.505 1.00 74.75 314 ARG A O 1
ATOM 2484 N N . GLY A 1 315 ? -0.638 14.587 -2.494 1.00 77.12 315 GLY A N 1
ATOM 2485 C CA . GLY A 1 315 ? 0.662 14.461 -3.144 1.00 77.12 315 GLY A CA 1
ATOM 2486 C C . GLY A 1 315 ? 0.728 13.254 -4.087 1.00 77.12 315 GLY A C 1
ATOM 2487 O O . GLY A 1 315 ? 0.199 12.195 -3.724 1.00 77.12 315 GLY A O 1
ATOM 2488 N N . PRO A 1 316 ? 1.364 13.409 -5.261 1.00 83.62 316 PRO A N 1
ATOM 2489 C CA . PRO A 1 316 ? 1.502 12.361 -6.272 1.00 83.62 316 PRO A CA 1
ATOM 2490 C C . PRO A 1 316 ? 2.382 11.197 -5.800 1.00 83.62 316 PRO A C 1
ATOM 2492 O O . PRO A 1 316 ? 3.192 11.337 -4.886 1.00 83.62 316 PRO A O 1
ATOM 2495 N N . SER A 1 317 ? 2.226 10.039 -6.444 1.00 94.19 317 SER A N 1
ATOM 2496 C CA . SER A 1 317 ? 3.045 8.843 -6.207 1.00 94.19 317 SER A CA 1
ATOM 2497 C C . SER A 1 317 ? 4.113 8.676 -7.288 1.00 94.19 317 SER A C 1
ATOM 2499 O O . SER A 1 317 ? 3.833 8.810 -8.484 1.00 94.19 317 SER A O 1
ATOM 2501 N N . VAL A 1 318 ? 5.338 8.339 -6.876 1.00 96.25 318 VAL A N 1
ATOM 2502 C CA . VAL A 1 318 ? 6.437 8.029 -7.801 1.00 96.25 318 VAL A CA 1
ATOM 2503 C C . VAL A 1 318 ? 6.181 6.725 -8.535 1.00 96.25 318 VAL A C 1
ATOM 2505 O O . VAL A 1 318 ? 6.347 6.682 -9.755 1.00 96.25 318 VAL A O 1
ATOM 2508 N N . SER A 1 319 ? 5.767 5.675 -7.823 1.00 97.25 319 SER A N 1
ATOM 2509 C CA . SER A 1 319 ? 5.507 4.379 -8.454 1.00 97.25 319 SER A CA 1
ATOM 2510 C C . SER A 1 319 ? 4.353 4.473 -9.456 1.00 97.25 319 SER A C 1
ATOM 2512 O O . SER A 1 319 ? 4.525 4.026 -10.589 1.00 97.25 319 SER A O 1
ATOM 2514 N N . ALA A 1 320 ? 3.276 5.196 -9.123 1.00 97.50 320 ALA A N 1
ATOM 2515 C CA . ALA A 1 320 ? 2.168 5.453 -10.044 1.00 97.50 320 ALA A CA 1
ATOM 2516 C C . ALA A 1 320 ? 2.623 6.175 -11.321 1.00 97.50 320 ALA A C 1
ATOM 2518 O O . ALA A 1 320 ? 2.329 5.732 -12.429 1.00 97.50 320 ALA A O 1
ATOM 2519 N N . ASN A 1 321 ? 3.420 7.245 -11.204 1.00 98.38 321 ASN A N 1
ATOM 2520 C CA . ASN A 1 321 ? 3.946 7.953 -12.379 1.00 98.38 321 ASN A CA 1
ATOM 2521 C C . ASN A 1 321 ? 4.900 7.079 -13.213 1.00 98.38 321 ASN A C 1
ATOM 2523 O O . ASN A 1 321 ? 4.882 7.141 -14.444 1.00 98.38 321 ASN A O 1
ATOM 2527 N N . ALA A 1 322 ? 5.707 6.230 -12.571 1.00 98.38 322 ALA A N 1
ATOM 2528 C CA . ALA A 1 322 ? 6.558 5.266 -13.264 1.00 98.38 322 ALA A CA 1
ATOM 2529 C C . ALA A 1 322 ? 5.735 4.203 -14.017 1.00 98.38 322 ALA A C 1
ATOM 2531 O O . ALA A 1 322 ? 6.090 3.818 -15.139 1.00 98.38 322 ALA A O 1
ATOM 2532 N N . HIS A 1 323 ? 4.618 3.749 -13.446 1.00 98.12 323 HIS A N 1
ATOM 2533 C CA . HIS A 1 323 ? 3.706 2.811 -14.095 1.00 98.12 323 HIS A CA 1
ATOM 2534 C C . HIS A 1 323 ? 2.916 3.460 -15.233 1.00 98.12 323 HIS A C 1
ATOM 2536 O O . HIS A 1 323 ? 2.855 2.858 -16.307 1.00 98.12 323 HIS A O 1
ATOM 2542 N N . VAL A 1 324 ? 2.430 4.698 -15.075 1.00 97.81 324 VAL A N 1
ATOM 2543 C CA . VAL A 1 324 ? 1.836 5.500 -16.164 1.00 97.81 324 VAL A CA 1
ATOM 2544 C C . VAL A 1 324 ? 2.801 5.586 -17.343 1.00 97.81 324 VAL A C 1
ATOM 2546 O O . VAL A 1 324 ? 2.445 5.253 -18.473 1.00 97.81 324 VAL A O 1
ATOM 2549 N N . LEU A 1 325 ? 4.054 5.961 -17.082 1.00 96.44 325 LEU A N 1
ATOM 2550 C CA . LEU A 1 325 ? 5.086 6.081 -18.110 1.00 96.44 325 LEU A CA 1
ATOM 2551 C C . LEU A 1 325 ? 5.336 4.735 -18.814 1.00 96.44 325 LEU A C 1
ATOM 2553 O O . LEU A 1 325 ? 5.327 4.662 -20.045 1.00 96.44 325 LEU A O 1
ATOM 2557 N N . THR A 1 326 ? 5.477 3.652 -18.044 1.00 94.69 326 THR A N 1
ATOM 2558 C CA . THR A 1 326 ? 5.673 2.292 -18.578 1.00 94.69 326 THR A CA 1
ATOM 2559 C C . THR A 1 326 ? 4.484 1.826 -19.430 1.00 94.69 326 THR A C 1
ATOM 2561 O O . THR A 1 326 ? 4.676 1.192 -20.472 1.00 94.69 326 THR A O 1
ATOM 2564 N N . ALA A 1 327 ? 3.255 2.130 -19.006 1.00 95.62 327 ALA A N 1
ATOM 2565 C CA . ALA A 1 327 ? 2.032 1.777 -19.717 1.00 95.62 327 ALA A CA 1
ATOM 2566 C C . ALA A 1 327 ? 1.912 2.556 -21.029 1.00 95.62 327 ALA A C 1
ATOM 2568 O O . ALA A 1 327 ? 1.749 1.955 -22.094 1.00 95.62 327 ALA A O 1
ATOM 2569 N N . LEU A 1 328 ? 2.076 3.882 -20.977 1.00 95.06 328 LEU A N 1
ATOM 2570 C CA . LEU A 1 328 ? 2.011 4.758 -22.145 1.00 95.06 328 LEU A CA 1
ATOM 2571 C C . LEU A 1 328 ? 3.034 4.365 -23.201 1.00 95.06 328 LEU A C 1
ATOM 2573 O O . LEU A 1 328 ? 2.698 4.345 -24.384 1.00 95.06 328 LEU A O 1
ATOM 2577 N N . GLN A 1 329 ? 4.245 3.971 -22.800 1.00 92.12 329 GLN A N 1
ATOM 2578 C CA . GLN A 1 329 ? 5.275 3.536 -23.737 1.00 92.12 329 GLN A CA 1
ATOM 2579 C C . GLN A 1 329 ? 4.835 2.341 -24.597 1.00 92.12 329 GLN A C 1
ATOM 2581 O O . GLN A 1 329 ? 5.150 2.298 -25.789 1.00 92.12 329 GLN A O 1
ATOM 2586 N N . LYS A 1 330 ? 4.037 1.423 -24.041 1.00 85.44 330 LYS A N 1
ATOM 2587 C CA . LYS A 1 330 ? 3.450 0.276 -24.758 1.00 85.44 330 LYS A CA 1
ATOM 2588 C C . LYS A 1 330 ? 2.106 0.595 -25.426 1.00 85.44 330 LYS A C 1
ATOM 2590 O O . LYS A 1 330 ? 1.685 -0.133 -26.319 1.00 85.44 330 LYS A O 1
ATOM 2595 N N . GLY A 1 331 ? 1.435 1.652 -24.979 1.00 85.25 331 GLY A N 1
ATOM 2596 C CA . GLY A 1 331 ? 0.076 2.010 -25.369 1.00 85.25 331 GLY A CA 1
ATOM 2597 C C . GLY A 1 331 ? -0.051 2.899 -26.601 1.00 85.25 331 GLY A C 1
ATOM 2598 O O . GLY A 1 331 ? 0.937 3.317 -27.217 1.00 85.25 331 GLY A O 1
ATOM 2599 N N . ARG A 1 332 ? -1.315 3.211 -26.924 1.00 83.19 332 ARG A N 1
ATOM 2600 C CA . ARG A 1 332 ? -1.747 3.980 -28.106 1.00 83.19 332 ARG A CA 1
ATOM 2601 C C . ARG A 1 332 ? -2.603 5.206 -27.751 1.00 83.19 332 ARG A C 1
ATOM 2603 O O . ARG A 1 332 ? -3.523 5.545 -28.488 1.00 83.19 332 ARG A O 1
ATOM 2610 N N . HIS A 1 333 ? -2.329 5.860 -26.622 1.00 91.94 333 HIS A N 1
ATOM 2611 C CA . HIS A 1 333 ? -3.053 7.080 -26.255 1.00 91.94 333 HIS A CA 1
ATOM 2612 C C . HIS A 1 333 ? -2.779 8.216 -27.268 1.00 91.94 333 HIS A C 1
ATOM 2614 O O . HIS A 1 333 ? -1.613 8.412 -27.623 1.00 91.94 333 HIS A O 1
ATOM 2620 N N . PRO A 1 334 ? -3.786 8.991 -27.719 1.00 90.00 334 PRO A N 1
ATOM 2621 C CA . PRO A 1 334 ? -3.575 10.074 -28.689 1.00 90.00 334 PRO A CA 1
ATOM 2622 C C . PRO A 1 334 ? -2.578 11.139 -28.211 1.00 90.00 334 PRO A C 1
ATOM 2624 O O . PRO A 1 334 ? -1.735 11.593 -28.976 1.00 90.00 334 PRO A O 1
ATOM 2627 N N . GLU A 1 335 ? -2.607 11.456 -26.916 1.00 94.00 335 GLU A N 1
ATOM 2628 C CA . GLU A 1 335 ? -1.722 12.436 -26.268 1.00 94.00 335 GLU A CA 1
ATOM 2629 C C . GLU A 1 335 ? -0.478 11.786 -25.631 1.00 94.00 335 GLU A C 1
ATOM 2631 O O . GLU A 1 335 ? 0.150 12.357 -24.739 1.00 94.00 335 GLU A O 1
ATOM 2636 N N . LYS A 1 336 ? -0.120 10.562 -26.049 1.00 94.38 336 LYS A N 1
ATOM 2637 C CA . LYS A 1 336 ? 0.928 9.738 -25.420 1.00 94.38 336 LYS A CA 1
ATOM 2638 C C . LYS A 1 336 ? 2.232 10.496 -25.174 1.00 94.38 336 LYS A C 1
ATOM 2640 O O . LYS A 1 336 ? 2.777 10.396 -24.081 1.00 94.38 336 LYS A O 1
ATOM 2645 N N . GLN A 1 337 ? 2.735 11.233 -26.164 1.00 95.56 337 GLN A N 1
ATOM 2646 C CA . GLN A 1 337 ? 4.038 11.897 -26.058 1.00 95.56 337 GLN A CA 1
ATOM 2647 C C . GLN A 1 337 ? 4.042 12.979 -24.966 1.00 95.56 337 GLN A C 1
ATOM 2649 O O . GLN A 1 337 ? 4.925 12.983 -24.111 1.00 95.56 337 GLN A O 1
ATOM 2654 N N . ARG A 1 338 ? 3.000 13.818 -24.928 1.00 95.81 338 ARG A N 1
ATOM 2655 C CA . ARG A 1 338 ? 2.802 14.843 -23.892 1.00 95.81 338 ARG A CA 1
ATOM 2656 C C . ARG A 1 338 ? 2.727 14.225 -22.495 1.00 95.81 338 ARG A C 1
ATOM 2658 O O . ARG A 1 338 ? 3.355 14.715 -21.561 1.00 95.81 338 ARG A O 1
ATOM 2665 N N . MET A 1 339 ? 1.982 13.131 -22.354 1.00 96.81 339 MET A N 1
ATOM 2666 C CA . MET A 1 339 ? 1.827 12.437 -21.073 1.00 96.81 339 MET A CA 1
ATOM 2667 C C . MET A 1 339 ? 3.125 11.751 -20.618 1.00 96.81 339 MET A C 1
ATOM 2669 O O . MET A 1 339 ? 3.444 11.780 -19.430 1.00 96.81 339 MET A O 1
ATOM 2673 N N . ILE A 1 340 ? 3.905 11.181 -21.547 1.00 96.94 340 ILE A N 1
ATOM 2674 C CA . ILE A 1 340 ? 5.242 10.638 -21.258 1.00 96.94 340 ILE A CA 1
ATOM 2675 C C . ILE A 1 340 ? 6.164 11.747 -20.752 1.00 96.94 340 ILE A C 1
ATOM 2677 O O . ILE A 1 340 ? 6.812 11.561 -19.727 1.00 96.94 340 ILE A O 1
ATOM 2681 N N . GLU A 1 341 ? 6.202 12.902 -21.419 1.00 96.38 341 GLU A N 1
ATOM 2682 C CA . GLU A 1 341 ? 7.009 14.053 -20.992 1.00 96.38 341 GLU A CA 1
ATOM 2683 C C . GLU A 1 341 ? 6.601 14.551 -19.603 1.00 96.38 341 GLU A C 1
ATOM 2685 O O . GLU A 1 341 ? 7.463 14.849 -18.773 1.00 96.38 341 GLU A O 1
ATOM 2690 N N . ARG A 1 342 ? 5.294 14.567 -19.315 1.00 96.88 342 ARG A N 1
ATOM 2691 C CA . ARG A 1 342 ? 4.752 14.941 -18.005 1.00 96.88 342 ARG A CA 1
ATOM 2692 C C . ARG A 1 342 ? 5.213 13.990 -16.900 1.00 96.88 342 ARG A C 1
ATOM 2694 O O . ARG A 1 342 ? 5.765 14.442 -15.898 1.00 96.88 342 ARG A O 1
ATOM 2701 N N . ALA A 1 343 ? 5.016 12.685 -17.088 1.00 97.69 343 ALA A N 1
ATOM 2702 C CA . ALA A 1 343 ? 5.422 11.671 -16.116 1.00 97.69 343 ALA A CA 1
ATOM 2703 C C . ALA A 1 343 ? 6.953 11.623 -15.957 1.00 97.69 343 ALA A C 1
ATOM 2705 O O . ALA A 1 343 ? 7.460 11.527 -14.843 1.00 97.69 343 ALA A O 1
ATOM 2706 N N . PHE A 1 344 ? 7.703 11.761 -17.053 1.00 98.06 344 PHE A N 1
ATOM 2707 C CA . PHE A 1 344 ? 9.162 11.844 -17.035 1.00 98.06 344 PHE A CA 1
ATOM 2708 C C . PHE A 1 344 ? 9.652 13.047 -16.221 1.00 98.06 344 PHE A C 1
ATOM 2710 O O . PHE A 1 344 ? 10.460 12.880 -15.307 1.00 98.06 344 PHE A O 1
ATOM 2717 N N . GLY A 1 345 ? 9.134 14.246 -16.505 1.00 97.88 345 GLY A N 1
ATOM 2718 C CA . GLY A 1 345 ? 9.496 15.464 -15.780 1.00 97.88 345 GLY A CA 1
ATOM 2719 C C . GLY A 1 345 ? 9.210 15.352 -14.283 1.00 97.88 345 GLY A C 1
ATOM 2720 O O . GLY A 1 345 ? 10.034 15.765 -13.467 1.00 97.88 345 GLY A O 1
ATOM 2721 N N . PHE A 1 346 ? 8.092 14.717 -13.917 1.00 97.75 346 PHE A N 1
ATOM 2722 C CA . PHE A 1 346 ? 7.778 14.408 -12.526 1.00 97.75 346 PHE A CA 1
ATOM 2723 C C . PHE A 1 346 ? 8.827 13.495 -11.877 1.00 97.75 346 PHE A C 1
ATOM 2725 O O . PHE A 1 346 ? 9.328 13.828 -10.801 1.00 97.75 346 PHE A O 1
ATOM 2732 N N . LEU A 1 347 ? 9.193 12.378 -12.519 1.00 97.88 347 LEU A N 1
ATOM 2733 C CA . LEU A 1 347 ? 10.192 11.451 -11.975 1.00 97.88 347 LEU A CA 1
ATOM 2734 C C . LEU A 1 347 ? 11.536 12.147 -11.753 1.00 97.88 347 LEU A C 1
ATOM 2736 O O . LEU A 1 347 ? 12.119 12.004 -10.683 1.00 97.88 347 LEU A O 1
ATOM 2740 N N . ILE A 1 348 ? 12.015 12.935 -12.718 1.00 97.56 348 ILE A N 1
ATOM 2741 C CA . ILE A 1 348 ? 13.296 13.641 -12.579 1.00 97.56 348 ILE A CA 1
ATOM 2742 C C . ILE A 1 348 ? 13.243 14.679 -11.455 1.00 97.56 348 ILE A C 1
ATOM 2744 O O . ILE A 1 348 ? 14.186 14.769 -10.673 1.00 97.56 348 ILE A O 1
ATOM 2748 N N . LYS A 1 349 ? 12.137 15.423 -11.333 1.00 96.25 349 LYS A N 1
ATOM 2749 C CA . LYS A 1 349 ? 11.959 16.439 -10.287 1.00 96.25 349 LYS A CA 1
ATOM 2750 C C . LYS A 1 349 ? 11.910 15.847 -8.872 1.00 96.25 349 LYS A C 1
ATOM 2752 O O . LYS A 1 349 ? 12.334 16.516 -7.939 1.00 96.25 349 LYS A O 1
ATOM 2757 N N . ASN A 1 350 ? 11.378 14.635 -8.711 1.00 94.69 350 ASN A N 1
ATOM 2758 C CA . ASN A 1 350 ? 11.184 13.990 -7.402 1.00 94.69 350 ASN A CA 1
ATOM 2759 C C . ASN A 1 350 ? 12.277 12.968 -7.057 1.00 94.69 350 ASN A C 1
ATOM 2761 O O . ASN A 1 350 ? 12.120 12.197 -6.111 1.00 94.69 350 ASN A O 1
ATOM 2765 N N . ARG A 1 351 ? 13.366 12.929 -7.830 1.00 96.06 351 ARG A N 1
ATOM 2766 C CA . ARG A 1 351 ? 14.546 12.134 -7.495 1.00 96.06 351 ARG A CA 1
ATOM 2767 C C . ARG A 1 351 ? 15.318 12.833 -6.377 1.00 96.06 351 ARG A C 1
ATOM 2769 O O . ARG A 1 351 ? 15.579 14.029 -6.476 1.00 96.06 351 ARG A O 1
ATOM 2776 N N . LEU A 1 352 ? 15.692 12.082 -5.349 1.00 94.38 352 LEU A N 1
ATOM 2777 C CA . LEU A 1 352 ? 16.560 12.556 -4.276 1.00 94.38 352 LEU A CA 1
ATOM 2778 C C . LEU A 1 352 ? 18.000 12.756 -4.775 1.00 94.38 352 LEU A C 1
ATOM 2780 O O . LEU A 1 352 ? 18.395 12.220 -5.815 1.00 94.38 352 LEU A O 1
ATOM 2784 N N . ASP A 1 353 ? 18.802 13.500 -4.014 1.00 90.25 353 ASP A N 1
ATOM 2785 C CA . ASP A 1 353 ? 20.196 13.812 -4.365 1.00 90.25 353 ASP A CA 1
ATOM 2786 C C . ASP A 1 353 ? 21.076 12.557 -4.512 1.00 90.25 353 ASP A C 1
ATOM 2788 O O . ASP A 1 353 ? 21.987 12.518 -5.340 1.00 90.25 353 ASP A O 1
ATOM 2792 N N . ASP A 1 354 ? 20.772 11.503 -3.752 1.00 89.06 354 ASP A N 1
ATOM 2793 C CA . ASP A 1 354 ? 21.438 10.196 -3.820 1.00 89.06 354 ASP A CA 1
ATOM 2794 C C . ASP A 1 354 ? 20.973 9.324 -5.005 1.00 89.06 354 ASP A C 1
ATOM 2796 O O . ASP A 1 354 ? 21.495 8.231 -5.235 1.00 89.06 354 ASP A O 1
ATOM 2800 N N . GLY A 1 355 ? 20.020 9.816 -5.799 1.00 92.81 355 GLY A N 1
ATOM 2801 C CA . GLY A 1 355 ? 19.457 9.125 -6.950 1.00 92.81 355 GLY A CA 1
ATOM 2802 C C . GLY A 1 355 ? 18.298 8.186 -6.621 1.00 92.81 355 GLY A C 1
ATOM 2803 O O . GLY A 1 355 ? 17.833 7.496 -7.533 1.00 92.81 355 GLY A O 1
ATOM 2804 N N . LEU A 1 356 ? 17.828 8.134 -5.376 1.00 96.12 356 LEU A N 1
ATOM 2805 C CA . LEU A 1 356 ? 16.675 7.333 -4.978 1.00 96.12 356 LEU A CA 1
ATOM 2806 C C . LEU A 1 356 ? 15.353 8.064 -5.205 1.00 96.12 356 LEU A C 1
ATOM 2808 O O . LEU A 1 356 ? 15.293 9.270 -5.445 1.00 96.12 356 LEU A O 1
ATOM 2812 N N . TRP A 1 357 ? 14.273 7.303 -5.080 1.00 96.62 357 TRP A N 1
ATOM 2813 C CA . TRP A 1 357 ? 12.931 7.837 -4.928 1.00 96.62 357 TRP A CA 1
ATOM 2814 C C . TRP A 1 357 ? 12.274 7.287 -3.670 1.00 96.62 357 TRP A C 1
ATOM 2816 O O . TRP A 1 357 ? 12.493 6.135 -3.294 1.00 96.62 357 TRP A O 1
ATOM 2826 N N . LEU A 1 358 ? 11.416 8.108 -3.073 1.00 94.25 358 LEU A N 1
ATOM 2827 C CA . LEU A 1 358 ? 10.474 7.702 -2.037 1.00 94.25 358 LEU A CA 1
ATOM 2828 C C . LEU A 1 358 ? 9.077 7.612 -2.635 1.00 94.25 358 LEU A C 1
ATOM 2830 O O . LEU A 1 358 ? 8.765 8.270 -3.628 1.00 94.25 358 LEU A O 1
ATOM 2834 N N . ASP A 1 359 ? 8.233 6.786 -2.033 1.00 93.00 359 ASP A N 1
ATOM 2835 C CA . ASP A 1 359 ? 6.857 6.636 -2.472 1.00 93.00 359 ASP A CA 1
ATOM 2836 C C . ASP A 1 359 ? 5.938 6.325 -1.301 1.00 93.00 359 ASP A C 1
ATOM 2838 O O . ASP A 1 359 ? 6.328 5.678 -0.334 1.00 93.00 359 ASP A O 1
ATOM 2842 N N . LYS A 1 360 ? 4.692 6.777 -1.405 1.00 90.69 360 LYS A N 1
ATOM 2843 C CA . LYS A 1 360 ? 3.717 6.661 -0.318 1.00 90.69 360 LYS A CA 1
ATOM 2844 C C . LYS A 1 360 ? 3.073 5.278 -0.183 1.00 90.69 360 LYS A C 1
ATOM 2846 O O . LYS A 1 360 ? 2.290 5.064 0.732 1.00 90.69 360 LYS A O 1
ATOM 2851 N N . TRP A 1 361 ? 3.387 4.347 -1.085 1.00 93.88 361 TRP A N 1
ATOM 2852 C CA . TRP A 1 361 ? 2.811 2.999 -1.099 1.00 93.88 361 TRP A CA 1
ATOM 2853 C C . TRP A 1 361 ? 3.764 1.914 -0.593 1.00 93.88 361 TRP A C 1
ATOM 2855 O O . TRP A 1 361 ? 3.327 0.793 -0.333 1.00 93.88 361 TRP A O 1
ATOM 2865 N N . HIS A 1 362 ? 5.052 2.228 -0.431 1.00 95.38 362 HIS A N 1
ATOM 2866 C CA . HIS A 1 362 ? 6.065 1.254 -0.041 1.00 95.38 362 HIS A CA 1
ATOM 2867 C C . HIS A 1 362 ? 7.161 1.896 0.818 1.00 95.38 362 HIS A C 1
ATOM 2869 O O . HIS A 1 362 ? 7.755 2.895 0.425 1.00 95.38 362 HIS A O 1
ATOM 2875 N N . ALA A 1 363 ? 7.459 1.301 1.974 1.00 93.56 363 ALA A N 1
ATOM 2876 C CA . ALA A 1 363 ? 8.401 1.837 2.954 1.00 93.56 363 ALA A CA 1
ATOM 2877 C C . ALA A 1 363 ? 9.847 1.836 2.439 1.00 93.56 363 ALA A C 1
ATOM 2879 O O . ALA A 1 363 ? 10.601 2.769 2.692 1.00 93.56 363 ALA A O 1
ATOM 2880 N N . SER A 1 364 ? 10.248 0.801 1.695 1.00 94.69 364 SER A N 1
ATOM 2881 C CA . SER A 1 364 ? 11.601 0.744 1.131 1.00 94.69 364 SER A CA 1
ATOM 2882 C C . SER A 1 364 ? 11.720 1.573 -0.156 1.00 94.69 364 SER A C 1
ATOM 2884 O O . SER A 1 364 ? 10.942 1.316 -1.084 1.00 94.69 364 SER A O 1
ATOM 2886 N N . PRO A 1 365 ? 12.733 2.458 -0.291 1.00 95.88 365 PRO A N 1
ATOM 2887 C CA . PRO A 1 365 ? 13.015 3.202 -1.523 1.00 95.88 365 PRO A CA 1
ATOM 2888 C C . PRO A 1 365 ? 13.434 2.304 -2.692 1.00 95.88 365 PRO A C 1
ATOM 2890 O O . PRO A 1 365 ? 13.378 2.725 -3.849 1.00 95.88 365 PRO A O 1
ATOM 2893 N N . LEU A 1 366 ? 13.825 1.051 -2.431 1.00 97.69 366 LEU A N 1
ATOM 2894 C CA . LEU A 1 366 ? 14.191 0.093 -3.477 1.00 97.69 366 LEU A CA 1
ATOM 2895 C C . LEU A 1 366 ? 13.018 -0.213 -4.416 1.00 97.69 366 LEU A C 1
ATOM 2897 O O . LEU A 1 366 ? 13.240 -0.407 -5.612 1.00 97.69 366 LEU A O 1
ATOM 2901 N N . TYR A 1 367 ? 11.777 -0.206 -3.916 1.00 98.31 367 TYR A N 1
ATOM 2902 C CA . TYR A 1 367 ? 10.592 -0.411 -4.751 1.00 98.31 367 TYR A CA 1
ATOM 2903 C C . TYR A 1 367 ? 10.382 0.725 -5.767 1.00 98.31 367 TYR A C 1
ATOM 2905 O O . TYR A 1 367 ? 10.495 0.456 -6.971 1.00 98.31 367 TYR A O 1
ATOM 2913 N N . PRO A 1 368 ? 10.142 1.990 -5.359 1.00 98.06 368 PRO A N 1
ATOM 2914 C CA . PRO A 1 368 ? 9.920 3.073 -6.313 1.00 98.06 368 PRO A CA 1
ATOM 2915 C C . PRO A 1 368 ? 11.152 3.365 -7.170 1.00 98.06 368 PRO A C 1
ATOM 2917 O O . PRO A 1 368 ? 10.998 3.608 -8.364 1.00 98.06 368 PRO A O 1
ATOM 2920 N N . THR A 1 369 ? 12.369 3.237 -6.629 1.00 98.56 369 THR A N 1
ATOM 2921 C CA . THR A 1 369 ? 13.603 3.376 -7.421 1.00 98.56 369 THR A CA 1
ATOM 2922 C C . THR A 1 369 ? 13.672 2.318 -8.520 1.00 98.56 369 THR A C 1
ATOM 2924 O O . THR A 1 369 ? 13.983 2.629 -9.669 1.00 98.56 369 THR A O 1
ATOM 2927 N N . SER A 1 370 ? 13.306 1.070 -8.217 1.00 98.62 370 SER A N 1
ATOM 2928 C CA . SER A 1 370 ? 13.229 0.009 -9.223 1.00 98.62 370 SER A CA 1
ATOM 2929 C C . SER A 1 370 ? 12.207 0.322 -10.315 1.00 98.62 370 SER A C 1
ATOM 2931 O O . SER A 1 370 ? 12.513 0.173 -11.501 1.00 98.62 370 SER A O 1
ATOM 2933 N N . ARG A 1 371 ? 11.010 0.799 -9.939 1.00 98.56 371 ARG A N 1
ATOM 2934 C CA . ARG A 1 371 ? 9.969 1.186 -10.905 1.00 98.56 371 ARG A CA 1
ATOM 2935 C C . ARG A 1 371 ? 10.424 2.356 -11.779 1.00 98.56 371 ARG A C 1
ATOM 2937 O O . ARG A 1 371 ? 10.273 2.282 -12.995 1.00 98.56 371 ARG A O 1
ATOM 2944 N N . ALA A 1 372 ? 11.045 3.379 -11.190 1.00 98.62 372 ALA A N 1
ATOM 2945 C CA . ALA A 1 372 ? 11.573 4.538 -11.904 1.00 98.62 372 ALA A CA 1
ATOM 2946 C C . ALA A 1 372 ? 12.676 4.151 -12.903 1.00 98.62 372 ALA A C 1
ATOM 2948 O O . ALA A 1 372 ? 12.623 4.570 -14.057 1.00 98.62 372 ALA A O 1
ATOM 2949 N N . ILE A 1 373 ? 13.629 3.291 -12.519 1.00 98.56 373 ILE A N 1
ATOM 2950 C CA . ILE A 1 373 ? 14.671 2.797 -13.438 1.00 98.56 373 ILE A CA 1
ATOM 2951 C C . ILE A 1 373 ? 14.041 2.049 -14.619 1.00 98.56 373 ILE A C 1
ATOM 2953 O O . ILE A 1 373 ? 14.395 2.314 -15.767 1.00 98.56 373 ILE A O 1
ATOM 2957 N N . ILE A 1 374 ? 13.094 1.141 -14.364 1.00 98.19 374 ILE A N 1
ATOM 2958 C CA . ILE A 1 374 ? 12.411 0.376 -15.422 1.00 98.19 374 ILE A CA 1
ATOM 2959 C C . ILE A 1 374 ? 11.641 1.309 -16.362 1.00 98.19 374 ILE A C 1
ATOM 2961 O O . ILE A 1 374 ? 11.729 1.158 -17.581 1.00 98.19 374 ILE A O 1
ATOM 2965 N N . ALA A 1 375 ? 10.940 2.297 -15.807 1.00 98.19 375 ALA A N 1
ATOM 2966 C CA . ALA A 1 375 ? 10.218 3.314 -16.558 1.00 98.19 375 ALA A CA 1
ATOM 2967 C C . ALA A 1 375 ? 11.167 4.112 -17.469 1.00 98.19 375 ALA A C 1
ATOM 2969 O O . ALA A 1 375 ? 10.966 4.143 -18.684 1.00 98.19 375 ALA A O 1
ATOM 2970 N N . LEU A 1 376 ? 12.254 4.664 -16.919 1.00 98.06 376 LEU A N 1
ATOM 2971 C CA . LEU A 1 376 ? 13.264 5.423 -17.666 1.00 98.06 376 LEU A CA 1
ATOM 2972 C C . LEU A 1 376 ? 13.927 4.585 -18.766 1.00 98.06 376 LEU A C 1
ATOM 2974 O O . LEU A 1 376 ? 14.097 5.058 -19.889 1.00 98.06 376 LEU A O 1
ATOM 2978 N N . VAL A 1 377 ? 14.257 3.323 -18.480 1.00 96.25 377 VAL A N 1
ATOM 2979 C CA . VAL A 1 377 ? 14.788 2.381 -19.477 1.00 96.25 377 VAL A CA 1
ATOM 2980 C C . VAL A 1 377 ? 13.778 2.148 -20.602 1.00 96.25 377 VAL A C 1
ATOM 2982 O O . VAL A 1 377 ? 14.165 2.153 -21.770 1.00 96.25 377 VAL A O 1
ATOM 2985 N N . SER A 1 378 ? 12.490 1.989 -20.282 1.00 94.31 378 SER A N 1
ATOM 2986 C CA . SER A 1 378 ? 11.452 1.674 -21.274 1.00 94.31 378 SER A CA 1
ATOM 2987 C C . SER A 1 378 ? 11.279 2.755 -22.348 1.00 94.31 378 SER A C 1
ATOM 2989 O O . SER A 1 378 ? 10.989 2.428 -23.501 1.00 94.31 378 SER A O 1
ATOM 2991 N N . ILE A 1 379 ? 11.516 4.023 -21.999 1.00 94.56 379 ILE A N 1
ATOM 2992 C CA . ILE A 1 379 ? 11.447 5.171 -22.920 1.00 94.56 379 ILE A CA 1
ATOM 2993 C C . ILE A 1 379 ? 12.810 5.561 -23.509 1.00 94.56 379 ILE A C 1
ATOM 2995 O O . ILE A 1 379 ? 12.924 6.592 -24.163 1.00 94.56 379 ILE A O 1
ATOM 2999 N N . GLY A 1 380 ? 13.860 4.766 -23.277 1.00 93.38 380 GLY A N 1
ATOM 3000 C CA . GLY A 1 380 ? 15.208 5.044 -23.782 1.00 93.38 380 GLY A CA 1
ATOM 3001 C C . GLY A 1 380 ? 15.981 6.122 -23.009 1.00 93.38 380 GLY A C 1
ATOM 3002 O O . GLY A 1 380 ? 17.069 6.505 -23.428 1.00 93.38 380 GLY A O 1
ATOM 3003 N N . ALA A 1 381 ? 15.482 6.573 -21.856 1.00 95.56 381 ALA A N 1
ATOM 3004 C CA . ALA A 1 381 ? 16.110 7.576 -20.991 1.00 95.56 381 ALA A CA 1
ATOM 3005 C C . ALA A 1 381 ? 17.018 6.953 -19.909 1.00 95.56 381 ALA A C 1
ATOM 3007 O O . ALA A 1 381 ? 17.167 7.487 -18.811 1.00 95.56 381 ALA A O 1
ATOM 3008 N N . ALA A 1 382 ? 17.650 5.810 -20.190 1.00 93.06 382 ALA A N 1
ATOM 3009 C CA . ALA A 1 382 ? 18.454 5.076 -19.205 1.00 93.06 382 ALA A CA 1
ATOM 3010 C C . ALA A 1 382 ? 19.676 5.852 -18.677 1.00 93.06 382 ALA A C 1
ATOM 3012 O O . ALA A 1 382 ? 20.191 5.537 -17.605 1.00 93.06 382 ALA A O 1
ATOM 3013 N N . SER A 1 383 ? 20.130 6.890 -19.388 1.00 94.19 383 SER A N 1
ATOM 3014 C CA . SER A 1 383 ? 21.151 7.823 -18.899 1.00 94.19 383 SER A CA 1
ATOM 3015 C C . SER A 1 383 ? 20.758 8.508 -17.591 1.00 94.19 383 SER A C 1
ATOM 3017 O O . SER A 1 383 ? 21.631 8.780 -16.768 1.00 94.19 383 SER A O 1
ATOM 3019 N N . GLU A 1 384 ? 19.463 8.744 -17.382 1.00 96.12 384 GLU A N 1
ATOM 3020 C CA . GLU A 1 384 ? 18.931 9.358 -16.165 1.00 96.12 384 GLU A CA 1
ATOM 3021 C C . GLU A 1 384 ? 18.966 8.406 -14.966 1.00 96.12 384 GLU A C 1
ATOM 3023 O O . GLU A 1 384 ? 18.972 8.846 -13.823 1.00 96.12 384 GLU A O 1
ATOM 3028 N N . ALA A 1 385 ? 19.051 7.097 -15.196 1.00 95.69 385 ALA A N 1
ATOM 3029 C CA . ALA A 1 385 ? 19.104 6.098 -14.132 1.00 95.69 385 ALA A CA 1
ATOM 3030 C C . ALA A 1 385 ? 20.528 5.836 -13.604 1.00 95.69 385 ALA A C 1
ATOM 3032 O O . ALA A 1 385 ? 20.699 5.011 -12.710 1.00 95.69 385 ALA A O 1
ATOM 3033 N N . ARG A 1 386 ? 21.570 6.492 -14.143 1.00 95.38 386 ARG A N 1
ATOM 3034 C CA . ARG A 1 386 ? 22.974 6.169 -13.813 1.00 95.38 386 ARG A CA 1
ATOM 3035 C C . ARG A 1 386 ? 23.299 6.293 -12.326 1.00 95.38 386 ARG A C 1
ATOM 3037 O O . ARG A 1 386 ? 23.920 5.382 -11.789 1.00 95.38 386 ARG A O 1
ATOM 3044 N N . THR A 1 387 ? 22.883 7.382 -11.679 1.00 96.44 387 THR A N 1
ATOM 3045 C CA . THR A 1 387 ? 23.133 7.598 -10.243 1.00 96.44 387 THR A CA 1
ATOM 3046 C C . THR A 1 387 ? 22.456 6.513 -9.412 1.00 96.44 387 THR A C 1
ATOM 3048 O O . THR A 1 387 ? 23.102 5.881 -8.585 1.00 96.44 387 THR A O 1
ATOM 3051 N N . SER A 1 388 ? 21.196 6.205 -9.720 1.00 98.12 388 SER A N 1
ATOM 3052 C CA . SER A 1 388 ? 20.414 5.165 -9.047 1.00 98.12 388 SER A CA 1
ATOM 3053 C C . SER A 1 388 ? 21.013 3.768 -9.244 1.00 98.12 388 SER A C 1
ATOM 3055 O O . SER A 1 388 ? 21.071 2.974 -8.311 1.00 98.12 388 SER A O 1
ATOM 3057 N N . ILE A 1 389 ? 21.507 3.459 -10.449 1.00 98.06 389 ILE A N 1
ATOM 3058 C CA . ILE A 1 389 ? 22.215 2.202 -10.729 1.00 98.06 389 ILE A CA 1
ATOM 3059 C C . ILE A 1 389 ? 23.523 2.139 -9.937 1.00 98.06 389 ILE A C 1
ATOM 3061 O O . ILE A 1 389 ? 23.806 1.090 -9.369 1.00 98.06 389 ILE A O 1
ATOM 3065 N N . SER A 1 390 ? 24.303 3.226 -9.869 1.00 97.38 390 SER A N 1
ATOM 3066 C CA . SER A 1 390 ? 25.520 3.268 -9.042 1.00 97.38 390 SER A CA 1
ATOM 3067 C C . SER A 1 390 ? 25.187 2.989 -7.587 1.00 97.38 390 SER A C 1
ATOM 3069 O O . SER A 1 390 ? 25.761 2.078 -7.007 1.00 97.38 390 SER A O 1
ATOM 3071 N N . TRP A 1 391 ? 24.176 3.674 -7.047 1.00 97.88 391 TRP A N 1
ATOM 3072 C CA . TRP A 1 391 ? 23.724 3.464 -5.678 1.00 97.88 391 TRP A CA 1
ATOM 3073 C C . TRP A 1 391 ? 23.366 1.995 -5.416 1.00 97.88 391 TRP A C 1
ATOM 3075 O O . TRP A 1 391 ? 23.801 1.431 -4.417 1.00 97.88 391 TRP A O 1
ATOM 3085 N N . LEU A 1 392 ? 22.653 1.324 -6.332 1.00 98.25 392 LEU A N 1
ATOM 3086 C CA . LEU A 1 392 ? 22.359 -0.110 -6.199 1.00 98.25 392 LEU A CA 1
ATOM 3087 C C . LEU A 1 392 ? 23.632 -0.968 -6.184 1.00 98.25 392 LEU A C 1
ATOM 3089 O O . LEU A 1 392 ? 23.704 -1.935 -5.433 1.00 98.25 392 LEU A O 1
ATOM 3093 N N . LEU A 1 393 ? 24.635 -0.652 -7.001 1.00 98.25 393 LEU A N 1
ATOM 3094 C CA . LEU A 1 393 ? 25.897 -1.398 -6.999 1.00 98.25 393 LEU A CA 1
ATOM 3095 C C . LEU A 1 393 ? 26.688 -1.169 -5.705 1.00 98.25 393 LEU A C 1
ATOM 3097 O O . LEU A 1 393 ? 27.227 -2.126 -5.152 1.00 98.25 393 LEU A O 1
ATOM 3101 N N . ASP A 1 394 ? 26.711 0.070 -5.219 1.00 97.25 394 ASP A N 1
ATOM 3102 C CA . ASP A 1 394 ? 27.490 0.498 -4.056 1.00 97.25 394 ASP A CA 1
ATOM 3103 C C . ASP A 1 394 ? 26.864 0.038 -2.726 1.00 97.25 394 ASP A C 1
ATOM 3105 O O . ASP A 1 394 ? 27.568 -0.137 -1.734 1.00 97.25 394 ASP A O 1
ATOM 3109 N N . THR A 1 395 ? 25.552 -0.214 -2.705 1.00 96.75 395 THR A N 1
ATOM 3110 C CA . THR A 1 395 ? 24.802 -0.642 -1.508 1.00 96.75 395 THR A CA 1
ATOM 3111 C C . THR A 1 395 ? 24.463 -2.133 -1.473 1.00 96.75 395 THR A C 1
ATOM 3113 O O . THR A 1 395 ? 23.786 -2.594 -0.550 1.00 96.75 395 THR A O 1
ATOM 3116 N N . GLN A 1 396 ? 24.931 -2.925 -2.446 1.00 98.19 396 GLN A N 1
ATOM 3117 C CA . GLN A 1 396 ? 24.744 -4.376 -2.408 1.00 98.19 396 GLN A CA 1
ATOM 3118 C C . GLN A 1 396 ? 25.524 -4.982 -1.233 1.00 98.19 396 GLN A C 1
ATOM 3120 O O . GLN A 1 396 ? 26.757 -4.970 -1.228 1.00 98.19 396 GLN A O 1
ATOM 3125 N N . ARG A 1 397 ? 24.822 -5.601 -0.277 1.00 96.88 397 ARG A N 1
ATOM 3126 C CA . ARG A 1 397 ? 25.438 -6.215 0.912 1.00 96.88 397 ARG A CA 1
ATOM 3127 C C . ARG A 1 397 ? 26.378 -7.353 0.553 1.00 96.88 397 ARG A C 1
ATOM 3129 O O . ARG A 1 397 ? 26.231 -7.974 -0.498 1.00 96.88 397 ARG A O 1
ATOM 3136 N N . ASP A 1 398 ? 27.281 -7.716 1.463 1.00 95.50 398 ASP A N 1
ATOM 3137 C CA . ASP A 1 398 ? 28.245 -8.820 1.308 1.00 95.50 398 ASP A CA 1
ATOM 3138 C C . ASP A 1 398 ? 27.591 -10.167 0.964 1.00 95.50 398 ASP A C 1
ATOM 3140 O O . ASP A 1 398 ? 28.115 -10.936 0.150 1.00 95.50 398 ASP A O 1
ATOM 3144 N N . ASN A 1 399 ? 26.397 -10.423 1.506 1.00 94.06 399 ASN A N 1
ATOM 3145 C CA . ASN A 1 399 ? 25.614 -11.625 1.222 1.00 94.06 399 ASN A CA 1
ATOM 3146 C C . ASN A 1 399 ? 25.027 -11.672 -0.207 1.00 94.06 399 ASN A C 1
ATOM 3148 O O . ASN A 1 399 ? 24.564 -12.738 -0.615 1.00 94.06 399 ASN A O 1
ATOM 3152 N N . GLY A 1 400 ? 25.103 -10.572 -0.965 1.00 96.69 400 GLY A N 1
ATOM 3153 C CA . GLY A 1 400 ? 24.637 -10.435 -2.346 1.00 96.69 400 GLY A CA 1
ATOM 3154 C C . GLY A 1 400 ? 23.232 -9.845 -2.494 1.00 96.69 400 GLY A C 1
ATOM 3155 O O . GLY A 1 400 ? 22.798 -9.636 -3.625 1.00 96.69 400 GLY A O 1
ATOM 3156 N N . GLY A 1 401 ? 22.524 -9.580 -1.398 1.00 97.00 401 GLY A N 1
ATOM 3157 C CA . GLY A 1 401 ? 21.190 -8.983 -1.423 1.00 97.00 401 GLY A CA 1
ATOM 3158 C C . GLY A 1 401 ? 21.174 -7.480 -1.125 1.00 97.00 401 GLY A C 1
ATOM 3159 O O . GLY A 1 401 ? 22.208 -6.851 -0.892 1.00 97.00 401 GLY A O 1
ATOM 3160 N N . TRP A 1 402 ? 19.965 -6.924 -1.107 1.00 97.75 402 TRP A N 1
ATOM 3161 C CA . TRP A 1 402 ? 19.639 -5.545 -0.744 1.00 97.75 402 TRP A CA 1
ATOM 3162 C C . TRP A 1 402 ? 18.509 -5.500 0.275 1.00 97.75 402 TRP A C 1
ATOM 3164 O O . TRP A 1 402 ? 17.708 -6.425 0.391 1.00 97.75 402 TRP A O 1
ATOM 3174 N N . GLY A 1 403 ? 18.452 -4.386 0.988 1.00 94.69 403 GLY A N 1
ATOM 3175 C CA . GLY A 1 403 ? 17.439 -4.052 1.979 1.00 94.69 403 GLY A CA 1
ATOM 3176 C C . GLY A 1 403 ? 17.770 -2.698 2.589 1.00 94.69 403 GLY A C 1
ATOM 3177 O O . GLY A 1 403 ? 18.950 -2.363 2.672 1.00 94.69 403 GLY A O 1
ATOM 3178 N N . PHE A 1 404 ? 16.777 -1.897 2.940 1.00 91.81 404 PHE A N 1
ATOM 3179 C CA . PHE A 1 404 ? 16.999 -0.503 3.322 1.00 91.81 404 PHE A CA 1
ATOM 3180 C C . PHE A 1 404 ? 17.093 -0.301 4.836 1.00 91.81 404 PHE A C 1
ATOM 3182 O O . PHE A 1 404 ? 18.001 0.378 5.302 1.00 91.81 404 PHE A O 1
ATOM 3189 N N . TYR A 1 405 ? 16.188 -0.921 5.594 1.00 84.31 405 TYR A N 1
ATOM 3190 C CA . TYR A 1 405 ? 16.084 -0.724 7.043 1.00 84.31 405 TYR A CA 1
ATOM 3191 C C . TYR A 1 405 ? 16.936 -1.704 7.860 1.00 84.31 405 TYR A C 1
ATOM 3193 O O . TYR A 1 405 ? 17.511 -1.317 8.872 1.00 84.31 405 TYR A O 1
ATOM 3201 N N . GLU A 1 406 ? 17.033 -2.962 7.422 1.00 79.12 406 GLU A N 1
ATOM 3202 C CA . GLU A 1 406 ? 17.688 -4.040 8.177 1.00 79.12 406 GLU A CA 1
ATOM 3203 C C . GLU A 1 406 ? 18.746 -4.769 7.333 1.00 79.12 406 GLU A C 1
ATOM 3205 O O . GLU A 1 406 ? 19.479 -4.129 6.584 1.00 79.12 406 GLU A O 1
ATOM 3210 N N . ASP A 1 407 ? 18.877 -6.096 7.446 1.00 87.62 407 ASP A N 1
ATOM 3211 C CA . ASP A 1 407 ? 19.676 -6.909 6.523 1.00 87.62 407 ASP A CA 1
ATOM 3212 C C . ASP A 1 407 ? 18.970 -7.031 5.154 1.00 87.62 407 ASP A C 1
ATOM 3214 O O . ASP A 1 407 ? 17.911 -6.458 4.894 1.00 87.62 407 ASP A O 1
ATOM 3218 N N . ALA A 1 408 ? 19.589 -7.730 4.209 1.00 92.75 408 ALA A N 1
ATOM 3219 C CA . ALA A 1 408 ? 19.007 -7.983 2.909 1.00 92.75 408 ALA A CA 1
ATOM 3220 C C . ALA A 1 408 ? 17.730 -8.818 3.022 1.00 92.75 408 ALA A C 1
ATOM 3222 O O . ALA A 1 408 ? 17.726 -9.902 3.605 1.00 92.75 408 ALA A O 1
ATOM 3223 N N . THR A 1 409 ? 16.674 -8.354 2.363 1.00 93.69 409 THR A N 1
ATOM 3224 C CA . THR A 1 409 ? 15.399 -9.061 2.281 1.00 93.69 409 THR A CA 1
ATOM 3225 C C . THR A 1 409 ? 15.209 -9.612 0.874 1.00 93.69 409 THR A C 1
ATOM 3227 O O . THR A 1 409 ? 15.729 -9.076 -0.112 1.00 93.69 409 THR A O 1
ATOM 3230 N N . LEU A 1 410 ? 14.460 -10.710 0.748 1.00 94.81 410 LEU A N 1
ATOM 3231 C CA . LEU A 1 410 ? 14.146 -11.269 -0.568 1.00 94.81 410 LEU A CA 1
ATOM 3232 C C . LEU A 1 410 ? 13.340 -10.287 -1.426 1.00 94.81 410 LEU A C 1
ATOM 3234 O O . LEU A 1 410 ? 13.588 -10.194 -2.625 1.00 94.81 410 LEU A O 1
ATOM 3238 N N . GLU A 1 411 ? 12.397 -9.559 -0.829 1.00 95.81 411 GLU A N 1
ATOM 3239 C CA . GLU A 1 411 ? 11.544 -8.602 -1.537 1.00 95.81 411 GLU A CA 1
ATOM 3240 C C . GLU A 1 411 ? 12.364 -7.451 -2.131 1.00 95.81 411 GLU A C 1
ATOM 3242 O O . GLU A 1 411 ? 12.365 -7.238 -3.344 1.00 95.81 411 GLU A O 1
ATOM 3247 N N . GLU A 1 412 ? 13.147 -6.767 -1.302 1.00 97.56 412 GLU A N 1
ATOM 3248 C CA . GLU A 1 412 ? 13.925 -5.606 -1.728 1.00 97.56 412 GLU A CA 1
ATOM 3249 C C . GLU A 1 412 ? 15.038 -5.985 -2.713 1.00 97.56 412 GLU A C 1
ATOM 3251 O O . GLU A 1 412 ? 15.242 -5.307 -3.725 1.00 97.56 412 GLU A O 1
ATOM 3256 N N . SER A 1 413 ? 15.694 -7.128 -2.486 1.00 98.12 413 SER A N 1
ATOM 3257 C CA . SER A 1 413 ? 16.662 -7.692 -3.435 1.00 98.12 413 SER A CA 1
ATOM 3258 C C . SER A 1 413 ? 16.032 -7.979 -4.796 1.00 98.12 413 SER A C 1
ATOM 3260 O O . SER A 1 413 ? 16.678 -7.810 -5.830 1.00 98.12 413 SER A O 1
ATOM 3262 N N . SER A 1 414 ? 14.762 -8.387 -4.821 1.00 98.25 414 SER A N 1
ATOM 3263 C CA . SER A 1 414 ? 14.051 -8.657 -6.070 1.00 98.25 414 SER A CA 1
ATOM 3264 C C . SER A 1 414 ? 13.815 -7.380 -6.867 1.00 98.25 414 SER A C 1
ATOM 3266 O O . SER A 1 414 ? 14.014 -7.367 -8.082 1.00 98.25 414 SER A O 1
ATOM 3268 N N . TYR A 1 415 ? 13.481 -6.275 -6.196 1.00 98.62 415 TYR A N 1
ATOM 3269 C CA . TYR A 1 415 ? 13.344 -4.972 -6.845 1.00 98.62 415 TYR A CA 1
ATOM 3270 C C . TYR A 1 415 ? 14.672 -4.471 -7.426 1.00 98.62 415 TYR A C 1
ATOM 3272 O O . TYR A 1 415 ? 14.689 -4.013 -8.574 1.00 98.62 415 TYR A O 1
ATOM 3280 N N . ALA A 1 416 ? 15.786 -4.631 -6.706 1.00 98.69 416 ALA A N 1
ATOM 3281 C CA . ALA A 1 416 ? 17.116 -4.318 -7.232 1.00 98.69 416 ALA A CA 1
ATOM 3282 C C . ALA A 1 416 ? 17.440 -5.145 -8.491 1.00 98.69 416 ALA A C 1
ATOM 3284 O O . ALA A 1 416 ? 17.840 -4.587 -9.514 1.00 98.69 416 ALA A O 1
ATOM 3285 N N . VAL A 1 417 ? 17.179 -6.458 -8.468 1.00 98.75 417 VAL A N 1
ATOM 3286 C CA . VAL A 1 417 ? 17.384 -7.343 -9.629 1.00 98.75 417 VAL A CA 1
ATOM 3287 C C . VAL A 1 417 ? 16.519 -6.932 -10.819 1.00 98.75 417 VAL A C 1
ATOM 3289 O O . VAL A 1 417 ? 17.036 -6.832 -11.931 1.00 98.75 417 VAL A O 1
ATOM 3292 N N . HIS A 1 418 ? 15.230 -6.638 -10.613 1.00 98.56 418 HIS A N 1
ATOM 3293 C CA . HIS A 1 418 ? 14.343 -6.179 -11.687 1.00 98.56 418 HIS A CA 1
ATOM 3294 C C . HIS A 1 418 ? 14.903 -4.942 -12.406 1.00 98.56 418 HIS A C 1
ATOM 3296 O O . HIS A 1 418 ? 14.888 -4.878 -13.639 1.00 98.56 418 HIS A O 1
ATOM 3302 N N . ALA A 1 419 ? 15.418 -3.977 -11.642 1.00 98.50 419 ALA A N 1
ATOM 3303 C CA . ALA A 1 419 ? 15.985 -2.741 -12.169 1.00 98.50 419 ALA A CA 1
ATOM 3304 C C . ALA A 1 419 ? 17.301 -2.989 -12.916 1.00 98.50 419 ALA A C 1
ATOM 3306 O O . ALA A 1 419 ? 17.454 -2.580 -14.069 1.00 98.50 419 ALA A O 1
ATOM 3307 N N . LEU A 1 420 ? 18.231 -3.705 -12.279 1.00 98.62 420 LEU A N 1
ATOM 3308 C CA . LEU A 1 420 ? 19.565 -3.972 -12.811 1.00 98.62 420 LEU A CA 1
ATOM 3309 C C . LEU A 1 420 ? 19.524 -4.821 -14.083 1.00 98.62 420 LEU A C 1
ATOM 3311 O O . LEU A 1 420 ? 20.223 -4.496 -15.039 1.00 98.62 420 LEU A O 1
ATOM 3315 N N . VAL A 1 421 ? 18.682 -5.857 -14.145 1.00 98.19 421 VAL A N 1
ATOM 3316 C CA . VAL A 1 421 ? 18.510 -6.657 -15.371 1.00 98.19 421 VAL A CA 1
ATOM 3317 C C . VAL A 1 421 ? 17.921 -5.805 -16.494 1.00 98.19 421 VAL A C 1
ATOM 3319 O O . VAL A 1 421 ? 18.410 -5.864 -17.621 1.00 98.19 421 VAL A O 1
ATOM 3322 N N . SER A 1 422 ? 16.911 -4.980 -16.200 1.00 96.44 422 SER A N 1
ATOM 3323 C CA . SER A 1 422 ? 16.296 -4.102 -17.206 1.00 96.44 422 SER A CA 1
ATOM 3324 C C . SER A 1 422 ? 17.312 -3.113 -17.782 1.00 96.44 422 SER A C 1
ATOM 3326 O O . SER A 1 422 ? 17.418 -2.977 -18.999 1.00 96.44 422 SER A O 1
ATOM 3328 N N . ALA A 1 423 ? 18.122 -2.488 -16.924 1.00 96.81 423 ALA A N 1
ATOM 3329 C CA . ALA A 1 423 ? 19.200 -1.601 -17.350 1.00 96.81 423 ALA A CA 1
ATOM 3330 C C . ALA A 1 423 ? 20.302 -2.344 -18.128 1.00 96.81 423 ALA A C 1
ATOM 3332 O O . ALA A 1 423 ? 20.751 -1.858 -19.165 1.00 96.81 423 ALA A O 1
ATOM 3333 N N . HIS A 1 424 ? 20.710 -3.532 -17.669 1.00 96.88 424 HIS A N 1
ATOM 3334 C CA . HIS A 1 424 ? 21.757 -4.334 -18.306 1.00 96.88 424 HIS A CA 1
ATOM 3335 C C . HIS A 1 424 ? 21.370 -4.796 -19.713 1.00 96.88 424 HIS A C 1
ATOM 3337 O O . HIS A 1 424 ? 22.208 -4.782 -20.610 1.00 96.88 424 HIS A O 1
ATOM 3343 N N . ARG A 1 425 ? 20.106 -5.187 -19.921 1.00 94.88 425 ARG A N 1
ATOM 3344 C CA . ARG A 1 425 ? 19.601 -5.613 -21.236 1.00 94.88 425 ARG A CA 1
ATOM 3345 C C . ARG A 1 425 ? 19.662 -4.493 -22.276 1.00 94.88 425 ARG A C 1
ATOM 3347 O O . ARG A 1 425 ? 19.866 -4.784 -23.449 1.00 94.88 425 ARG A O 1
ATOM 3354 N N . LEU A 1 426 ? 19.506 -3.235 -21.857 1.00 93.62 426 LEU A N 1
ATOM 3355 C CA . LEU A 1 426 ? 19.663 -2.081 -22.743 1.00 93.62 426 LEU A CA 1
ATOM 3356 C C . LEU A 1 426 ? 21.140 -1.695 -22.926 1.00 93.62 426 LEU A C 1
ATOM 3358 O O . LEU A 1 426 ? 21.577 -1.450 -24.047 1.00 93.62 426 LEU A O 1
ATOM 3362 N N . SER A 1 427 ? 21.898 -1.657 -21.828 1.00 93.44 427 SER A N 1
ATOM 3363 C CA . SER A 1 427 ? 23.296 -1.218 -21.792 1.00 93.44 427 SER A CA 1
ATOM 3364 C C . SER A 1 427 ? 24.134 -2.164 -20.921 1.00 93.44 427 SER A C 1
ATOM 3366 O O . SER A 1 427 ? 24.259 -1.942 -19.710 1.00 93.44 427 SER A O 1
ATOM 3368 N N . PRO A 1 428 ? 24.731 -3.219 -21.510 1.00 94.88 428 PRO A N 1
ATOM 3369 C CA . PRO A 1 428 ? 25.491 -4.210 -20.758 1.00 94.88 428 PRO A CA 1
ATOM 3370 C C . PRO A 1 428 ? 26.666 -3.604 -19.983 1.00 94.88 428 PRO A C 1
ATOM 3372 O O . PRO A 1 428 ? 27.473 -2.840 -20.511 1.00 94.88 428 PRO A O 1
ATOM 3375 N N . SER A 1 429 ? 26.797 -3.995 -18.716 1.00 95.38 429 SER A N 1
ATOM 3376 C CA . SER A 1 429 ? 27.861 -3.547 -17.812 1.00 95.38 429 SER A CA 1
ATOM 3377 C C . SER A 1 429 ? 28.415 -4.712 -17.000 1.00 95.38 429 SER A C 1
ATOM 3379 O O . SER A 1 429 ? 27.659 -5.472 -16.392 1.00 95.38 429 SER A O 1
ATOM 3381 N N . ARG A 1 430 ? 29.751 -4.823 -16.936 1.00 96.75 430 ARG A N 1
ATOM 3382 C CA . ARG A 1 430 ? 30.444 -5.830 -16.110 1.00 96.75 430 ARG A CA 1
ATOM 3383 C C . ARG A 1 430 ? 30.166 -5.655 -14.616 1.00 96.75 430 ARG A C 1
ATOM 3385 O O . ARG A 1 430 ? 30.118 -6.642 -13.891 1.00 96.75 430 ARG A O 1
ATOM 3392 N N . GLY A 1 431 ? 30.008 -4.412 -14.151 1.00 97.31 431 GLY A N 1
ATOM 3393 C CA . GLY A 1 431 ? 29.655 -4.129 -12.757 1.00 97.31 431 GLY A CA 1
ATOM 3394 C C . GLY A 1 431 ? 28.279 -4.694 -12.419 1.00 97.31 431 GLY A C 1
ATOM 3395 O O . GLY A 1 431 ? 28.143 -5.460 -11.470 1.00 97.31 431 GLY A O 1
ATOM 3396 N N . VAL A 1 432 ? 27.302 -4.412 -13.284 1.00 98.12 432 VAL A N 1
ATOM 3397 C CA . VAL A 1 432 ? 25.931 -4.909 -13.138 1.00 98.12 432 VAL A CA 1
ATOM 3398 C C . VAL A 1 432 ? 25.867 -6.435 -13.227 1.00 98.12 432 VAL A C 1
ATOM 3400 O O . VAL A 1 432 ? 25.230 -7.053 -12.384 1.00 98.12 432 VAL A O 1
ATOM 3403 N N . ALA A 1 433 ? 26.574 -7.058 -14.176 1.00 98.25 433 ALA A N 1
ATOM 3404 C CA . ALA A 1 433 ? 26.596 -8.518 -14.305 1.00 98.25 433 ALA A CA 1
ATOM 3405 C C . ALA A 1 433 ? 27.116 -9.212 -13.031 1.00 98.25 433 ALA A C 1
ATOM 3407 O O . ALA A 1 433 ? 26.489 -10.148 -12.545 1.00 98.25 433 ALA A O 1
ATOM 3408 N N . ARG A 1 434 ? 28.210 -8.709 -12.437 1.00 98.19 434 ARG A N 1
ATOM 3409 C CA . ARG A 1 434 ? 28.747 -9.244 -11.171 1.00 98.19 434 ARG A CA 1
ATOM 3410 C C . ARG A 1 434 ? 27.779 -9.069 -10.004 1.00 98.19 434 ARG A C 1
ATOM 3412 O O . ARG A 1 434 ? 27.644 -9.972 -9.182 1.00 98.19 434 ARG A O 1
ATOM 3419 N N . ALA A 1 435 ? 27.102 -7.924 -9.923 1.00 98.50 435 ALA A N 1
ATOM 3420 C CA . ALA A 1 435 ? 26.090 -7.708 -8.895 1.00 98.50 435 ALA A CA 1
ATOM 3421 C C . ALA A 1 435 ? 24.918 -8.691 -9.050 1.00 98.50 435 ALA A C 1
ATOM 3423 O O . ALA A 1 435 ? 24.475 -9.279 -8.064 1.00 98.50 435 ALA A O 1
ATOM 3424 N N . LEU A 1 436 ? 24.462 -8.935 -10.281 1.00 98.69 436 LEU A N 1
ATOM 3425 C CA . LEU A 1 436 ? 23.385 -9.881 -10.582 1.00 98.69 436 LEU A CA 1
ATOM 3426 C C . LEU A 1 436 ? 23.759 -11.338 -10.283 1.00 98.69 436 LEU A C 1
ATOM 3428 O O . LEU A 1 436 ? 22.931 -12.064 -9.742 1.00 98.69 436 LEU A O 1
ATOM 3432 N N . GLU A 1 437 ? 25.000 -11.750 -10.539 1.00 98.25 437 GLU A N 1
ATOM 3433 C CA . GLU A 1 437 ? 25.511 -13.081 -10.171 1.00 98.25 437 GLU A CA 1
ATOM 3434 C C . GLU A 1 437 ? 25.447 -13.300 -8.644 1.00 98.25 437 GLU A C 1
ATOM 3436 O O . GLU A 1 437 ? 24.945 -14.313 -8.146 1.00 98.25 437 GLU A O 1
ATOM 3441 N N . ARG A 1 438 ? 25.894 -12.306 -7.863 1.00 98.19 438 ARG A N 1
ATOM 3442 C CA . ARG A 1 438 ? 25.809 -12.338 -6.391 1.00 98.19 438 ARG A CA 1
ATOM 3443 C C . ARG A 1 438 ? 24.362 -12.361 -5.902 1.00 98.19 438 ARG A C 1
ATOM 3445 O O . ARG A 1 438 ? 24.042 -13.111 -4.979 1.00 98.19 438 ARG A O 1
ATOM 3452 N N . ALA A 1 439 ? 23.495 -11.580 -6.541 1.00 98.00 439 ALA A N 1
ATOM 3453 C CA . ALA A 1 439 ? 22.068 -11.544 -6.247 1.00 98.00 439 ALA A CA 1
ATOM 3454 C C . ALA A 1 439 ? 21.393 -12.889 -6.535 1.00 98.00 439 ALA A C 1
ATOM 3456 O O . ALA A 1 439 ? 20.588 -13.356 -5.732 1.00 98.00 439 ALA A O 1
ATOM 3457 N N . CYS A 1 440 ? 21.758 -13.547 -7.639 1.00 97.62 440 CYS A N 1
ATOM 3458 C CA . CYS A 1 440 ? 21.256 -14.871 -7.991 1.00 97.62 440 CYS A CA 1
ATOM 3459 C C . CYS A 1 440 ? 21.568 -15.877 -6.876 1.00 97.62 440 CYS A C 1
ATOM 3461 O O . CYS A 1 440 ? 20.667 -16.551 -6.369 1.00 97.62 440 CYS A O 1
ATOM 3463 N N . ARG A 1 441 ? 22.823 -15.892 -6.404 1.00 96.06 441 ARG A N 1
ATOM 3464 C CA . ARG A 1 441 ? 23.242 -16.724 -5.268 1.00 96.06 441 ARG A CA 1
ATOM 3465 C C . ARG A 1 441 ? 22.463 -16.403 -3.997 1.00 96.06 441 ARG A C 1
ATOM 3467 O O . ARG A 1 441 ? 22.053 -17.334 -3.314 1.00 96.06 441 ARG A O 1
ATOM 3474 N N . PHE A 1 442 ? 22.240 -15.127 -3.676 1.00 95.19 442 PHE A N 1
ATOM 3475 C CA . PHE A 1 442 ? 21.431 -14.721 -2.520 1.00 95.19 442 PHE A CA 1
ATOM 3476 C C . PHE A 1 442 ? 19.988 -15.242 -2.620 1.00 95.19 442 PHE A C 1
ATOM 3478 O O . PHE A 1 442 ? 19.505 -15.906 -1.703 1.00 95.19 442 PHE A O 1
ATOM 3485 N N . LEU A 1 443 ? 19.324 -15.021 -3.759 1.00 94.12 443 LEU A N 1
ATOM 3486 C CA . LEU A 1 443 ? 17.924 -15.394 -3.985 1.00 94.12 443 LEU A CA 1
ATOM 3487 C C . LEU A 1 443 ? 17.690 -16.913 -4.006 1.00 94.12 443 LEU A C 1
ATOM 3489 O O . LEU A 1 443 ? 16.566 -17.358 -3.752 1.00 94.12 443 LEU A O 1
ATOM 3493 N N . GLN A 1 444 ? 18.711 -17.712 -4.320 1.00 90.81 444 GLN A N 1
ATOM 3494 C CA . GLN A 1 444 ? 18.643 -19.177 -4.329 1.00 90.81 444 GLN A CA 1
ATOM 3495 C C . GLN A 1 444 ? 18.889 -19.819 -2.955 1.00 90.81 444 GLN A C 1
ATOM 3497 O O . GLN A 1 444 ? 18.613 -21.009 -2.794 1.00 90.81 444 GLN A O 1
ATOM 3502 N N . ARG A 1 445 ? 19.379 -19.070 -1.953 1.00 86.38 445 ARG A N 1
ATOM 3503 C CA . ARG A 1 445 ? 19.646 -19.636 -0.622 1.00 86.38 445 ARG A CA 1
ATOM 3504 C C . ARG A 1 445 ? 18.361 -20.185 0.013 1.00 86.38 445 ARG A C 1
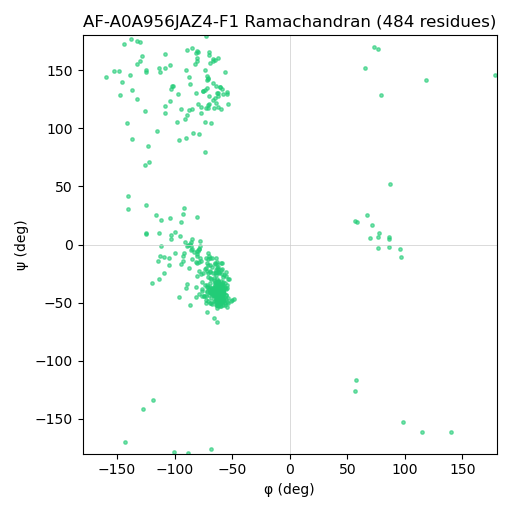ATOM 3506 O O . ARG A 1 445 ? 17.333 -19.491 -0.000 1.00 86.38 445 ARG A O 1
ATOM 3513 N N . PRO A 1 446 ? 18.415 -21.391 0.613 1.00 77.56 446 PRO A N 1
ATOM 3514 C CA . PRO A 1 446 ? 17.345 -21.877 1.472 1.00 77.56 446 PRO A CA 1
ATOM 3515 C C . PRO A 1 446 ? 17.083 -20.853 2.574 1.00 77.56 446 PRO A C 1
ATOM 3517 O O . PRO A 1 446 ? 18.016 -20.390 3.228 1.00 77.56 446 PRO A O 1
ATOM 3520 N N . GLN A 1 447 ? 15.822 -20.474 2.752 1.00 68.50 447 GLN A N 1
ATOM 3521 C CA . GLN A 1 447 ? 15.451 -19.554 3.819 1.00 68.50 447 GLN A CA 1
ATOM 3522 C C . GLN A 1 447 ? 15.474 -20.301 5.152 1.00 68.50 447 GLN A C 1
ATOM 3524 O O . GLN A 1 447 ? 14.950 -21.412 5.253 1.00 68.50 447 GLN A O 1
ATOM 3529 N N . VAL A 1 448 ? 16.110 -19.706 6.160 1.00 57.00 448 VAL A N 1
ATOM 3530 C CA . VAL A 1 448 ? 16.089 -20.217 7.532 1.00 57.00 448 VAL A CA 1
ATOM 3531 C C . VAL A 1 448 ? 14.860 -19.617 8.213 1.00 57.00 448 VAL A C 1
ATOM 3533 O O . VAL A 1 448 ? 14.768 -18.403 8.338 1.00 57.00 448 VAL A O 1
ATOM 3536 N N . GLY A 1 449 ? 13.906 -20.466 8.601 1.00 54.16 449 GLY A N 1
ATOM 3537 C CA . GLY A 1 449 ? 12.592 -20.062 9.121 1.00 54.16 449 GLY A CA 1
ATOM 3538 C C . GLY A 1 449 ? 11.448 -20.564 8.234 1.00 54.16 449 GLY A C 1
ATOM 3539 O O . GLY A 1 449 ? 11.574 -20.613 7.010 1.00 54.16 449 GLY A O 1
ATOM 3540 N N . GLN A 1 450 ? 10.340 -20.998 8.841 1.00 33.28 450 GLN A N 1
ATOM 3541 C CA . GLN A 1 450 ? 9.129 -21.380 8.110 1.00 33.28 450 GLN A CA 1
ATOM 3542 C C . GLN A 1 450 ? 8.076 -20.280 8.219 1.00 33.28 450 GLN A C 1
ATOM 3544 O O . GLN A 1 450 ? 7.782 -19.816 9.312 1.00 33.28 450 GLN A O 1
ATOM 3549 N N . GLY A 1 451 ? 7.455 -19.930 7.091 1.00 53.66 451 GLY A N 1
ATOM 3550 C CA . GLY A 1 451 ? 6.219 -19.154 7.070 1.00 53.66 451 GLY A CA 1
ATOM 3551 C C . GLY A 1 451 ? 6.386 -17.658 6.819 1.00 53.66 451 GLY A C 1
ATOM 3552 O O . GLY A 1 451 ? 7.295 -17.197 6.131 1.00 53.66 451 GLY A O 1
ATOM 3553 N N . SER A 1 452 ? 5.420 -16.914 7.337 1.00 50.34 452 SER A N 1
ATOM 3554 C CA . SER A 1 452 ? 5.198 -15.490 7.141 1.00 50.34 452 SER A CA 1
ATOM 3555 C C . SER A 1 452 ? 6.095 -14.615 8.026 1.00 50.34 452 SER A C 1
ATOM 3557 O O . SER A 1 452 ? 5.736 -13.485 8.304 1.00 50.34 452 SER A O 1
ATOM 3559 N N . ASP A 1 453 ? 7.240 -15.099 8.486 1.00 56.25 453 ASP A N 1
ATOM 3560 C CA . ASP A 1 453 ? 8.135 -14.325 9.366 1.00 56.25 453 ASP A CA 1
ATOM 3561 C C . ASP A 1 453 ? 9.446 -13.959 8.646 1.00 56.25 453 ASP A C 1
ATOM 3563 O O . ASP A 1 453 ? 10.298 -13.264 9.178 1.00 56.25 453 ASP A O 1
ATOM 3567 N N . VAL A 1 454 ? 9.600 -14.399 7.389 1.00 69.81 454 VAL A N 1
ATOM 3568 C CA . VAL A 1 454 ? 10.811 -14.197 6.565 1.00 69.81 454 VAL A CA 1
ATOM 3569 C C . VAL A 1 454 ? 10.725 -12.934 5.688 1.00 69.81 454 VAL A C 1
ATOM 3571 O O . VAL A 1 454 ? 11.691 -12.531 5.044 1.00 69.81 454 VAL A O 1
ATOM 3574 N N . HIS A 1 455 ? 9.553 -12.303 5.617 1.00 85.31 455 HIS A N 1
ATOM 3575 C CA . HIS A 1 455 ? 9.305 -11.155 4.745 1.00 85.31 455 HIS A CA 1
ATOM 3576 C C . HIS A 1 455 ? 8.770 -9.985 5.576 1.00 85.31 455 HIS A C 1
ATOM 3578 O O . HIS A 1 455 ? 7.666 -10.111 6.095 1.00 85.31 455 HIS A O 1
ATOM 3584 N N . PRO A 1 456 ? 9.473 -8.858 5.715 1.00 89.56 456 PRO A N 1
ATOM 3585 C CA . PRO A 1 456 ? 8.948 -7.754 6.508 1.00 89.56 456 PRO A CA 1
ATOM 3586 C C . PRO A 1 456 ? 7.705 -7.133 5.856 1.00 89.56 456 PRO A C 1
ATOM 3588 O O . PRO A 1 456 ? 7.475 -7.251 4.649 1.00 89.56 456 PRO A O 1
ATOM 3591 N N . LYS A 1 457 ? 6.885 -6.457 6.661 1.00 92.44 457 LYS A N 1
ATOM 3592 C CA . LYS A 1 457 ? 5.782 -5.629 6.159 1.00 92.44 457 LYS A CA 1
ATOM 3593 C C . LYS A 1 457 ? 6.355 -4.351 5.551 1.00 92.44 457 LYS A C 1
ATOM 3595 O O . LYS A 1 457 ? 6.790 -3.471 6.280 1.00 92.44 457 LYS A O 1
ATOM 3600 N N . LEU A 1 458 ? 6.363 -4.252 4.224 1.00 94.06 458 LEU A N 1
ATOM 3601 C CA . LEU A 1 458 ? 6.934 -3.103 3.509 1.00 94.06 458 LEU A CA 1
ATOM 3602 C C . LEU A 1 458 ? 5.904 -2.274 2.743 1.00 94.06 458 LEU A C 1
ATOM 3604 O O . LEU A 1 458 ? 6.206 -1.152 2.344 1.00 94.06 458 LEU A O 1
ATOM 3608 N N . TRP A 1 459 ? 4.694 -2.787 2.545 1.00 95.12 459 TRP A N 1
ATOM 3609 C CA . TRP A 1 459 ? 3.649 -2.069 1.822 1.00 95.12 459 TRP A CA 1
ATOM 3610 C C . TRP A 1 459 ? 2.868 -1.176 2.770 1.00 95.12 459 TRP A C 1
ATOM 3612 O O . TRP A 1 459 ? 2.634 -1.548 3.915 1.00 95.12 459 TRP A O 1
ATOM 3622 N N . ILE A 1 460 ? 2.454 -0.003 2.304 1.00 94.38 460 ILE A N 1
ATOM 3623 C CA . ILE A 1 460 ? 1.867 1.030 3.156 1.00 94.38 460 ILE A CA 1
ATOM 3624 C C . ILE A 1 460 ? 0.348 1.082 2.963 1.00 94.38 460 ILE A C 1
ATOM 3626 O O . ILE A 1 460 ? -0.140 1.308 1.857 1.00 94.38 460 ILE A O 1
ATOM 3630 N N . THR A 1 461 ? -0.401 0.917 4.057 1.00 93.38 461 THR A N 1
ATOM 3631 C CA . THR A 1 461 ? -1.777 1.422 4.199 1.00 93.38 461 THR A CA 1
ATOM 3632 C C . THR A 1 461 ? -1.848 2.424 5.361 1.00 93.38 461 THR A C 1
ATOM 3634 O O . THR A 1 461 ? -0.976 3.285 5.475 1.00 93.38 461 THR A O 1
ATOM 3637 N N . LYS A 1 462 ? -2.848 2.331 6.251 1.00 93.25 462 LYS A N 1
ATOM 3638 C CA . LYS A 1 462 ? -2.843 3.035 7.548 1.00 93.25 462 LYS A CA 1
ATOM 3639 C C . LYS A 1 462 ? -1.672 2.554 8.408 1.00 93.25 462 LYS A C 1
ATOM 3641 O O . LYS A 1 462 ? -1.071 3.327 9.143 1.00 93.25 462 LYS A O 1
ATOM 3646 N N . VAL A 1 463 ? -1.309 1.284 8.248 1.00 93.56 463 VAL A N 1
ATOM 3647 C CA . VAL A 1 463 ? -0.101 0.664 8.798 1.00 93.56 463 VAL A CA 1
ATOM 3648 C C . VAL A 1 463 ? 0.604 -0.148 7.718 1.00 93.56 463 VAL A C 1
ATOM 3650 O O . VAL A 1 463 ? 0.099 -0.279 6.598 1.00 93.56 463 VAL A O 1
ATOM 3653 N N . LEU A 1 464 ? 1.780 -0.687 8.036 1.00 94.12 464 LEU A N 1
ATOM 3654 C CA . LEU A 1 464 ? 2.477 -1.555 7.099 1.00 94.12 464 LEU A CA 1
ATOM 3655 C C . LEU A 1 464 ? 1.759 -2.904 6.974 1.00 94.12 464 LEU A C 1
ATOM 3657 O O . LEU A 1 464 ? 1.248 -3.442 7.954 1.00 94.12 464 LEU A O 1
ATOM 3661 N N . TYR A 1 465 ? 1.738 -3.459 5.769 1.00 93.31 465 TYR A N 1
ATOM 3662 C CA . TYR A 1 465 ? 1.171 -4.769 5.467 1.00 93.31 465 TYR A CA 1
ATOM 3663 C C . TYR A 1 465 ? 2.071 -5.546 4.506 1.00 93.31 465 TYR A C 1
ATOM 3665 O O . TYR A 1 465 ? 3.113 -5.061 4.049 1.00 93.31 465 TYR A O 1
ATOM 3673 N N . ARG A 1 466 ? 1.678 -6.790 4.218 1.00 91.69 466 ARG A N 1
ATOM 3674 C CA . ARG A 1 466 ? 2.448 -7.674 3.349 1.00 91.69 466 ARG A CA 1
ATOM 3675 C C . ARG A 1 466 ? 1.552 -8.526 2.444 1.00 91.69 466 ARG A C 1
ATOM 3677 O O . ARG A 1 466 ? 1.032 -9.558 2.878 1.00 91.69 466 ARG A O 1
ATOM 3684 N N . PRO A 1 467 ? 1.462 -8.171 1.160 1.00 93.44 467 PRO A N 1
ATOM 3685 C CA . PRO A 1 467 ? 0.676 -8.900 0.182 1.00 93.44 467 PRO A CA 1
ATOM 3686 C C . PRO A 1 467 ? 1.452 -10.086 -0.389 1.00 93.44 467 PRO A C 1
ATOM 3688 O O . PRO A 1 467 ? 2.227 -9.962 -1.339 1.00 93.44 467 PRO A O 1
ATOM 3691 N N . MET A 1 468 ? 1.232 -11.272 0.180 1.00 90.56 468 MET A N 1
ATOM 3692 C CA . MET A 1 468 ? 2.074 -12.443 -0.089 1.00 90.56 468 MET A CA 1
ATOM 3693 C C . MET A 1 468 ? 2.145 -12.838 -1.568 1.00 90.56 468 MET A C 1
ATOM 3695 O O . MET A 1 468 ? 3.226 -13.169 -2.052 1.00 90.56 468 MET A O 1
ATOM 3699 N N . ALA A 1 469 ? 1.037 -12.784 -2.311 1.00 93.38 469 ALA A N 1
ATOM 3700 C CA . ALA A 1 469 ? 1.050 -13.092 -3.745 1.00 93.38 469 ALA A CA 1
ATOM 3701 C C . ALA A 1 469 ? 1.961 -12.135 -4.541 1.00 93.38 469 ALA A C 1
ATOM 3703 O O . ALA A 1 469 ? 2.705 -12.563 -5.430 1.00 93.38 469 ALA A O 1
ATOM 3704 N N . VAL A 1 470 ? 1.953 -10.849 -4.187 1.00 95.94 470 VAL A N 1
ATOM 3705 C CA . VAL A 1 470 ? 2.755 -9.808 -4.841 1.00 95.94 470 VAL A CA 1
ATOM 3706 C C . VAL A 1 470 ? 4.233 -9.970 -4.498 1.00 95.94 470 VAL A C 1
ATOM 3708 O O . VAL A 1 470 ? 5.060 -10.057 -5.406 1.00 95.94 470 VAL A O 1
ATOM 3711 N N . VAL A 1 471 ? 4.558 -10.142 -3.216 1.00 95.00 471 VAL A N 1
ATOM 3712 C CA . VAL A 1 471 ? 5.939 -10.356 -2.753 1.00 95.00 471 VAL A CA 1
ATOM 3713 C C . VAL A 1 471 ? 6.544 -11.617 -3.377 1.00 95.00 471 VAL A C 1
ATOM 3715 O O . VAL A 1 471 ? 7.630 -11.588 -3.958 1.00 95.00 471 VAL A O 1
ATOM 3718 N N . LEU A 1 472 ? 5.828 -12.743 -3.327 1.00 94.06 472 LEU A N 1
ATOM 3719 C CA . LEU A 1 472 ? 6.343 -14.015 -3.838 1.00 94.06 472 LEU A CA 1
ATOM 3720 C C . LEU A 1 472 ? 6.475 -14.031 -5.364 1.00 94.06 472 LEU A C 1
ATOM 3722 O O . LEU A 1 472 ? 7.392 -14.673 -5.888 1.00 94.06 472 LEU A O 1
ATOM 3726 N N . SER A 1 473 ? 5.593 -13.335 -6.086 1.00 96.25 473 SER A N 1
ATOM 3727 C CA . SER A 1 473 ? 5.723 -13.196 -7.539 1.00 96.25 473 SER A CA 1
ATOM 3728 C C . SER A 1 473 ? 6.888 -12.288 -7.931 1.00 96.25 473 SER A C 1
ATOM 3730 O O . SER A 1 473 ? 7.597 -12.638 -8.874 1.00 96.25 473 SER A O 1
ATOM 3732 N N . ALA A 1 474 ? 7.170 -11.217 -7.179 1.00 97.44 474 ALA A N 1
ATOM 3733 C CA . ALA A 1 474 ? 8.367 -10.396 -7.378 1.00 97.44 474 ALA A CA 1
ATOM 3734 C C . ALA A 1 474 ? 9.647 -11.228 -7.194 1.00 97.44 474 ALA A C 1
ATOM 3736 O O . ALA A 1 474 ? 10.531 -11.220 -8.047 1.00 97.44 474 ALA A O 1
ATOM 3737 N N . ILE A 1 475 ? 9.710 -12.036 -6.133 1.00 96.00 475 ILE A N 1
ATOM 3738 C CA . ILE A 1 475 ? 10.854 -12.922 -5.867 1.00 96.00 475 ILE A CA 1
ATOM 3739 C C . ILE A 1 475 ? 11.030 -13.965 -6.970 1.00 96.00 475 ILE A C 1
ATOM 3741 O O . ILE A 1 475 ? 12.147 -14.244 -7.411 1.00 96.00 475 ILE A O 1
ATOM 3745 N N . ALA A 1 476 ? 9.935 -14.565 -7.433 1.00 95.50 476 ALA A N 1
ATOM 3746 C CA . ALA A 1 476 ? 9.991 -15.535 -8.519 1.00 95.50 476 ALA A CA 1
ATOM 3747 C C . ALA A 1 476 ? 10.435 -14.902 -9.848 1.00 95.50 476 ALA A C 1
ATOM 3749 O O . ALA A 1 476 ? 11.213 -15.525 -10.571 1.00 95.50 476 ALA A O 1
ATOM 3750 N N . ALA A 1 477 ? 9.988 -13.679 -10.146 1.00 97.31 477 ALA A N 1
ATOM 3751 C CA . ALA A 1 477 ? 10.443 -12.910 -11.298 1.00 97.31 477 ALA A CA 1
ATOM 3752 C C . ALA A 1 477 ? 11.951 -12.629 -11.224 1.00 97.31 477 ALA A C 1
ATOM 3754 O O . ALA A 1 477 ? 12.680 -12.981 -12.149 1.00 97.31 477 ALA A O 1
ATOM 3755 N N . ALA A 1 478 ? 12.445 -12.111 -10.099 1.00 97.88 478 ALA A N 1
ATOM 3756 C CA . ALA A 1 478 ? 13.865 -11.839 -9.902 1.00 97.88 478 ALA A CA 1
ATOM 3757 C C . ALA A 1 478 ? 14.740 -13.097 -10.003 1.00 97.88 478 ALA A C 1
ATOM 3759 O O . ALA A 1 478 ? 15.804 -13.064 -10.624 1.00 97.88 478 ALA A O 1
ATOM 3760 N N . ARG A 1 479 ? 14.294 -14.234 -9.453 1.00 96.56 479 ARG A N 1
ATOM 3761 C CA . ARG A 1 479 ? 14.988 -15.526 -9.611 1.00 96.56 479 ARG A CA 1
ATOM 3762 C C . ARG A 1 479 ? 15.097 -15.945 -11.075 1.00 96.56 479 ARG A C 1
ATOM 3764 O O . ARG A 1 479 ? 16.167 -16.367 -11.496 1.00 96.56 479 ARG A O 1
ATOM 3771 N N . ALA A 1 480 ? 14.017 -15.813 -11.845 1.00 96.12 480 ALA A N 1
ATOM 3772 C CA . ALA A 1 480 ? 14.045 -16.122 -13.272 1.00 96.12 480 ALA A CA 1
ATOM 3773 C C . ALA A 1 480 ? 14.994 -15.178 -14.029 1.00 96.12 480 ALA A C 1
ATOM 3775 O O . ALA A 1 480 ? 15.882 -15.640 -14.737 1.00 96.12 480 ALA A O 1
ATOM 3776 N N . MET A 1 481 ? 14.871 -13.868 -13.809 1.00 96.88 481 MET A N 1
ATOM 3777 C CA . MET A 1 481 ? 15.676 -12.847 -14.488 1.00 96.88 481 MET A CA 1
ATOM 3778 C C . MET A 1 481 ? 17.173 -12.929 -14.160 1.00 96.88 481 MET A C 1
ATOM 3780 O O . MET A 1 481 ? 18.007 -12.699 -15.027 1.00 96.88 481 MET A O 1
ATOM 3784 N N . SER A 1 482 ? 17.534 -13.250 -12.914 1.00 95.88 482 SER A N 1
ATOM 3785 C CA . SER A 1 482 ? 18.941 -13.357 -12.497 1.00 95.88 482 SER A CA 1
ATOM 3786 C C . SER A 1 482 ? 19.595 -14.682 -12.890 1.00 95.88 482 SER A C 1
ATOM 3788 O O . SER A 1 482 ? 20.819 -14.760 -12.896 1.00 95.88 482 SER A O 1
ATOM 3790 N N . SER A 1 483 ? 18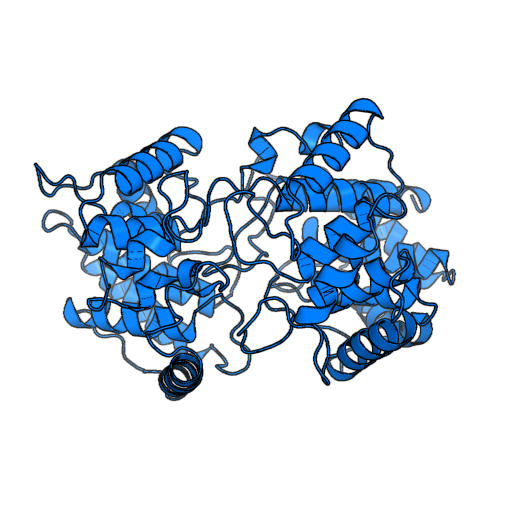.817 -15.712 -13.249 1.00 93.25 483 SER A N 1
ATOM 3791 C CA . SER A 1 483 ? 19.359 -17.027 -13.627 1.00 93.25 483 SER A CA 1
ATOM 3792 C C . SER A 1 483 ? 20.221 -17.000 -14.895 1.00 93.25 483 SER A C 1
ATOM 3794 O O . SER A 1 483 ? 21.081 -17.856 -15.065 1.00 93.25 483 SER A O 1
ATOM 3796 N N . GLU A 1 484 ? 20.048 -15.983 -15.742 1.00 91.00 484 GLU A N 1
ATOM 3797 C CA . GLU A 1 484 ? 20.886 -15.712 -16.920 1.00 91.00 484 GLU A CA 1
ATOM 3798 C C . GLU A 1 484 ? 22.343 -15.353 -16.554 1.00 91.00 484 GLU A C 1
ATOM 3800 O O . GLU A 1 484 ? 23.220 -15.385 -17.414 1.00 91.00 484 GLU A O 1
ATOM 3805 N N . PHE A 1 485 ? 22.595 -15.007 -15.287 1.00 92.75 485 PHE A N 1
ATOM 3806 C CA . PHE A 1 485 ? 23.884 -14.554 -14.755 1.00 92.75 485 PHE A CA 1
ATOM 3807 C C . PHE A 1 485 ? 24.488 -15.544 -13.745 1.00 92.75 485 PHE A C 1
ATOM 3809 O O . PHE A 1 485 ? 25.413 -15.165 -13.029 1.00 92.75 485 PHE A O 1
ATOM 3816 N N . ALA A 1 486 ? 23.913 -16.747 -13.628 1.00 82.12 486 ALA A N 1
ATOM 3817 C CA . ALA A 1 486 ? 24.294 -17.765 -12.647 1.00 82.12 486 ALA A CA 1
ATOM 3818 C C . ALA A 1 486 ? 25.623 -18.466 -12.961 1.00 82.12 486 ALA A C 1
ATOM 3820 O O . ALA A 1 486 ? 25.943 -18.644 -14.160 1.00 82.12 486 ALA A O 1
#

Foldseek 3Di:
DQVLLPQLLLQFFFAQLLLLLLQLLQADPVPRHGPCVLLLVLLLVQQDPQLWHDFPFLDLLQGLNSLLSSLCNQPNDPVHPCVVSNQSSLVSNLVSVVVDDLVPDQFACSLLSNVLSQVVCVVVVSHRPDDDPSSPVVNVVLVVLPDVVCCLPLQFLNQLPCSSCNLNDDPVSQVSQQFPQRATSQFSSSLSSVCNNPVDPSSVVSNVVQCVSQNSNTRHRGPRQRLVLLLLLLLLCVLLVNDDDPVSLVVNLVVLVVLQDQLFHDRDSRGNHAFLQSLLSNLQSCQPVDDLSSLCSQVVQDDQQAGAGTPSDDDRFLLSLLSNLLSLLRHDHPCSVVNNVNSLNNNLVQQDPQRFHDGSFWQWSLQSLLSNLLSCLSVVNNVSNVSVLVSLLVQQDPQLADDDGDPGALQSRLSSLSNLLSSCVSPNDPSSLVSLLSSLNNLPDDDDDDDDPRHTQTTHYSHGIHSSSSSVSSSVSSNSSSVVSD

Nearest PDB structures (foldseek):
  3pya-assembly1_A  TM=6.862E-01  e=7.844E-16  Arabidopsis thaliana
  3p5r-assembly2_B  TM=7.136E-01  e=9.114E-14  Taxus brevifolia
  3p5p-assembly1_A  TM=7.129E-01  e=1.698E-13  Taxus brevifolia
  9b99-assembly1_A  TM=6.564E-01  e=8.269E-15  Grindelia hirsutula
  3s9v-assembly4_D  TM=6.961E-01  e=2.533E-13  Abies grandis

Secondary structure (DSSP, 8-state):
-GGGG-HHHHT-----HHHHHHHHTPBPTTTSSBSSHHHHHHHHHT--TTS--S-SS--HHHHHHHHHHHHHHHTSSTT---HHHHHHHHHHHHHHHTT--GGG--STTHHHHHHHHHHHHHHTT-------HHHHHHHHHHHTTS-HHHHT-TTSGGGGGGGGGTT---HHHHGGGB-TTS-BTTBHHHHHHHHHHH--HHHHHHHHHHHHHH-TT---SBS---HHHHHHHHHHHHHHT-PPPHHHHHHHHHHHHHH-BTTB--SSTT----BHHHHHHHHHHHGGGS-HHHHHTTGGGEETTEE-SBTT-SS--HHHHHHHHHHHHHS--TTHHHHHHHHHHHHHHT--TTS---BTTBSSTHHHHHHHHHHHHHTT-GGGGHHHHHHHHHT--TTS-B-SSSS-BHHHHHHHHHHHHHHHHHS--HHHHHHHHHHHHHHHSPPSS-STTSS---EESSSEE--HHHHHHHHHHHHHHHGGG-

Radius of gyration: 22.2 Å; Cα contacts (8 Å, |Δi|>4): 870; chains: 1; bounding box: 58×44×62 Å

pLDDT: mean 91.83, std 8.63, range [33.28, 98.81]

Mean predicted aligned error: 4.74 Å

Solvent-accessible surface area (backbone atoms only — not comparable to full-atom values): 25145 Å² total; per-residue (Å²): 111,68,80,46,69,38,66,75,40,27,52,36,43,35,46,20,56,39,24,32,15,33,45,20,54,29,52,32,93,89,76,68,46,54,63,36,54,64,28,37,52,41,56,64,68,53,53,43,97,74,25,36,21,65,71,91,58,100,47,46,68,30,26,40,48,15,25,49,36,34,43,51,26,50,62,66,44,94,90,47,93,34,67,69,60,39,52,38,26,36,58,29,38,43,60,37,58,74,74,52,53,73,91,72,64,46,44,50,61,44,48,44,38,48,57,34,44,52,50,56,40,37,75,72,70,51,72,65,63,80,79,58,77,52,41,62,51,50,25,50,62,49,47,74,74,45,51,81,88,49,46,48,33,42,61,32,69,51,33,45,50,53,55,36,45,65,90,66,70,54,73,79,51,44,64,60,34,50,34,94,71,27,30,25,46,46,15,41,31,25,16,29,44,50,23,67,73,67,67,43,62,52,25,49,52,32,51,52,49,51,43,70,76,51,34,52,84,31,35,33,55,45,63,77,36,52,48,43,35,47,51,46,33,52,48,27,28,62,74,42,69,48,83,60,61,71,65,59,48,49,52,52,51,53,48,52,60,69,54,46,48,88,64,28,23,41,48,30,81,78,57,69,29,41,30,36,34,52,29,17,49,51,45,49,71,46,32,90,73,49,49,72,64,60,54,54,29,50,59,85,32,58,52,99,70,21,35,33,36,42,71,90,59,92,73,63,32,50,42,28,24,19,33,37,34,46,17,46,71,69,46,82,50,94,62,35,69,64,52,38,52,35,23,48,53,29,54,63,70,59,44,43,96,75,38,44,26,69,38,52,54,34,75,46,40,44,53,29,32,20,38,41,38,43,22,32,41,69,74,71,44,47,79,76,33,47,53,35,51,49,44,55,65,76,59,47,40,95,74,24,28,24,47,83,90,66,68,62,36,63,57,41,26,17,28,49,42,53,22,49,51,52,47,34,75,76,54,77,43,74,70,56,48,54,52,36,28,35,28,31,57,38,71,67,52,83,74,87,77,84,74,88,79,75,61,72,56,41,35,44,38,59,37,50,24,37,45,49,22,37,47,54,26,38,36,52,22,22,51,58,55,24,55,84,45,105